Protein AF-A0AAN8GAN4-F1 (afdb_monomer)

Solvent-accessible surface area (backbone atoms only — not comparable to full-atom values): 26934 Å² total; per-residue (Å²): 141,80,86,83,81,83,80,83,78,82,79,80,76,78,76,77,66,85,73,39,29,47,30,38,28,30,38,52,67,73,37,46,84,76,73,46,52,48,91,71,59,67,53,73,51,36,44,27,40,31,41,37,53,31,38,73,54,73,45,38,78,38,75,71,53,98,54,38,74,60,51,50,47,43,52,48,51,38,30,80,80,27,76,80,41,39,37,26,42,25,36,42,44,87,86,45,69,45,59,38,55,51,62,24,49,74,32,72,70,41,40,47,50,22,40,58,40,43,53,52,58,32,59,78,68,61,43,45,25,44,28,41,25,60,77,46,42,26,32,61,96,55,67,28,42,81,63,33,15,60,27,51,45,52,41,42,47,51,39,43,53,49,30,52,50,49,18,68,73,69,74,45,83,57,53,44,40,31,32,48,41,70,32,48,44,81,61,30,63,61,28,41,52,53,47,61,43,50,78,43,42,63,36,37,34,32,43,34,38,72,78,34,61,75,88,62,43,55,86,64,25,38,62,56,19,54,29,41,39,67,59,32,49,51,14,54,54,38,42,38,75,52,52,25,57,44,64,28,32,16,52,26,40,47,30,31,27,44,30,32,34,33,78,54,84,60,64,92,89,34,68,53,32,51,47,75,43,71,50,73,41,38,31,46,56,52,42,48,42,41,76,72,68,26,43,80,41,80,36,73,86,24,49,32,37,33,38,41,40,71,57,95,87,36,33,33,43,29,22,35,57,48,47,68,29,48,45,50,52,41,50,49,29,62,77,64,48,33,28,25,35,23,33,51,33,57,79,24,36,29,71,79,32,82,70,73,64,46,57,26,32,55,50,46,37,44,36,72,66,43,46,61,54,77,81,76,76,83,70,77,88,72,90,72,84,88,82,90,83,90,88,89,78,75,64,68,58,53,56,51,49,52,53,49,52,52,54,49,48,52,51,47,49,51,51,47,50,50,49,46,55,52,51,45,49,49,51,47,50,50,51,49,49,50,52,49,48,50,50,48,50,52,52,48,50,52,52,48,51,52,50,47,51,54,50,48,51,52,52,48,52,50,49,47,57,57,47,46,54,53,51,47,52,53,50,48,53,52,50,49,53,51,50,50,54,50,51,53,55,49,57,68,59,66,76,73,82,84,87,82,89,84,90,131

Organism: Patella caerulea (NCBI:txid87958)

Mean predicted aligned error: 14.6 Å

Sequence (504 aa):
MTPYFLLLTYLALSVGGCYGYVRMCYYTNWAQYRGFKPNKIDPFVCTHIVYAFAKLQGTNILDIEWNDPTIQAGVIGLKSTNPSLKVILAIGGWNADNTQYVNLVANDTAMQAFADNAITYLRQRGFDGLDLDWEYPANLNRRGTAADRVQFTRWLQILQNNFIAESAATNQPRLLLTAAVAASMPTANNYYEVAKIGNYLDILNLMTYDFHGSWDGPSLGVQHHSALYPEGNSSVIGWIAAGFPANKIAMGMGAYGRSYTLNAQPTGNGIGASPSGYSQYNYKVICGKLNAGYQLIQLTNQGVVAALGQKFGQWEWIGFDNPSSFALKANYIRVNGLAGSMVWALDQDDENNTCGGGNYPLLSTLQQQLPAATVGNAGKNRRRKPKQIPGGNNVGNVAGNVAGNLVGNAAGNVVGNVVGNIVGNAAGNIAGNAAGNAAGIAVGNAAGNAAGNAVGNAAGNAAANAGGNAVGNAAGNAAGNAAGNAAGNAAGNAGKDGAAEIDD

Secondary structure (DSSP, 8-state):
-------------------PPEEEEEEEGGGGGGT--GGG--TTT-SEEEEEEEEEETTEEE-SSTTHHHHHHHHHHGGGT-TT-EEEEEEE-TTS-HHHHHHHHT-HHHHHHHHHHHHHHHHHHT--EEEEE-S-TT-GGGT--TTHHHHHHHHHHHHHHHHHHHHHHH-PPPPEEEEEEESSHHHHHHH--HHHHTTT-SEEEEE---SSSGGGHHHH----TT-IIIIIHHHHHHHHHTT--GGGEEEEEESEEEEEEESSPPPTT-TTPPEEEEEEEEHHHHHHHHHTTPEEEEEGGGTEEEEEEEETTEEEEEEE--HHHHHHHHHHHHHTT--EEEEE-GGGS-TT-TTSS-SSHHHHHHHHHSPPPP-------------------SSHHHHHHHHHHHHHHHHHHHHHHHHHHHHHHHHHHHHHHHHHHHHHHHHHHHHHHHHHHHHHHHHHHHHHHHHHHHHHHHHHHHHHHHHHHHHHHHHHHHTSS-------

Foldseek 3Di:
DDDDDDDDDPPPPPPPPLAFFFEEFEDEPCLVVVVDALVLDDLQLGQEYEYPAWEADQLATHRDDPCCLVRLLSNLCSCVVVVSHAYEHEYADPPYQLVSVQNQLVDPVSLLSSLVNVCVVCVVSVHQAYEYERPFAQPVVRVHNQVSQVSVLVSLVSNQVSQVVVCVVVVNPGRAYEYEAEQALVVRVSGYLLQRSLVRHQAYEHAQFQPDACVVPQQQFDDAGRFCPPRQVNRLVSSVVSNHDQLRYAREFEQKWKKFFAPDDAPDQRRSGGGPDIDMAQNLVVLVVVVVPWDWADPPNRLFIWTWDDDPNIIMIIRHHFLRSLLVVLVVSVVSNHSYHYYDHQSSAAQPCPNVCDGRNSSNSRCVSRPHRPPPPPPPPDDDDDDDDDDDPDPVVVVCCVVCCPVVCVCCVVCVCVCCVPVVVVVCVVVVCVVVVVCCCVCVCVVVVVCCVVCVVVVVVVCCVVVVVVCVVVVVVVVVVVVVVVVVVVVVVVVPPDDDDDDD

Radius of gyration: 35.23 Å; Cα contacts (8 Å, |Δi|>4): 805; chains: 1; bounding box: 155×79×63 Å

Structure (mmCIF, N/CA/C/O backbone):
data_AF-A0AAN8GAN4-F1
#
_entry.id   AF-A0AAN8GAN4-F1
#
loop_
_atom_site.group_PDB
_atom_site.id
_atom_site.type_symbol
_atom_site.label_atom_id
_atom_site.label_alt_id
_atom_site.label_comp_id
_atom_site.label_asym_id
_atom_site.label_entity_id
_atom_site.label_seq_id
_atom_site.pdbx_PDB_ins_code
_atom_site.Cartn_x
_atom_site.Cartn_y
_atom_site.Cartn_z
_atom_site.occupancy
_atom_site.B_iso_or_equiv
_atom_site.auth_seq_id
_atom_site.auth_comp_id
_atom_site.auth_asym_id
_atom_site.auth_atom_id
_atom_site.pdbx_PDB_model_num
ATOM 1 N N . MET A 1 1 ? 2.668 -61.821 34.295 1.00 37.56 1 MET A N 1
ATOM 2 C CA . MET A 1 1 ? 2.425 -60.380 34.512 1.00 37.56 1 MET A CA 1
ATOM 3 C C . MET A 1 1 ? 3.207 -59.640 33.446 1.00 37.56 1 MET A C 1
ATOM 5 O O . MET A 1 1 ? 4.426 -59.723 33.437 1.00 37.56 1 MET A O 1
ATOM 9 N N . THR A 1 2 ? 2.506 -59.043 32.492 1.00 32.12 2 THR A N 1
ATOM 10 C CA . THR A 1 2 ? 3.059 -58.414 31.282 1.00 32.12 2 THR A CA 1
ATOM 11 C C . THR A 1 2 ? 2.821 -56.909 31.402 1.00 32.12 2 THR A C 1
ATOM 13 O O . THR A 1 2 ? 1.688 -56.539 31.721 1.00 32.12 2 THR A O 1
ATOM 16 N N . PRO A 1 3 ? 3.812 -56.025 31.191 1.00 44.34 3 PRO A N 1
ATOM 17 C CA . PRO A 1 3 ? 3.562 -54.594 31.255 1.00 44.34 3 PRO A CA 1
ATOM 18 C C . PRO A 1 3 ? 3.028 -54.099 29.906 1.00 44.34 3 PRO A C 1
ATOM 20 O O . PRO A 1 3 ? 3.617 -54.336 28.852 1.00 44.34 3 PRO A O 1
ATOM 23 N N . TYR A 1 4 ? 1.882 -53.423 29.955 1.00 34.28 4 TYR A N 1
ATOM 24 C CA . TYR A 1 4 ? 1.274 -52.722 28.829 1.00 34.28 4 TYR A CA 1
ATOM 25 C C . TYR A 1 4 ? 2.089 -51.466 28.490 1.00 34.28 4 TYR A C 1
ATOM 27 O O . TYR A 1 4 ? 2.234 -50.571 29.320 1.00 34.28 4 TYR A O 1
ATOM 35 N N . PHE A 1 5 ? 2.578 -51.382 27.252 1.00 36.34 5 PHE A N 1
ATOM 36 C CA . PHE A 1 5 ? 3.041 -50.137 26.643 1.00 36.34 5 PHE A CA 1
ATOM 37 C C . PHE A 1 5 ? 1.817 -49.324 26.191 1.00 36.34 5 PHE A C 1
ATOM 39 O O . PHE A 1 5 ? 1.095 -49.726 25.280 1.00 36.34 5 PHE A O 1
ATOM 46 N N . LEU A 1 6 ? 1.579 -48.180 26.832 1.00 35.19 6 LEU A N 1
ATOM 47 C CA . LEU A 1 6 ? 0.621 -47.167 26.385 1.00 35.19 6 LEU A CA 1
ATOM 48 C C . LEU A 1 6 ? 1.260 -46.351 25.252 1.00 35.19 6 LEU A C 1
ATOM 50 O O . LEU A 1 6 ? 2.104 -45.491 25.494 1.00 35.19 6 LEU A O 1
ATOM 54 N N . LEU A 1 7 ? 0.862 -46.630 24.009 1.00 34.94 7 LEU A N 1
ATOM 55 C CA . LEU A 1 7 ? 1.144 -45.767 22.862 1.00 34.94 7 LEU A CA 1
ATOM 56 C C . LEU A 1 7 ? 0.187 -44.565 22.898 1.00 34.94 7 LEU A C 1
ATOM 58 O O . LEU A 1 7 ? -1.009 -44.699 22.645 1.00 34.94 7 LEU A O 1
ATOM 62 N N . LEU A 1 8 ? 0.721 -43.383 23.199 1.00 36.09 8 LEU A N 1
ATOM 63 C CA . LEU A 1 8 ? 0.052 -42.102 22.976 1.00 36.09 8 LEU A CA 1
ATOM 64 C C . LEU A 1 8 ? 0.093 -41.783 21.477 1.00 36.09 8 LEU A C 1
ATOM 66 O O . LEU A 1 8 ? 1.082 -41.267 20.960 1.00 36.09 8 LEU A O 1
ATOM 70 N N . THR A 1 9 ? -0.985 -42.094 20.761 1.00 36.66 9 THR A N 1
ATOM 71 C CA . THR A 1 9 ? -1.202 -41.579 19.407 1.00 36.66 9 THR A CA 1
ATOM 72 C C . THR A 1 9 ? -1.555 -40.095 19.487 1.00 36.66 9 THR A C 1
ATOM 74 O O . THR A 1 9 ? -2.675 -39.736 19.849 1.00 36.66 9 THR A O 1
ATOM 77 N N . TYR A 1 10 ? -0.604 -39.228 19.135 1.00 31.70 10 TYR A N 1
ATOM 78 C CA . TYR A 1 10 ? -0.884 -37.833 18.802 1.00 31.70 10 TYR A CA 1
ATOM 79 C C . TYR A 1 10 ? -1.701 -37.799 17.507 1.00 31.70 10 TYR A C 1
ATOM 81 O O . TYR A 1 10 ? -1.167 -37.938 16.408 1.00 31.70 10 TYR A O 1
ATOM 89 N N . LEU A 1 11 ? -3.015 -37.629 17.636 1.00 33.00 11 LEU A N 1
ATOM 90 C CA . LEU A 1 11 ? -3.868 -37.272 16.514 1.00 33.00 11 LEU A CA 1
ATOM 91 C C . LEU A 1 11 ? -3.646 -35.779 16.238 1.00 33.00 11 LEU A C 1
ATOM 93 O O . LEU A 1 11 ? -4.249 -34.920 16.879 1.00 33.00 11 LEU A O 1
ATOM 97 N N . ALA A 1 12 ? -2.746 -35.461 15.307 1.00 35.84 12 ALA A N 1
ATOM 98 C CA . ALA A 1 12 ? -2.672 -34.129 14.727 1.00 35.84 12 ALA A CA 1
ATOM 99 C C . ALA A 1 12 ? -3.946 -33.906 13.897 1.00 35.84 12 ALA A C 1
ATOM 101 O O . ALA A 1 12 ? -3.996 -34.202 12.705 1.00 35.84 12 ALA A O 1
ATOM 102 N N . LEU A 1 13 ? -5.006 -33.414 14.541 1.00 31.83 13 LEU A N 1
ATOM 103 C CA . LEU A 1 13 ? -6.108 -32.771 13.840 1.00 31.83 13 LEU A CA 1
ATOM 104 C C . LEU A 1 13 ? -5.545 -31.500 13.203 1.00 31.83 13 LEU A C 1
ATOM 106 O O . LEU A 1 13 ? -5.510 -30.437 13.821 1.00 31.83 13 LEU A O 1
ATOM 110 N N . SER A 1 14 ? -5.108 -31.603 11.949 1.00 33.72 14 SER A N 1
ATOM 111 C CA . SER A 1 14 ? -5.039 -30.447 11.068 1.00 33.72 14 SER A CA 1
ATOM 112 C C . SER A 1 14 ? -6.474 -29.974 10.856 1.00 33.72 14 SER A C 1
ATOM 114 O O . SER A 1 14 ? -7.154 -30.382 9.912 1.00 33.72 14 SER A O 1
ATOM 116 N N . VAL A 1 15 ? -6.966 -29.133 11.764 1.00 36.50 15 VAL A N 1
ATOM 117 C CA . VAL A 1 15 ? -8.126 -28.297 11.485 1.00 36.50 15 VAL A CA 1
ATOM 118 C C . VAL A 1 15 ? -7.637 -27.287 10.454 1.00 36.50 15 VAL A C 1
ATOM 120 O O . VAL A 1 15 ? -7.221 -26.180 10.783 1.00 36.50 15 VAL A O 1
ATOM 123 N N . GLY A 1 16 ? -7.612 -27.707 9.189 1.00 37.00 16 GLY A N 1
ATOM 124 C CA . GLY A 1 16 ? -7.558 -26.810 8.048 1.00 37.00 16 GLY A CA 1
ATOM 125 C C . GLY A 1 16 ? -8.857 -26.024 8.051 1.00 37.00 16 GLY A C 1
ATOM 126 O O . GLY A 1 16 ? -9.799 -26.363 7.339 1.00 37.00 16 GLY A O 1
ATOM 127 N N . GLY A 1 17 ? -8.945 -25.034 8.940 1.00 36.16 17 GLY A N 1
ATOM 128 C CA . GLY A 1 17 ? -10.012 -24.058 8.915 1.00 36.16 17 GLY A CA 1
ATOM 129 C C . GLY A 1 17 ? -10.018 -23.432 7.531 1.00 36.16 17 GLY A C 1
ATOM 130 O O . GLY A 1 17 ? -8.966 -23.080 6.997 1.00 36.16 17 GLY A O 1
ATOM 131 N N . CYS A 1 18 ? -11.202 -23.341 6.936 1.00 43.16 18 CYS A N 1
ATOM 132 C CA . CYS A 1 18 ? -11.436 -22.660 5.672 1.00 43.16 18 CYS A CA 1
ATOM 133 C C . CYS A 1 18 ? -11.268 -21.141 5.891 1.00 43.16 18 CYS A C 1
ATOM 135 O O . CYS A 1 18 ? -12.234 -20.383 5.878 1.00 43.16 18 CYS A O 1
ATOM 137 N N . TYR A 1 19 ? -10.050 -20.702 6.211 1.00 59.53 19 TYR A N 1
ATOM 138 C CA . TYR A 1 19 ? -9.694 -19.298 6.329 1.00 59.53 19 TYR A CA 1
ATOM 139 C C . TYR A 1 19 ? -9.358 -18.811 4.928 1.00 59.53 19 TYR A C 1
ATOM 141 O O . TYR A 1 19 ? -8.399 -19.266 4.309 1.00 59.53 19 TYR A O 1
ATOM 149 N N . GLY A 1 20 ? -10.199 -17.936 4.392 1.00 88.12 20 GLY A N 1
ATOM 150 C CA . GLY A 1 20 ? -9.888 -17.273 3.137 1.00 88.12 20 GLY A CA 1
ATOM 151 C C . GLY A 1 20 ? -8.805 -16.222 3.302 1.00 88.12 20 GLY A C 1
ATOM 152 O O . GLY A 1 20 ? -8.577 -15.715 4.398 1.00 88.12 20 GLY A O 1
ATOM 153 N N . TYR A 1 21 ? -8.183 -15.869 2.187 1.00 97.81 21 TYR A N 1
ATOM 154 C CA . TYR A 1 21 ? -7.113 -14.885 2.151 1.00 97.81 21 TYR A CA 1
ATOM 155 C C . TYR A 1 21 ? -7.662 -13.468 2.013 1.00 97.81 21 TYR A C 1
ATOM 157 O O . TYR A 1 21 ? -8.622 -13.228 1.269 1.00 97.81 21 TYR A O 1
ATOM 165 N N . VAL A 1 22 ? -7.012 -12.515 2.683 1.00 98.19 22 VAL A N 1
ATOM 166 C CA . VAL A 1 22 ? -7.262 -11.096 2.430 1.00 98.19 22 VAL A CA 1
ATOM 167 C C . VAL A 1 22 ? -6.579 -10.663 1.133 1.00 98.19 22 VAL A C 1
ATOM 169 O O . VAL A 1 22 ? -5.450 -11.035 0.826 1.00 98.19 22 VAL A O 1
ATOM 172 N N . ARG A 1 23 ? -7.281 -9.851 0.356 1.00 98.50 23 ARG A N 1
ATOM 173 C CA . ARG A 1 23 ? -6.768 -9.086 -0.780 1.00 98.50 23 ARG A CA 1
ATOM 174 C C . ARG A 1 23 ? -7.053 -7.617 -0.483 1.00 98.50 23 ARG A C 1
ATOM 176 O O . ARG A 1 23 ? -8.200 -7.185 -0.649 1.00 98.50 23 ARG A O 1
ATOM 183 N N . MET A 1 24 ? -6.046 -6.933 0.060 1.00 98.75 24 MET A N 1
ATOM 184 C CA . MET A 1 24 ? -6.055 -5.520 0.449 1.00 98.75 24 MET A CA 1
ATOM 185 C C . MET A 1 24 ? -5.636 -4.683 -0.760 1.00 98.75 24 MET A C 1
ATOM 187 O O . MET A 1 24 ? -4.489 -4.750 -1.188 1.00 98.75 24 MET A O 1
ATOM 191 N N . CYS A 1 25 ? -6.547 -3.915 -1.341 1.00 98.88 25 CYS A N 1
ATOM 192 C CA . CYS A 1 25 ? -6.262 -3.132 -2.540 1.00 98.88 25 CYS A CA 1
ATOM 193 C C . CYS A 1 25 ? -6.345 -1.643 -2.229 1.00 98.88 25 CYS A C 1
ATOM 195 O O . CYS A 1 25 ? -7.422 -1.150 -1.891 1.00 98.88 25 CYS A O 1
ATOM 197 N N . TYR A 1 26 ? -5.236 -0.920 -2.371 1.00 98.94 26 TYR A N 1
ATOM 198 C CA . TYR A 1 26 ? -5.230 0.524 -2.159 1.00 98.94 26 TYR A CA 1
ATOM 199 C C . TYR A 1 26 ? -5.850 1.232 -3.365 1.00 98.94 26 TYR A C 1
ATOM 201 O O . TYR A 1 26 ? -5.442 1.005 -4.501 1.00 98.94 26 TYR A O 1
ATOM 209 N N . TYR A 1 27 ? -6.850 2.074 -3.123 1.00 98.81 27 TYR A N 1
ATOM 210 C CA . TYR A 1 27 ? -7.460 2.973 -4.099 1.00 98.81 27 TYR A CA 1
ATOM 211 C C . TYR A 1 27 ? -6.980 4.392 -3.815 1.00 98.81 27 TYR A C 1
ATOM 213 O O . TYR A 1 27 ? -7.216 4.898 -2.719 1.00 98.81 27 TYR A O 1
ATOM 221 N N . THR A 1 28 ? -6.337 5.041 -4.786 1.00 98.62 28 THR A N 1
ATOM 222 C CA . THR A 1 28 ? -5.798 6.390 -4.586 1.00 98.62 28 THR A CA 1
ATOM 223 C C . THR A 1 28 ? -6.777 7.464 -5.060 1.00 98.62 28 THR A C 1
ATOM 225 O O . THR A 1 28 ? -7.246 7.447 -6.200 1.00 98.62 28 THR A O 1
ATOM 228 N N . ASN A 1 29 ? -7.102 8.434 -4.203 1.00 97.75 29 ASN A N 1
ATOM 229 C CA . ASN A 1 29 ? -8.080 9.478 -4.521 1.00 97.75 29 ASN A CA 1
ATOM 230 C C . ASN A 1 29 ? -7.608 10.418 -5.645 1.00 97.75 29 ASN A C 1
ATOM 232 O O . ASN A 1 29 ? -8.441 10.925 -6.395 1.00 97.75 29 ASN A O 1
ATOM 236 N N . TRP A 1 30 ? -6.298 10.568 -5.860 1.00 98.12 30 TRP A N 1
ATOM 237 C CA . TRP A 1 30 ? -5.733 11.313 -6.993 1.00 98.12 30 TRP A CA 1
ATOM 238 C C . TRP A 1 30 ? -5.798 10.554 -8.331 1.00 98.12 30 TRP A C 1
ATOM 240 O O . TRP A 1 30 ? -5.544 11.141 -9.387 1.00 98.12 30 TRP A O 1
ATOM 250 N N . ALA A 1 31 ? -6.173 9.268 -8.349 1.00 97.75 31 ALA A N 1
ATOM 251 C CA . ALA A 1 31 ? -6.383 8.525 -9.596 1.00 97.75 31 ALA A CA 1
ATOM 252 C C . ALA A 1 31 ? -7.522 9.102 -10.452 1.00 97.75 31 ALA A C 1
ATOM 254 O O . ALA A 1 31 ? -7.539 8.929 -11.676 1.00 97.75 31 ALA A O 1
ATOM 255 N N . GLN A 1 32 ? -8.422 9.870 -9.834 1.00 97.44 32 GLN A N 1
ATOM 256 C CA . GLN A 1 32 ? -9.495 10.582 -10.520 1.00 97.44 32 GLN A CA 1
ATOM 257 C C . GLN A 1 32 ? -8.986 11.530 -11.612 1.00 97.44 32 GLN A C 1
ATOM 259 O O . GLN A 1 32 ? -9.634 11.667 -12.651 1.00 97.44 32 GLN A O 1
ATOM 264 N N . TYR A 1 33 ? -7.800 12.118 -11.425 1.00 97.44 33 TYR A N 1
ATOM 265 C CA . TYR A 1 33 ? -7.172 13.018 -12.393 1.00 97.44 33 TYR A CA 1
ATOM 266 C C . TYR A 1 33 ? -6.627 12.272 -13.620 1.00 97.44 33 TYR A C 1
ATOM 268 O O . TYR A 1 33 ? -6.369 12.880 -14.654 1.00 97.44 33 TYR A O 1
ATOM 276 N N . ARG A 1 34 ? -6.516 10.939 -13.537 1.00 95.25 34 ARG A N 1
ATOM 277 C CA . ARG A 1 34 ? -6.244 10.025 -14.660 1.00 95.25 34 ARG A CA 1
ATOM 278 C C . ARG A 1 34 ? -7.515 9.334 -15.174 1.00 95.25 34 ARG A C 1
ATOM 280 O O . ARG A 1 34 ? -7.430 8.387 -15.951 1.00 95.25 34 ARG A O 1
ATOM 287 N N . GLY A 1 35 ? -8.696 9.763 -14.724 1.00 95.44 35 GLY A N 1
ATOM 288 C CA . GLY A 1 35 ? -9.978 9.181 -15.125 1.00 95.44 35 GLY A CA 1
ATOM 289 C C . GLY A 1 35 ? -10.296 7.830 -14.477 1.00 95.44 35 GLY A C 1
ATOM 290 O O . GLY A 1 35 ? -11.128 7.090 -15.007 1.00 95.44 35 GLY A O 1
ATOM 291 N N . PHE A 1 36 ? -9.651 7.482 -13.360 1.00 97.56 36 PHE A N 1
ATOM 292 C CA . PHE A 1 36 ? -9.997 6.304 -12.566 1.00 97.56 36 PHE A CA 1
ATOM 293 C C . PHE A 1 36 ? -10.841 6.724 -11.355 1.00 97.56 36 PHE A C 1
ATOM 295 O O . PHE A 1 36 ? -10.375 7.458 -10.490 1.00 97.56 36 PHE A O 1
ATOM 302 N N . LYS A 1 37 ? -12.106 6.300 -11.327 1.00 97.44 37 LYS A N 1
ATOM 303 C CA . LYS A 1 37 ? -13.115 6.663 -10.319 1.00 97.44 37 LYS A CA 1
ATOM 304 C C . LYS A 1 37 ? -13.785 5.393 -9.775 1.00 97.44 37 LYS A C 1
ATOM 306 O O . LYS A 1 37 ? -13.625 4.335 -10.384 1.00 97.44 37 LYS A O 1
ATOM 311 N N . PRO A 1 38 ? -14.570 5.469 -8.682 1.00 97.81 38 PRO A N 1
ATOM 312 C CA . PRO A 1 38 ? -15.120 4.276 -8.034 1.00 97.81 38 PRO A CA 1
ATOM 313 C C . PRO A 1 38 ? -15.968 3.384 -8.948 1.00 97.81 38 PRO A C 1
ATOM 315 O O . PRO A 1 38 ? -15.964 2.171 -8.795 1.00 97.81 38 PRO A O 1
ATOM 318 N N . ASN A 1 39 ? -16.635 3.960 -9.950 1.00 96.50 39 ASN A N 1
ATOM 319 C CA . ASN A 1 39 ? -17.437 3.221 -10.929 1.00 96.50 39 ASN A CA 1
ATOM 320 C C . ASN A 1 39 ? -16.631 2.296 -11.857 1.00 96.50 39 ASN A C 1
ATOM 322 O O . ASN A 1 39 ? -17.235 1.501 -12.569 1.00 96.50 39 ASN A O 1
ATOM 326 N N . LYS A 1 40 ? -15.299 2.413 -11.890 1.00 96.94 40 LYS A N 1
ATOM 327 C CA . LYS A 1 40 ? -14.442 1.472 -12.617 1.00 96.94 40 LYS A CA 1
ATOM 328 C C . LYS A 1 40 ? -14.099 0.231 -11.800 1.00 96.94 40 LYS A C 1
ATOM 330 O O . LYS A 1 40 ? -13.712 -0.766 -12.387 1.00 96.94 40 LYS A O 1
ATOM 335 N N . ILE A 1 41 ? -14.235 0.289 -10.476 1.00 98.25 41 ILE A N 1
ATOM 336 C CA . ILE A 1 41 ? -13.792 -0.774 -9.579 1.00 98.25 41 ILE A CA 1
ATOM 337 C C . ILE A 1 41 ? -14.734 -1.974 -9.684 1.00 98.25 41 ILE A C 1
ATOM 339 O O . ILE A 1 41 ? -15.927 -1.860 -9.403 1.00 98.25 41 ILE A O 1
ATOM 343 N N . ASP A 1 42 ? -14.179 -3.141 -10.011 1.00 97.19 42 ASP A N 1
ATOM 344 C CA . ASP A 1 42 ? -14.871 -4.413 -9.813 1.00 97.19 42 ASP A CA 1
ATOM 345 C C . ASP A 1 42 ? -14.961 -4.708 -8.297 1.00 97.19 42 ASP A C 1
ATOM 347 O O . ASP A 1 42 ? -13.932 -4.818 -7.623 1.00 97.19 42 ASP A O 1
ATOM 351 N N . PRO A 1 43 ? -16.166 -4.838 -7.713 1.00 96.88 43 PRO A N 1
ATOM 352 C CA . PRO A 1 43 ? -16.320 -5.036 -6.275 1.00 96.88 43 PRO A CA 1
ATOM 353 C C . PRO A 1 43 ? -15.889 -6.431 -5.784 1.00 96.88 43 PRO A C 1
ATOM 355 O O . PRO A 1 43 ? -15.904 -6.663 -4.574 1.00 96.88 43 PRO A O 1
ATOM 358 N N . PHE A 1 44 ? -15.522 -7.368 -6.668 1.00 96.19 44 PHE A N 1
ATOM 359 C CA . PHE A 1 44 ? -15.183 -8.754 -6.320 1.00 96.19 44 PHE A CA 1
ATOM 360 C C . PHE A 1 44 ? -13.688 -9.088 -6.402 1.00 96.19 44 PHE A C 1
ATOM 362 O O . PHE A 1 44 ? -13.263 -10.094 -5.814 1.00 96.19 44 PHE A O 1
ATOM 369 N N . VAL A 1 45 ? -12.873 -8.283 -7.096 1.00 96.06 45 VAL A N 1
ATOM 370 C CA . VAL A 1 45 ? -11.426 -8.560 -7.230 1.00 96.06 45 VAL A CA 1
ATOM 371 C C . VAL A 1 45 ? -10.707 -8.463 -5.879 1.00 96.06 45 VAL A C 1
ATOM 373 O O . VAL A 1 45 ? -9.841 -9.281 -5.559 1.00 96.06 45 VAL A O 1
ATOM 376 N N . CYS A 1 46 ? -11.155 -7.552 -5.013 1.00 98.00 46 CYS A N 1
ATOM 377 C CA . CYS A 1 46 ? -10.599 -7.315 -3.683 1.00 98.00 46 CYS A CA 1
ATOM 378 C C . CYS A 1 46 ? -11.549 -7.804 -2.581 1.00 98.00 46 CYS A C 1
ATOM 380 O O . CYS A 1 46 ? -12.766 -7.809 -2.743 1.00 98.00 46 CYS A O 1
ATOM 382 N N . THR A 1 47 ? -10.996 -8.201 -1.433 1.00 98.50 47 THR A N 1
ATOM 383 C CA . THR A 1 47 ? -11.803 -8.410 -0.209 1.00 98.50 47 THR A CA 1
ATOM 384 C C . THR A 1 47 ? -11.949 -7.122 0.592 1.00 98.50 47 THR A C 1
ATOM 386 O O . THR A 1 47 ? -12.966 -6.897 1.241 1.00 98.50 47 THR A O 1
ATOM 389 N N . HIS A 1 48 ? -10.905 -6.294 0.543 1.00 98.81 48 HIS A N 1
ATOM 390 C CA . HIS A 1 48 ? -10.786 -5.052 1.278 1.00 98.81 48 HIS A CA 1
ATOM 391 C C . HIS A 1 48 ? -10.271 -3.998 0.299 1.00 98.81 48 HIS A C 1
ATOM 393 O O . HIS A 1 48 ? -9.257 -4.220 -0.366 1.00 98.81 48 HIS A O 1
ATOM 399 N N . ILE A 1 49 ? -10.960 -2.867 0.204 1.00 98.94 49 ILE A N 1
ATOM 400 C CA . ILE A 1 49 ? -10.445 -1.675 -0.470 1.00 98.94 49 ILE A CA 1
ATOM 401 C C . ILE A 1 49 ? -9.957 -0.719 0.610 1.00 98.94 49 ILE A C 1
ATOM 403 O O . ILE A 1 49 ? -10.699 -0.409 1.539 1.00 98.94 49 ILE A O 1
ATOM 407 N N . VAL A 1 50 ? -8.720 -0.253 0.482 1.00 98.94 50 VAL A N 1
ATOM 408 C CA . VAL A 1 50 ? -8.140 0.759 1.364 1.00 98.94 50 VAL A CA 1
ATOM 409 C C . VAL A 1 50 ? -8.154 2.097 0.627 1.00 98.94 50 VAL A C 1
ATOM 411 O O . VAL A 1 50 ? -7.491 2.251 -0.394 1.00 98.94 50 VAL A O 1
ATOM 414 N N . TYR A 1 51 ? -8.953 3.053 1.091 1.00 98.88 51 TYR A N 1
ATOM 415 C CA . TYR A 1 51 ? -9.056 4.387 0.503 1.00 98.88 51 TYR A CA 1
ATOM 416 C C . TYR A 1 51 ? -7.871 5.248 0.949 1.00 98.88 51 TYR A C 1
ATOM 418 O O . TYR A 1 51 ? -7.794 5.635 2.114 1.00 98.88 51 TYR A O 1
ATOM 426 N N . ALA A 1 52 ? -6.974 5.564 0.021 1.00 98.69 52 ALA A N 1
ATOM 427 C CA . ALA A 1 52 ? -5.802 6.403 0.228 1.00 98.69 52 ALA A CA 1
ATOM 428 C C . ALA A 1 52 ? -6.044 7.810 -0.357 1.00 98.69 52 ALA A C 1
ATOM 430 O O . ALA A 1 52 ? -6.292 7.940 -1.553 1.00 98.69 52 ALA A O 1
ATOM 431 N N . PHE A 1 53 ? -5.999 8.898 0.409 1.00 98.62 53 PHE A N 1
ATOM 432 C CA . PHE A 1 53 ? -5.794 8.994 1.860 1.00 98.62 53 PHE A CA 1
ATOM 433 C C . PHE A 1 53 ? -6.700 10.070 2.465 1.00 98.62 53 PHE A C 1
ATOM 435 O O . PHE A 1 53 ? -7.136 10.988 1.772 1.00 98.62 53 PHE A O 1
ATOM 442 N N . ALA A 1 54 ? -6.922 9.986 3.775 1.00 98.44 54 ALA A N 1
ATOM 443 C CA . ALA A 1 54 ? -7.268 11.135 4.605 1.00 98.44 54 ALA A CA 1
ATOM 444 C C . ALA A 1 54 ? -6.007 11.748 5.241 1.00 98.44 54 ALA A C 1
ATOM 446 O O . ALA A 1 54 ? -4.952 11.112 5.316 1.00 98.44 54 ALA A O 1
ATOM 447 N N . LYS A 1 55 ? -6.119 12.985 5.737 1.00 97.06 55 LYS A N 1
ATOM 448 C CA . LYS A 1 55 ? -5.050 13.670 6.482 1.00 97.06 55 LYS A CA 1
ATOM 449 C C . LYS A 1 55 ? -5.375 13.792 7.966 1.00 97.06 55 LYS A C 1
ATOM 451 O O . LYS A 1 55 ? -6.534 13.931 8.357 1.00 97.06 55 LYS A O 1
ATOM 456 N N . LEU A 1 56 ? -4.322 13.814 8.775 1.00 98.25 56 LEU A N 1
ATOM 457 C CA . LEU A 1 56 ? -4.378 14.148 10.193 1.00 98.25 56 LEU A CA 1
ATOM 458 C C . LEU A 1 56 ? -4.224 15.662 10.382 1.00 98.25 56 LEU A C 1
ATOM 460 O O . LEU A 1 56 ? -3.310 16.262 9.817 1.00 98.25 56 LEU A O 1
ATOM 464 N N . GLN A 1 57 ? -5.083 16.277 11.195 1.00 97.25 57 GLN A N 1
ATOM 465 C CA . GLN A 1 57 ? -4.882 17.642 11.688 1.00 97.25 57 GLN A CA 1
ATOM 466 C C . GLN A 1 57 ? -5.237 17.720 13.175 1.00 97.25 57 GLN A C 1
ATOM 468 O O . GLN A 1 57 ? -6.406 17.610 13.556 1.00 97.25 57 GLN A O 1
ATOM 473 N N . GLY A 1 58 ? -4.222 17.911 14.022 1.00 97.00 58 GLY A N 1
ATOM 474 C CA . GLY A 1 58 ? -4.381 17.789 15.472 1.00 97.00 58 GLY A CA 1
ATOM 475 C C . GLY A 1 58 ? -4.855 16.383 15.847 1.00 97.00 58 GLY A C 1
ATOM 476 O O . GLY A 1 58 ? -4.121 15.418 15.671 1.00 97.00 58 GLY A O 1
ATOM 477 N N . THR A 1 59 ? -6.093 16.265 16.328 1.00 98.44 59 THR A N 1
ATOM 478 C CA . THR A 1 59 ? -6.741 14.986 16.671 1.00 98.44 59 THR A CA 1
ATOM 479 C C . THR A 1 59 ? -7.857 14.599 15.696 1.00 98.44 59 THR A C 1
ATOM 481 O O . THR A 1 59 ? -8.623 13.683 15.975 1.00 98.44 59 THR A O 1
ATOM 484 N N . ASN A 1 60 ? -8.003 15.295 14.565 1.00 98.50 60 ASN A N 1
ATOM 485 C CA . ASN A 1 60 ? -9.095 15.071 13.617 1.00 98.50 60 ASN A CA 1
ATOM 486 C C . ASN A 1 60 ? -8.614 14.406 12.326 1.00 98.50 60 ASN A C 1
ATOM 488 O O . ASN A 1 60 ? -7.520 14.692 11.833 1.00 98.50 60 ASN A O 1
ATOM 492 N N . ILE A 1 61 ? -9.490 13.581 11.751 1.00 98.62 61 ILE A N 1
ATOM 493 C CA . ILE A 1 61 ? -9.377 13.082 10.379 1.00 98.62 61 ILE A CA 1
ATOM 494 C C . ILE A 1 61 ? -10.059 14.084 9.452 1.00 98.62 61 ILE A C 1
ATOM 496 O O . ILE A 1 61 ? -11.214 14.451 9.677 1.00 98.62 61 ILE A O 1
ATOM 500 N N . LEU A 1 62 ? -9.357 14.505 8.403 1.00 98.06 62 LEU A N 1
ATOM 501 C CA . LEU A 1 62 ? -9.878 15.413 7.391 1.00 98.06 62 LEU A CA 1
ATOM 502 C C . LEU A 1 62 ? -9.699 14.850 5.985 1.00 98.06 62 LEU A C 1
ATOM 504 O O . LEU A 1 62 ? -8.760 14.108 5.697 1.00 98.06 62 LEU A O 1
ATOM 508 N N . ASP A 1 63 ? -10.578 15.298 5.101 1.00 98.00 63 ASP A N 1
ATOM 509 C CA . ASP A 1 63 ? -10.467 15.077 3.667 1.00 98.00 63 ASP A CA 1
ATOM 510 C C . ASP A 1 63 ? -9.243 15.823 3.092 1.00 98.00 63 ASP A C 1
ATOM 512 O O . ASP A 1 63 ? -8.833 16.887 3.587 1.00 98.00 63 ASP A O 1
ATOM 516 N N . ILE A 1 64 ? -8.635 15.248 2.054 1.00 96.75 64 ILE A N 1
ATOM 517 C CA . ILE A 1 64 ? -7.524 15.851 1.308 1.00 96.75 64 ILE A CA 1
ATOM 518 C C . ILE A 1 64 ? -8.072 16.561 0.075 1.00 96.75 64 ILE A C 1
ATOM 520 O O . ILE A 1 64 ? -7.812 17.748 -0.120 1.00 96.75 64 ILE A O 1
ATOM 524 N N . GLU A 1 65 ? -8.837 15.835 -0.735 1.00 97.69 65 GLU A N 1
ATOM 525 C CA . GLU A 1 65 ? -9.408 16.319 -1.983 1.00 97.69 65 GLU A CA 1
ATOM 526 C C . GLU A 1 65 ? -10.777 16.954 -1.732 1.00 97.69 65 GLU A C 1
ATOM 528 O O . GLU A 1 65 ? -11.582 16.482 -0.931 1.00 97.69 65 GLU A O 1
ATOM 533 N N . TRP A 1 66 ? -11.085 18.011 -2.481 1.00 97.56 66 TRP A N 1
ATOM 534 C CA . TRP A 1 66 ? -12.344 18.758 -2.367 1.00 97.56 66 TRP A CA 1
ATOM 535 C C . TRP A 1 66 ? -13.601 17.890 -2.560 1.00 97.56 66 TRP A C 1
ATOM 537 O O . TRP A 1 66 ? -14.678 18.241 -2.081 1.00 97.56 66 TRP A O 1
ATOM 547 N N . ASN A 1 67 ? -13.478 16.770 -3.274 1.00 98.19 67 ASN A N 1
ATOM 548 C CA . ASN A 1 67 ? -14.566 15.843 -3.569 1.00 98.19 67 ASN A CA 1
ATOM 549 C C . ASN A 1 67 ? -14.421 14.475 -2.899 1.00 98.19 67 ASN A C 1
ATOM 551 O O . ASN A 1 67 ? -15.180 13.564 -3.246 1.00 98.19 67 ASN A O 1
ATOM 555 N N . ASP A 1 68 ? -13.509 14.325 -1.936 1.00 98.56 68 ASP A N 1
ATOM 556 C CA . ASP A 1 68 ? -13.354 13.092 -1.163 1.00 98.56 68 ASP A CA 1
ATOM 557 C C . ASP A 1 68 ? -14.696 12.564 -0.626 1.00 98.56 68 ASP A C 1
ATOM 559 O O . ASP A 1 68 ? -14.965 11.389 -0.859 1.00 98.56 68 ASP A O 1
ATOM 563 N N . PRO A 1 69 ? -15.620 13.371 -0.055 1.00 98.31 69 PRO A N 1
ATOM 564 C CA . PRO A 1 69 ? -16.921 12.855 0.380 1.00 98.31 69 PRO A CA 1
ATOM 565 C C . PRO A 1 69 ? -17.696 12.105 -0.715 1.00 98.31 69 PRO A C 1
ATOM 567 O O . PRO A 1 69 ? -18.327 11.083 -0.449 1.00 98.31 69 PRO A O 1
ATOM 570 N N . THR A 1 70 ? -17.620 12.573 -1.965 1.00 98.38 70 THR A N 1
ATOM 571 C CA . THR A 1 70 ? -18.286 11.926 -3.107 1.00 98.38 70 THR A CA 1
ATOM 572 C C . THR A 1 70 ? -17.554 10.657 -3.537 1.00 98.38 70 THR A C 1
ATOM 574 O O . THR A 1 70 ? -18.185 9.633 -3.799 1.00 98.38 70 THR A O 1
ATOM 577 N N . ILE A 1 71 ? -16.223 10.704 -3.617 1.00 98.56 71 ILE A N 1
ATOM 578 C CA . ILE A 1 71 ? -15.420 9.560 -4.058 1.00 98.56 71 ILE A CA 1
ATOM 579 C C . ILE A 1 71 ? -15.447 8.447 -2.998 1.00 98.56 71 ILE A C 1
ATOM 581 O O . ILE A 1 71 ? -15.672 7.289 -3.350 1.00 98.56 71 ILE A O 1
ATOM 585 N N . GLN A 1 72 ? -15.322 8.787 -1.713 1.00 98.62 72 GLN A N 1
ATOM 586 C CA . GLN A 1 72 ? -15.478 7.867 -0.583 1.00 98.62 72 GLN A CA 1
ATOM 587 C C . GLN A 1 72 ? -16.852 7.193 -0.613 1.00 98.62 72 GLN A C 1
ATOM 589 O O . GLN A 1 72 ? -16.920 5.965 -0.587 1.00 98.62 72 GLN A O 1
ATOM 594 N N . ALA A 1 73 ? -17.941 7.960 -0.759 1.00 98.69 73 ALA A N 1
ATOM 595 C CA . ALA A 1 73 ? -19.288 7.398 -0.875 1.00 98.69 73 ALA A CA 1
ATOM 596 C C . ALA A 1 73 ? -19.417 6.430 -2.065 1.00 98.69 73 ALA A C 1
ATOM 598 O O . ALA A 1 73 ? -20.051 5.384 -1.940 1.00 98.69 73 ALA A O 1
ATOM 599 N N . GLY A 1 74 ? -18.771 6.733 -3.196 1.00 98.62 74 GLY A N 1
ATOM 600 C CA . GLY A 1 74 ? -18.718 5.841 -4.355 1.00 98.62 74 GLY A CA 1
ATOM 601 C C . GLY A 1 74 ? -18.022 4.507 -4.064 1.00 98.62 74 GLY A C 1
ATOM 602 O O . GLY A 1 74 ? -18.552 3.459 -4.425 1.00 98.62 74 GLY A O 1
ATOM 603 N N . VAL A 1 75 ? -16.867 4.525 -3.386 1.00 98.75 75 VAL A N 1
ATOM 604 C CA . VAL A 1 75 ? -16.141 3.294 -3.013 1.00 98.75 75 VAL A CA 1
ATOM 605 C C . VAL A 1 75 ? -16.916 2.499 -1.961 1.00 98.75 75 VAL A C 1
ATOM 607 O O . VAL A 1 75 ? -17.080 1.290 -2.096 1.00 98.75 75 VAL A O 1
ATOM 610 N N . ILE A 1 76 ? -17.452 3.165 -0.937 1.00 98.81 76 ILE A N 1
ATOM 611 C CA . ILE A 1 76 ? -18.268 2.540 0.116 1.00 98.81 76 ILE A CA 1
ATOM 612 C C . ILE A 1 76 ? -19.541 1.924 -0.481 1.00 98.81 76 ILE A C 1
ATOM 614 O O . ILE A 1 76 ? -19.945 0.827 -0.087 1.00 98.81 76 ILE A O 1
ATOM 618 N N . GLY A 1 77 ? -20.130 2.580 -1.484 1.00 98.62 77 GLY A N 1
ATOM 619 C CA . GLY A 1 77 ? -21.307 2.116 -2.214 1.00 98.62 77 GLY A CA 1
ATOM 620 C C . GLY A 1 77 ? -21.119 0.776 -2.931 1.00 98.62 77 GLY A C 1
ATOM 621 O O . GLY A 1 77 ? -22.103 0.058 -3.119 1.00 98.62 77 GLY A O 1
ATOM 622 N N . LEU A 1 78 ? -19.882 0.369 -3.246 1.00 98.62 78 LEU A N 1
ATOM 623 C CA . LEU A 1 78 ? -19.577 -0.944 -3.838 1.00 98.62 78 LEU A CA 1
ATOM 624 C C . LEU A 1 78 ? -20.038 -2.113 -2.953 1.00 98.62 78 LEU A C 1
ATOM 626 O O . LEU A 1 78 ? -20.372 -3.186 -3.464 1.00 98.62 78 LEU A O 1
ATOM 630 N N . LYS A 1 79 ? -20.159 -1.895 -1.635 1.00 98.44 79 LYS A N 1
ATOM 631 C CA . LYS A 1 79 ? -20.698 -2.884 -0.689 1.00 98.44 79 LYS A CA 1
ATOM 632 C C . LYS A 1 79 ? -22.156 -3.265 -0.963 1.00 98.44 79 LYS A C 1
ATOM 634 O O . LYS A 1 79 ? -22.589 -4.337 -0.558 1.00 98.44 79 LYS A O 1
ATOM 639 N N . SER A 1 80 ? -22.915 -2.432 -1.679 1.00 97.94 80 SER A N 1
ATOM 640 C CA . SER A 1 80 ? -24.271 -2.789 -2.125 1.00 97.94 80 SER A CA 1
ATOM 641 C C . SER A 1 80 ? -24.276 -3.930 -3.151 1.00 97.94 80 SER A C 1
ATOM 643 O O . SER A 1 80 ? -25.224 -4.708 -3.197 1.00 97.94 80 SER A O 1
ATOM 645 N N . THR A 1 81 ? -23.204 -4.052 -3.942 1.00 97.94 81 THR A N 1
ATOM 646 C CA . THR A 1 81 ? -23.020 -5.122 -4.934 1.00 97.94 81 THR A CA 1
ATOM 647 C C . THR A 1 81 ? -22.290 -6.323 -4.332 1.00 97.94 81 THR A C 1
ATOM 649 O O . THR A 1 81 ? -22.653 -7.464 -4.604 1.00 97.94 81 THR A O 1
ATOM 652 N N . ASN A 1 82 ? -21.301 -6.081 -3.466 1.00 97.62 82 ASN A N 1
ATOM 653 C CA . ASN A 1 82 ? -20.613 -7.121 -2.704 1.00 97.62 82 ASN A CA 1
ATOM 654 C C . ASN A 1 82 ? -20.692 -6.833 -1.190 1.00 97.62 82 ASN A C 1
ATOM 656 O O . ASN A 1 82 ? -19.802 -6.175 -0.652 1.00 97.62 82 ASN A O 1
ATOM 660 N N . PRO A 1 83 ? -21.702 -7.357 -0.469 1.00 96.75 83 PRO A N 1
ATOM 661 C CA . PRO A 1 83 ? -21.858 -7.117 0.972 1.00 96.75 83 PRO A CA 1
ATOM 662 C C . PRO A 1 83 ? -20.721 -7.657 1.851 1.00 96.75 83 PRO A C 1
ATOM 664 O O . PRO A 1 83 ? -20.618 -7.293 3.023 1.00 96.75 83 PRO A O 1
ATOM 667 N N . SER A 1 84 ? -19.876 -8.544 1.316 1.00 96.25 84 SER A N 1
ATOM 668 C CA . SER A 1 84 ? -18.695 -9.059 2.016 1.00 96.25 84 SER A CA 1
ATOM 669 C C . SER A 1 84 ? -17.474 -8.145 1.884 1.00 96.25 84 SER A C 1
ATOM 671 O O . SER A 1 84 ? -16.533 -8.303 2.661 1.00 96.25 84 SER A O 1
ATOM 673 N N . LEU A 1 85 ? -17.485 -7.198 0.938 1.00 98.50 85 LEU A N 1
ATOM 674 C CA . LEU A 1 85 ? -16.422 -6.212 0.767 1.00 98.50 85 LEU A CA 1
ATOM 675 C C . LEU A 1 85 ? -16.313 -5.324 2.007 1.00 98.50 85 LEU A C 1
ATOM 677 O O . LEU A 1 85 ? -17.317 -4.880 2.570 1.00 98.50 85 LEU A O 1
ATOM 681 N N . LYS A 1 86 ? -15.076 -5.030 2.400 1.00 98.75 86 LYS A N 1
ATOM 682 C CA . LYS A 1 86 ? -14.755 -4.045 3.434 1.00 98.75 86 LYS A CA 1
ATOM 683 C C . LYS A 1 86 ? -14.064 -2.843 2.817 1.00 98.75 86 LYS A C 1
ATOM 685 O O . LYS A 1 86 ? -13.240 -2.998 1.919 1.00 98.75 86 LYS A O 1
ATOM 690 N N . VAL A 1 87 ? -14.386 -1.653 3.304 1.00 98.88 87 VAL A N 1
ATOM 691 C CA . VAL A 1 87 ? -13.743 -0.408 2.878 1.00 98.88 87 VAL A CA 1
ATOM 692 C C . VAL A 1 87 ? -13.100 0.248 4.090 1.00 98.88 87 VAL A C 1
ATOM 694 O O . VAL A 1 87 ? -13.789 0.620 5.034 1.00 98.88 87 VAL A O 1
ATOM 697 N N . ILE A 1 88 ? -11.777 0.362 4.073 1.00 98.94 88 ILE A N 1
ATOM 698 C CA . ILE A 1 88 ? -10.948 0.886 5.164 1.00 98.94 88 ILE A CA 1
ATOM 699 C C . ILE A 1 88 ? -10.405 2.247 4.730 1.00 98.94 88 ILE A C 1
ATOM 701 O O . ILE A 1 88 ? -10.029 2.411 3.572 1.00 98.94 88 ILE A O 1
ATOM 705 N N . LEU A 1 89 ? -10.370 3.229 5.626 1.00 98.94 89 LEU A N 1
ATOM 706 C CA . LEU A 1 89 ? -9.756 4.526 5.343 1.00 98.94 89 LEU A CA 1
ATOM 707 C C . LEU A 1 89 ? -8.281 4.500 5.746 1.00 98.94 89 LEU A C 1
ATOM 709 O O . LEU A 1 89 ? -7.997 4.234 6.909 1.00 98.94 89 LEU A O 1
ATOM 713 N N . ALA A 1 90 ? -7.364 4.825 4.836 1.00 98.94 90 ALA A N 1
ATOM 714 C CA . ALA A 1 90 ? -5.969 5.058 5.194 1.00 98.94 90 ALA A CA 1
ATOM 715 C C . ALA A 1 90 ? -5.715 6.526 5.548 1.00 98.94 90 ALA A C 1
ATOM 717 O O . ALA A 1 90 ? -6.185 7.436 4.859 1.00 98.94 90 ALA A O 1
ATOM 718 N N . ILE A 1 91 ? -4.933 6.753 6.602 1.00 98.69 91 ILE A N 1
ATOM 719 C CA . ILE A 1 91 ? -4.447 8.072 7.016 1.00 98.69 91 ILE A CA 1
ATOM 720 C C . ILE A 1 91 ? -2.915 8.083 6.978 1.00 98.69 91 ILE A C 1
ATOM 722 O O . ILE A 1 91 ? -2.276 7.235 7.601 1.00 98.69 91 ILE A O 1
ATOM 726 N N . GLY A 1 92 ? -2.333 9.031 6.236 1.00 97.56 92 GLY A N 1
ATOM 727 C CA . GLY A 1 92 ? -0.879 9.140 6.082 1.00 97.56 92 GLY A CA 1
ATOM 728 C C . GLY A 1 92 ? -0.397 9.098 4.640 1.00 97.56 92 GLY A C 1
ATOM 729 O O . GLY A 1 92 ? -0.807 9.932 3.829 1.00 97.56 92 GLY A O 1
ATOM 730 N N . GLY A 1 93 ? 0.532 8.186 4.377 1.00 97.12 93 GLY A N 1
ATOM 731 C CA . GLY A 1 93 ? 1.295 8.053 3.147 1.00 97.12 93 GLY A CA 1
ATOM 732 C C . GLY A 1 93 ? 2.541 8.938 3.105 1.00 97.12 93 GLY A C 1
ATOM 733 O O . GLY A 1 93 ? 2.694 9.909 3.853 1.00 97.12 93 GLY A O 1
ATOM 734 N N . TRP A 1 94 ? 3.425 8.637 2.154 1.00 95.00 94 TRP A N 1
ATOM 735 C CA . TRP A 1 94 ? 4.715 9.304 1.955 1.00 95.00 94 TRP A CA 1
ATOM 736 C C . TRP A 1 94 ? 4.690 10.844 1.957 1.00 95.00 94 TRP A C 1
ATOM 738 O O . TRP A 1 94 ? 5.676 11.457 2.364 1.00 95.00 94 TRP A O 1
ATOM 748 N N . ASN A 1 95 ? 3.606 11.492 1.519 1.00 94.38 95 ASN A N 1
ATOM 749 C CA . ASN A 1 95 ? 3.510 12.960 1.442 1.00 94.38 95 ASN A CA 1
ATOM 750 C C . ASN A 1 95 ? 2.857 13.616 2.674 1.00 94.38 95 ASN A C 1
ATOM 752 O O . ASN A 1 95 ? 2.677 14.834 2.686 1.00 94.38 95 ASN A O 1
ATOM 756 N N . ALA A 1 96 ? 2.479 12.843 3.694 1.00 94.75 96 ALA A N 1
ATOM 757 C CA . ALA A 1 96 ? 1.847 13.386 4.889 1.00 94.75 96 ALA A CA 1
ATOM 758 C C . ALA A 1 96 ? 2.815 14.217 5.750 1.00 94.75 96 ALA A C 1
ATOM 760 O O . ALA A 1 96 ? 4.021 13.960 5.810 1.00 94.75 96 ALA A O 1
ATOM 761 N N . ASP A 1 97 ? 2.265 15.202 6.466 1.00 94.62 97 ASP A N 1
ATOM 762 C CA . ASP A 1 97 ? 3.011 15.980 7.456 1.00 94.62 97 ASP A CA 1
ATOM 763 C C . ASP A 1 97 ? 3.274 15.140 8.714 1.00 94.62 97 ASP A C 1
ATOM 765 O O . ASP A 1 97 ? 2.429 15.033 9.606 1.00 94.62 97 ASP A O 1
ATOM 769 N N . ASN A 1 98 ? 4.477 14.567 8.795 1.00 94.44 98 ASN A N 1
ATOM 770 C CA . ASN A 1 98 ? 4.909 13.759 9.935 1.00 94.44 98 ASN A CA 1
ATOM 771 C C . ASN A 1 98 ? 4.854 14.502 11.277 1.00 94.44 98 ASN A C 1
ATOM 773 O O . ASN A 1 98 ? 4.693 13.851 12.308 1.00 94.44 98 ASN A O 1
ATOM 777 N N . THR A 1 99 ? 4.927 15.839 11.301 1.00 95.50 99 THR A N 1
ATOM 778 C CA . THR A 1 99 ? 4.813 16.593 12.557 1.00 95.50 99 THR A CA 1
ATOM 779 C C . THR A 1 99 ? 3.440 16.421 13.207 1.00 95.50 99 THR A C 1
ATOM 781 O O . THR A 1 99 ? 3.362 16.391 14.433 1.00 95.50 99 THR A O 1
ATOM 784 N N . GLN A 1 100 ? 2.367 16.229 12.431 1.00 97.12 100 GLN A N 1
ATOM 785 C CA . GLN A 1 100 ? 1.037 15.954 12.993 1.00 97.12 100 GLN A CA 1
ATOM 786 C C . GLN A 1 100 ? 1.019 14.640 13.781 1.00 97.12 100 GLN A C 1
ATOM 788 O O . GLN A 1 100 ? 0.474 14.594 14.881 1.00 97.12 100 GLN A O 1
ATOM 793 N N . TYR A 1 101 ? 1.656 13.594 13.248 1.00 98.00 101 TYR A N 1
ATOM 794 C CA . TYR A 1 101 ? 1.713 12.275 13.883 1.00 98.00 101 TYR A CA 1
ATOM 795 C C . TYR A 1 101 ? 2.557 12.310 15.150 1.00 98.00 101 TYR A C 1
ATOM 797 O O . TYR A 1 101 ? 2.092 11.861 16.190 1.00 98.00 101 TYR A O 1
ATOM 805 N N . VAL A 1 102 ? 3.743 12.925 15.088 1.00 97.50 102 VAL A N 1
ATOM 806 C CA . VAL A 1 102 ? 4.623 13.109 16.255 1.00 97.50 102 VAL A CA 1
ATOM 807 C C . VAL A 1 102 ? 3.895 13.855 17.375 1.00 97.50 102 VAL A C 1
ATOM 809 O O . VAL A 1 102 ? 3.888 13.407 18.519 1.00 97.50 102 VAL A O 1
ATOM 812 N N . ASN A 1 103 ? 3.217 14.961 17.050 1.00 97.56 103 ASN A N 1
ATOM 813 C CA . ASN A 1 103 ? 2.468 15.741 18.036 1.00 97.56 103 ASN A CA 1
ATOM 814 C C . ASN A 1 103 ? 1.292 14.959 18.634 1.00 97.56 103 ASN A C 1
ATOM 816 O O . ASN A 1 103 ? 1.010 15.098 19.824 1.00 97.56 103 ASN A O 1
ATOM 820 N N . LEU A 1 104 ? 0.608 14.147 17.822 1.00 98.38 104 LEU A N 1
ATOM 821 C CA . LEU A 1 104 ? -0.499 13.314 18.276 1.00 98.38 104 LEU A CA 1
ATOM 822 C C . LEU A 1 104 ? -0.023 12.250 19.270 1.00 98.38 104 LEU A C 1
ATOM 824 O O . LEU A 1 104 ? -0.588 12.125 20.355 1.00 98.38 104 LEU A O 1
ATOM 828 N N . VAL A 1 105 ? 1.011 11.486 18.908 1.00 98.06 105 VAL A N 1
ATOM 829 C CA . VAL A 1 105 ? 1.444 10.316 19.689 1.00 98.06 105 VAL A CA 1
ATOM 830 C C . VAL A 1 105 ? 2.252 10.695 20.934 1.00 98.06 105 VAL A C 1
ATOM 832 O O . VAL A 1 105 ? 2.396 9.887 21.851 1.00 98.06 105 VAL A O 1
ATOM 835 N N . ALA A 1 106 ? 2.715 11.945 21.021 1.00 97.25 106 ALA A N 1
ATOM 836 C CA . ALA A 1 106 ? 3.368 12.489 22.207 1.00 97.25 106 ALA A CA 1
ATOM 837 C C . ALA A 1 106 ? 2.431 12.648 23.424 1.00 97.25 106 ALA A C 1
ATOM 839 O O . ALA A 1 106 ? 2.910 12.931 24.523 1.00 97.25 106 ALA A O 1
ATOM 840 N N . ASN A 1 107 ? 1.111 12.492 23.257 1.00 95.50 107 ASN A N 1
ATOM 841 C CA . ASN A 1 107 ? 0.125 12.740 24.308 1.00 95.50 107 ASN A CA 1
ATOM 842 C C . ASN A 1 107 ? -1.024 11.712 24.280 1.00 95.50 107 ASN A C 1
ATOM 844 O O . ASN A 1 107 ? -1.842 11.709 23.363 1.00 95.50 107 ASN A O 1
ATOM 848 N N . ASP A 1 108 ? -1.145 10.896 25.333 1.00 97.75 108 ASP A N 1
ATOM 849 C CA . ASP A 1 108 ? -2.224 9.905 25.498 1.00 97.75 108 ASP A CA 1
ATOM 850 C C . ASP A 1 108 ? -3.632 10.511 25.380 1.00 97.75 108 ASP A C 1
ATOM 852 O O . ASP A 1 108 ? -4.509 9.909 24.762 1.00 97.75 108 ASP A O 1
ATOM 856 N N . THR A 1 109 ? -3.851 11.722 25.901 1.00 98.44 109 THR A N 1
ATOM 857 C CA . THR A 1 109 ? -5.136 12.429 25.777 1.00 98.44 109 THR A CA 1
ATOM 858 C C . THR A 1 109 ? -5.431 12.796 24.324 1.00 98.44 109 THR A C 1
ATOM 860 O O . THR A 1 109 ? -6.576 12.701 23.884 1.00 98.44 109 THR A O 1
ATOM 863 N N . ALA A 1 110 ? -4.411 13.188 23.556 1.00 98.62 110 ALA A N 1
ATOM 864 C CA . ALA A 1 110 ? -4.571 13.486 22.135 1.00 98.62 110 ALA A CA 1
ATOM 865 C C . ALA A 1 110 ? -4.839 12.206 21.329 1.00 98.62 110 ALA A C 1
ATOM 867 O O . ALA A 1 110 ? -5.733 12.200 20.485 1.00 98.62 110 ALA A O 1
ATOM 868 N N . MET A 1 111 ? -4.134 11.111 21.634 1.00 98.75 111 MET A N 1
ATOM 869 C CA . MET A 1 111 ? -4.388 9.794 21.038 1.00 98.75 111 MET A CA 1
ATOM 870 C C . MET A 1 111 ? -5.812 9.299 21.316 1.00 98.75 111 MET A C 1
ATOM 872 O O . MET A 1 111 ? -6.464 8.789 20.405 1.00 98.75 111 MET A O 1
ATOM 876 N N . GLN A 1 112 ? -6.312 9.483 22.541 1.00 98.75 112 GLN A N 1
ATOM 877 C CA . GLN A 1 112 ? -7.685 9.142 22.914 1.00 98.75 112 GLN A CA 1
ATOM 878 C C . GLN A 1 112 ? -8.701 10.001 22.151 1.00 98.75 112 GLN A C 1
ATOM 880 O O . GLN A 1 112 ? -9.590 9.459 21.502 1.00 98.75 112 GLN A O 1
ATOM 885 N N . ALA A 1 113 ? -8.518 11.325 22.138 1.00 98.81 113 ALA A N 1
ATOM 886 C CA . ALA A 1 113 ? -9.385 12.224 21.380 1.00 98.81 113 ALA A CA 1
ATOM 887 C C . ALA A 1 113 ? -9.385 11.895 19.878 1.00 98.81 113 ALA A C 1
ATOM 889 O O . ALA A 1 113 ? -10.429 11.944 19.231 1.00 98.81 113 ALA A O 1
ATOM 890 N N . PHE A 1 114 ? -8.233 11.512 19.318 1.00 98.88 114 PHE A N 1
ATOM 891 C CA . PHE A 1 114 ? -8.168 11.025 17.945 1.00 98.88 114 PHE A CA 1
ATOM 892 C C . PHE A 1 114 ? -8.969 9.741 17.748 1.00 98.88 114 PHE A C 1
ATOM 894 O O . PHE A 1 114 ? -9.690 9.645 16.761 1.00 98.88 114 PHE A O 1
ATOM 901 N N . ALA A 1 115 ? -8.873 8.767 18.656 1.00 98.94 115 ALA A N 1
ATOM 902 C CA . ALA A 1 115 ? -9.634 7.526 18.546 1.00 98.94 115 ALA A CA 1
ATOM 903 C C . ALA A 1 115 ? -11.152 7.787 18.520 1.00 98.94 115 ALA A C 1
ATOM 905 O O . ALA A 1 115 ? -11.852 7.239 17.665 1.00 98.94 115 ALA A O 1
ATOM 906 N N . ASP A 1 116 ? -11.641 8.686 19.376 1.00 98.81 116 ASP A N 1
ATOM 907 C CA . ASP A 1 116 ? -13.055 9.081 19.432 1.00 98.81 116 ASP A CA 1
ATOM 908 C C . ASP A 1 116 ? -13.504 9.800 18.141 1.00 98.81 116 ASP A C 1
ATOM 910 O O . ASP A 1 116 ? -14.554 9.495 17.554 1.00 98.81 116 ASP A O 1
ATOM 914 N N . ASN A 1 117 ? -12.672 10.717 17.638 1.00 98.88 117 ASN A N 1
ATOM 915 C CA . ASN A 1 117 ? -12.916 11.424 16.380 1.00 98.88 117 ASN A CA 1
ATOM 916 C C . ASN A 1 117 ? -12.872 10.481 15.168 1.00 98.88 117 ASN A C 1
ATOM 918 O O . ASN A 1 117 ? -13.690 10.608 14.254 1.00 98.88 117 ASN A O 1
ATOM 922 N N . ALA A 1 118 ? -11.953 9.513 15.164 1.00 98.88 118 ALA A N 1
ATOM 923 C CA . ALA A 1 118 ? -11.830 8.507 14.119 1.00 98.88 118 ALA A CA 1
ATOM 924 C C . ALA A 1 118 ? -13.077 7.621 14.064 1.00 98.88 118 ALA A C 1
ATOM 926 O O . ALA A 1 118 ? -13.662 7.470 12.994 1.00 98.88 118 ALA A O 1
ATOM 927 N N . ILE A 1 119 ? -13.543 7.103 15.206 1.00 98.94 119 ILE A N 1
ATOM 928 C CA . ILE A 1 119 ? -14.800 6.343 15.298 1.00 98.94 119 ILE A CA 1
ATOM 929 C C . ILE A 1 119 ? -15.950 7.138 14.678 1.00 98.94 119 ILE A C 1
ATOM 931 O O . ILE A 1 119 ? -16.665 6.627 13.814 1.00 98.94 119 ILE A O 1
ATOM 935 N N . THR A 1 120 ? -16.094 8.403 15.080 1.00 98.75 120 THR A N 1
ATOM 936 C CA . THR A 1 120 ? -17.152 9.286 14.580 1.00 98.75 120 THR A CA 1
ATOM 937 C C . THR A 1 120 ? -17.067 9.443 13.062 1.00 98.75 120 THR A C 1
ATOM 939 O O . THR A 1 120 ? -18.048 9.196 12.359 1.00 98.75 120 THR A O 1
ATOM 942 N N . TYR A 1 121 ? -15.887 9.788 12.541 1.00 98.81 121 TYR A N 1
ATOM 943 C CA . TYR A 1 121 ? -15.659 9.987 11.111 1.00 98.81 121 TYR A CA 1
ATOM 944 C C . TYR A 1 121 ? -15.975 8.721 10.298 1.00 98.81 121 TYR A C 1
ATOM 946 O O . TYR A 1 121 ? -16.678 8.791 9.284 1.00 98.81 121 TYR A O 1
ATOM 954 N N . LEU A 1 122 ? -15.476 7.565 10.750 1.00 98.94 122 LEU A N 1
ATOM 955 C CA . LEU A 1 122 ? -15.600 6.282 10.058 1.00 98.94 122 LEU A CA 1
ATOM 956 C C . LEU A 1 122 ? -17.050 5.794 10.039 1.00 98.94 122 LEU A C 1
ATOM 958 O O . LEU A 1 122 ? -17.565 5.437 8.976 1.00 98.94 122 LEU A O 1
ATOM 962 N N . ARG A 1 123 ? -17.736 5.831 11.189 1.00 98.62 123 ARG A N 1
ATOM 963 C CA . ARG A 1 123 ? -19.134 5.391 11.309 1.00 98.62 123 ARG A CA 1
ATOM 964 C C . ARG A 1 123 ? -20.085 6.275 10.510 1.00 98.62 123 ARG A C 1
ATOM 966 O O . ARG A 1 123 ? -20.932 5.738 9.804 1.00 98.62 123 ARG A O 1
ATOM 973 N N . GLN A 1 124 ? -19.916 7.600 10.553 1.00 98.31 124 GLN A N 1
ATOM 974 C CA . GLN A 1 124 ? -20.765 8.537 9.802 1.00 98.31 124 GLN A CA 1
ATOM 975 C C . GLN A 1 124 ? -20.722 8.309 8.288 1.00 98.31 124 GLN A C 1
ATOM 977 O O . GLN A 1 124 ? -21.712 8.551 7.602 1.00 98.31 124 GLN A O 1
ATOM 982 N N . ARG A 1 125 ? -19.583 7.848 7.763 1.00 98.31 125 ARG A N 1
ATOM 983 C CA . ARG A 1 125 ? -19.381 7.630 6.324 1.00 98.31 125 ARG A CA 1
ATOM 984 C C . ARG A 1 125 ? -19.575 6.176 5.899 1.00 98.31 125 ARG A C 1
ATOM 986 O O . ARG A 1 125 ? -19.723 5.914 4.712 1.00 98.31 125 ARG A O 1
ATOM 993 N N . GLY A 1 126 ? -19.617 5.239 6.845 1.00 98.44 126 GLY A N 1
ATOM 994 C CA . GLY A 1 126 ? -19.803 3.814 6.572 1.00 98.44 126 GLY A CA 1
ATOM 995 C C . GLY A 1 126 ? -18.513 3.061 6.240 1.00 98.44 126 GLY A C 1
ATOM 996 O O . GLY A 1 126 ? -18.578 2.033 5.561 1.00 98.44 126 GLY A O 1
ATOM 997 N N . PHE A 1 127 ? -17.356 3.541 6.703 1.00 98.88 127 PHE A N 1
ATOM 998 C CA . PHE A 1 127 ? -16.103 2.784 6.651 1.00 98.88 127 PHE A CA 1
ATOM 999 C C . PHE A 1 127 ? -16.123 1.604 7.635 1.00 98.88 127 PHE A C 1
ATOM 1001 O O . PHE A 1 127 ? -16.768 1.647 8.683 1.00 98.88 127 PHE A O 1
ATOM 1008 N N . ASP A 1 128 ? -15.392 0.547 7.292 1.00 98.94 128 ASP A N 1
ATOM 1009 C CA . ASP A 1 128 ? -15.247 -0.675 8.085 1.00 98.94 128 ASP A CA 1
ATOM 1010 C C . ASP A 1 128 ? -13.972 -0.684 8.945 1.00 98.94 128 ASP A C 1
ATOM 1012 O O . ASP A 1 128 ? -13.781 -1.611 9.729 1.00 98.94 128 ASP A O 1
ATOM 1016 N N . GLY A 1 129 ? -13.095 0.316 8.821 1.00 98.88 129 GLY A N 1
ATOM 1017 C CA . GLY A 1 129 ? -11.864 0.386 9.606 1.00 98.88 129 GLY A CA 1
ATOM 1018 C C . GLY A 1 129 ? -10.946 1.552 9.260 1.00 98.88 129 GLY A C 1
ATOM 1019 O O . GLY A 1 129 ? -11.242 2.347 8.364 1.00 98.88 129 GLY A O 1
ATOM 1020 N N . LEU A 1 130 ? -9.816 1.597 9.963 1.00 98.94 130 LEU A N 1
ATOM 1021 C CA . LEU A 1 130 ? -8.729 2.557 9.806 1.00 98.94 130 LEU A CA 1
ATOM 1022 C C . LEU A 1 130 ? -7.419 1.828 9.474 1.00 98.94 130 LEU A C 1
ATOM 1024 O O . LEU A 1 130 ? -7.065 0.860 10.147 1.00 98.94 130 LEU A O 1
ATOM 1028 N N . ASP A 1 131 ? -6.695 2.326 8.478 1.00 98.94 131 ASP A N 1
ATOM 1029 C CA . ASP A 1 131 ? -5.335 1.918 8.136 1.00 98.94 131 ASP A CA 1
ATOM 1030 C C . ASP A 1 131 ? -4.362 3.053 8.482 1.00 98.94 131 ASP A C 1
ATOM 1032 O O . ASP A 1 131 ? -4.545 4.194 8.051 1.00 98.94 131 ASP A O 1
ATOM 1036 N N . LEU A 1 132 ? -3.352 2.762 9.299 1.00 98.88 132 LEU A N 1
ATOM 1037 C CA . LEU A 1 132 ? -2.312 3.728 9.646 1.00 98.88 132 LEU A CA 1
ATOM 1038 C C . LEU A 1 132 ? -1.132 3.591 8.686 1.00 98.88 132 LEU A C 1
ATOM 1040 O O . LEU A 1 132 ? -0.430 2.582 8.715 1.00 98.88 132 LEU A O 1
ATOM 1044 N N . ASP A 1 133 ? -0.880 4.629 7.896 1.00 98.62 133 ASP A N 1
ATOM 1045 C CA . ASP A 1 133 ? 0.244 4.694 6.960 1.00 98.62 133 ASP A CA 1
ATOM 1046 C C . ASP A 1 133 ? 1.202 5.830 7.350 1.00 98.62 133 ASP A C 1
ATOM 1048 O O . ASP A 1 133 ? 1.442 6.788 6.615 1.00 98.62 133 ASP A O 1
ATOM 1052 N N . TRP A 1 134 ? 1.695 5.792 8.591 1.00 98.12 134 TRP A N 1
ATOM 1053 C CA . TRP A 1 134 ? 2.705 6.745 9.046 1.00 98.12 134 TRP A CA 1
ATOM 1054 C C . TRP A 1 134 ? 4.080 6.307 8.538 1.00 98.12 134 TRP A C 1
ATOM 1056 O O . TRP A 1 134 ? 4.610 5.287 8.982 1.00 98.12 134 TRP A O 1
ATOM 1066 N N . GLU A 1 135 ? 4.674 7.110 7.648 1.00 95.75 135 GLU A N 1
ATOM 1067 C CA . GLU A 1 135 ? 5.978 6.844 7.030 1.00 95.75 135 GLU A CA 1
ATOM 1068 C C . GLU A 1 135 ? 7.082 7.810 7.518 1.00 95.75 135 GLU A C 1
ATOM 1070 O O . GLU A 1 135 ? 7.254 8.926 7.022 1.00 95.75 135 GLU A O 1
ATOM 1075 N N . TYR A 1 136 ? 7.891 7.471 8.519 1.00 95.06 136 TYR A N 1
ATOM 1076 C CA . TYR A 1 136 ? 7.737 6.363 9.465 1.00 95.06 136 TYR A CA 1
ATOM 1077 C C . TYR A 1 136 ? 7.897 6.904 10.893 1.00 95.06 136 TYR A C 1
ATOM 1079 O O . TYR A 1 136 ? 8.612 7.906 11.060 1.00 95.06 136 TYR A O 1
ATOM 1087 N N . PRO A 1 137 ? 7.297 6.261 11.919 1.00 95.00 137 PRO A N 1
ATOM 1088 C CA . PRO A 1 137 ? 7.613 6.569 13.310 1.00 95.00 137 PRO A CA 1
ATOM 1089 C C . PRO A 1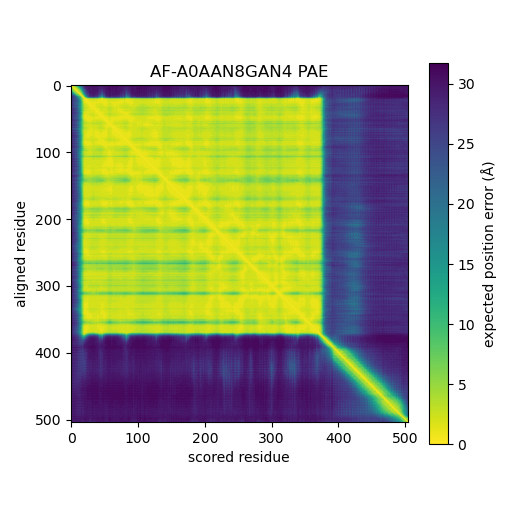 137 ? 9.124 6.536 13.521 1.00 95.00 137 PRO A C 1
ATOM 1091 O O . PRO A 1 137 ? 9.793 5.667 12.975 1.00 95.00 137 PRO A O 1
ATOM 1094 N N . ALA A 1 138 ? 9.678 7.466 14.295 1.00 95.56 138 ALA A N 1
ATOM 1095 C CA . ALA A 1 138 ? 11.105 7.517 14.626 1.00 95.56 138 ALA A CA 1
ATOM 1096 C C . ALA A 1 138 ? 12.063 7.749 13.445 1.00 95.56 138 ALA A C 1
ATOM 1098 O O . ALA A 1 138 ? 13.286 7.693 13.607 1.00 95.56 138 ALA A O 1
ATOM 1099 N N . ASN A 1 139 ? 11.552 8.092 12.259 1.00 93.50 139 ASN A N 1
ATOM 1100 C CA . ASN A 1 139 ? 12.400 8.529 11.159 1.00 93.50 139 ASN A CA 1
ATOM 1101 C C . ASN A 1 139 ? 12.870 9.979 11.372 1.00 93.50 139 ASN A C 1
ATOM 1103 O O . ASN A 1 139 ? 12.169 10.935 11.031 1.00 93.50 139 ASN A O 1
ATOM 1107 N N . LEU A 1 140 ? 14.092 10.135 11.891 1.00 91.81 140 LEU A N 1
ATOM 1108 C CA . LEU A 1 140 ? 14.702 11.437 12.196 1.00 91.81 140 LEU A CA 1
ATOM 1109 C C . LEU A 1 140 ? 14.824 12.353 10.964 1.00 91.81 140 LEU A C 1
ATOM 1111 O O . LEU A 1 140 ? 14.654 13.565 11.075 1.00 91.81 140 LEU A O 1
ATOM 1115 N N . ASN A 1 141 ? 15.031 11.784 9.771 1.00 92.25 141 ASN A N 1
ATOM 1116 C CA . ASN A 1 141 ? 15.104 12.549 8.518 1.00 92.25 141 ASN A CA 1
ATOM 1117 C C . ASN A 1 141 ? 13.740 13.098 8.081 1.00 92.25 141 ASN A C 1
ATOM 1119 O O . ASN A 1 141 ? 13.654 13.927 7.178 1.00 92.25 141 ASN A O 1
ATOM 1123 N N . ARG A 1 142 ? 12.664 12.635 8.720 1.00 92.25 142 ARG A N 1
ATOM 1124 C CA . ARG A 1 142 ? 11.293 13.060 8.465 1.00 92.25 142 ARG A CA 1
ATOM 1125 C C . ARG A 1 142 ? 10.592 13.502 9.747 1.00 92.25 142 ARG A C 1
ATOM 1127 O O . ARG A 1 142 ? 9.410 13.216 9.926 1.00 92.25 142 ARG A O 1
ATOM 1134 N N . ARG A 1 143 ? 11.323 14.228 10.604 1.00 93.94 143 ARG A N 1
ATOM 1135 C CA . ARG A 1 143 ? 10.829 14.892 11.829 1.00 93.94 143 ARG A CA 1
ATOM 1136 C C . ARG A 1 143 ? 10.387 13.956 12.960 1.00 93.94 143 ARG A C 1
ATOM 1138 O O . ARG A 1 143 ? 9.864 14.453 13.951 1.00 93.94 143 ARG A O 1
ATOM 1145 N N . GLY A 1 144 ? 10.588 12.646 12.824 1.00 92.88 144 GLY A N 1
ATOM 1146 C CA . GLY A 1 144 ? 10.290 11.683 13.879 1.00 92.88 144 GLY A CA 1
ATOM 1147 C C . GLY A 1 144 ? 11.256 11.784 15.060 1.00 92.88 144 GLY A C 1
ATOM 1148 O O . GLY A 1 144 ? 12.333 12.374 14.957 1.00 92.88 144 GLY A O 1
ATOM 1149 N N . THR A 1 145 ? 10.885 11.163 16.175 1.00 94.81 145 THR A N 1
ATOM 1150 C CA . THR A 1 145 ? 11.690 11.049 17.397 1.00 94.81 145 THR A CA 1
ATOM 1151 C C . THR A 1 145 ? 11.838 9.589 17.818 1.00 94.81 145 THR A C 1
ATOM 1153 O O . THR A 1 145 ? 10.985 8.760 17.524 1.00 94.81 145 THR A O 1
ATOM 1156 N N . ALA A 1 146 ? 12.890 9.239 18.562 1.00 94.31 146 ALA A N 1
ATOM 1157 C CA . ALA A 1 146 ? 13.064 7.860 19.037 1.00 94.31 146 ALA A CA 1
ATOM 1158 C C . ALA A 1 146 ? 11.889 7.360 19.911 1.00 94.31 146 ALA A C 1
ATOM 1160 O O . ALA A 1 146 ? 11.629 6.156 19.958 1.00 94.31 146 ALA A O 1
ATOM 1161 N N . ALA A 1 147 ? 11.171 8.271 20.583 1.00 96.19 147 ALA A N 1
ATOM 1162 C CA . ALA A 1 147 ? 10.007 7.942 21.405 1.00 96.19 147 ALA A CA 1
ATOM 1163 C C . ALA A 1 147 ? 8.819 7.442 20.567 1.00 96.19 147 ALA A C 1
ATOM 1165 O O . ALA A 1 147 ? 8.068 6.578 21.033 1.00 96.19 147 ALA A O 1
ATOM 1166 N N . ASP A 1 148 ? 8.703 7.909 19.320 1.00 97.75 148 ASP A N 1
ATOM 1167 C CA . ASP A 1 148 ? 7.639 7.549 18.382 1.00 97.75 148 ASP A CA 1
ATOM 1168 C C . ASP A 1 148 ? 7.488 6.032 18.235 1.00 97.75 148 ASP A C 1
ATOM 1170 O O . ASP A 1 148 ? 6.378 5.537 18.084 1.00 97.75 148 ASP A O 1
ATOM 1174 N N . ARG A 1 149 ? 8.591 5.274 18.310 1.00 97.31 149 ARG A N 1
ATOM 1175 C CA . ARG A 1 149 ? 8.579 3.810 18.184 1.00 97.31 149 ARG A CA 1
ATOM 1176 C C . ARG A 1 149 ? 7.672 3.146 19.221 1.00 97.31 149 ARG A C 1
ATOM 1178 O O . ARG A 1 149 ? 6.917 2.235 18.892 1.00 97.31 149 ARG A O 1
ATOM 1185 N N . VAL A 1 150 ? 7.762 3.586 20.475 1.00 98.19 150 VAL A N 1
ATOM 1186 C CA . VAL A 1 150 ? 6.942 3.063 21.581 1.00 98.19 150 VAL A CA 1
ATOM 1187 C C . VAL A 1 150 ? 5.568 3.732 21.584 1.00 98.19 150 VAL A C 1
ATOM 1189 O O . VAL A 1 150 ? 4.552 3.089 21.846 1.00 98.19 150 VAL A O 1
ATOM 1192 N N . GLN A 1 151 ? 5.515 5.020 21.247 1.00 98.56 151 GLN A N 1
ATOM 1193 C CA . GLN A 1 151 ? 4.267 5.778 21.195 1.00 98.56 151 GLN A CA 1
ATOM 1194 C C . GLN A 1 151 ? 3.336 5.295 20.075 1.00 98.56 151 GLN A C 1
ATOM 1196 O O . GLN A 1 151 ? 2.126 5.263 20.266 1.00 98.56 151 GLN A O 1
ATOM 1201 N N . PHE A 1 152 ? 3.870 4.811 18.953 1.00 98.62 152 PHE A N 1
ATOM 1202 C CA . PHE A 1 152 ? 3.086 4.162 17.906 1.00 98.62 152 PHE A CA 1
ATOM 1203 C C . PHE A 1 152 ? 2.395 2.895 18.429 1.00 98.62 152 PHE A C 1
ATOM 1205 O O . PHE A 1 152 ? 1.194 2.718 18.231 1.00 98.62 152 PHE A O 1
ATOM 1212 N N . THR A 1 153 ? 3.105 2.052 19.188 1.00 98.75 153 THR A N 1
ATOM 1213 C CA . THR A 1 153 ? 2.501 0.896 19.873 1.00 98.75 153 THR A CA 1
ATOM 1214 C C . THR A 1 153 ? 1.397 1.327 20.838 1.00 98.75 153 THR A C 1
ATOM 1216 O O . THR A 1 153 ? 0.336 0.701 20.886 1.00 98.75 153 THR A O 1
ATOM 1219 N N . ARG A 1 154 ? 1.627 2.402 21.606 1.00 98.75 154 ARG A N 1
ATOM 1220 C CA . ARG A 1 154 ? 0.633 2.957 22.535 1.00 98.75 154 ARG A CA 1
ATOM 1221 C C . ARG A 1 154 ? -0.605 3.468 21.799 1.00 98.75 154 ARG A C 1
ATOM 1223 O O . ARG A 1 154 ? -1.722 3.203 22.236 1.00 98.75 154 ARG A O 1
ATOM 1230 N N . TRP A 1 155 ? -0.419 4.130 20.664 1.00 98.81 155 TRP A N 1
ATOM 1231 C CA . TRP A 1 155 ? -1.513 4.624 19.838 1.00 98.81 155 TRP A CA 1
ATOM 1232 C C . TRP A 1 155 ? -2.370 3.484 19.286 1.00 98.81 155 TRP A C 1
ATOM 1234 O O . TRP A 1 155 ? -3.594 3.522 19.417 1.00 98.81 155 TRP A O 1
ATOM 1244 N N . LEU A 1 156 ? -1.736 2.426 18.766 1.00 98.88 156 LEU A N 1
ATOM 1245 C CA . LEU A 1 156 ? -2.424 1.211 18.320 1.00 98.88 156 LEU A CA 1
ATOM 1246 C C . LEU A 1 156 ? -3.237 0.564 19.446 1.00 98.88 156 LEU A C 1
ATOM 1248 O O . LEU A 1 156 ? -4.381 0.166 19.231 1.00 98.88 156 LEU A O 1
ATOM 1252 N N . GLN A 1 157 ? -2.676 0.495 20.655 1.00 98.88 157 GLN A N 1
ATOM 1253 C CA . GLN A 1 157 ? -3.385 -0.016 21.827 1.00 98.88 157 GLN A CA 1
ATOM 1254 C C . GLN A 1 157 ? -4.639 0.811 22.143 1.00 98.88 157 GLN A C 1
ATOM 1256 O O . GLN A 1 157 ? -5.706 0.244 22.380 1.00 98.88 157 GLN A O 1
ATOM 1261 N N . ILE A 1 158 ? -4.519 2.143 22.152 1.00 98.88 158 ILE A N 1
ATOM 1262 C CA . ILE A 1 158 ? -5.638 3.054 22.424 1.00 98.88 158 ILE A CA 1
ATOM 1263 C C . ILE A 1 158 ? -6.719 2.897 21.349 1.00 98.88 158 ILE A C 1
ATOM 1265 O O . ILE A 1 158 ? -7.887 2.715 21.689 1.00 98.88 158 ILE A O 1
ATOM 1269 N N . LEU A 1 159 ? -6.353 2.903 20.066 1.00 98.94 159 LEU A N 1
ATOM 1270 C CA . LEU A 1 159 ? -7.301 2.712 18.965 1.00 98.94 159 LEU A CA 1
ATOM 1271 C C . LEU A 1 159 ? -8.050 1.383 19.081 1.00 98.94 159 LEU A C 1
ATOM 1273 O O . LEU A 1 159 ? -9.280 1.364 19.035 1.00 98.94 159 LEU A O 1
ATOM 1277 N N . GLN A 1 160 ? -7.327 0.285 19.307 1.00 98.75 160 GLN A N 1
ATOM 1278 C CA . GLN A 1 160 ? -7.928 -1.041 19.405 1.00 98.75 160 GLN A CA 1
ATOM 1279 C C . GLN A 1 160 ? -8.904 -1.147 20.583 1.00 98.75 160 GLN A C 1
ATOM 1281 O O . GLN A 1 160 ? -10.011 -1.665 20.424 1.00 98.75 160 GLN A O 1
ATOM 1286 N N . ASN A 1 161 ? -8.531 -0.620 21.752 1.00 98.81 161 ASN A N 1
ATOM 1287 C CA . ASN A 1 161 ? -9.406 -0.604 22.924 1.00 98.81 161 ASN A CA 1
ATOM 1288 C C . ASN A 1 161 ? -10.688 0.196 22.663 1.00 98.81 161 ASN A C 1
ATOM 1290 O O . ASN A 1 161 ? -11.775 -0.267 23.005 1.00 98.81 161 ASN A O 1
ATOM 1294 N N . ASN A 1 162 ? -10.573 1.360 22.019 1.00 98.81 162 ASN A N 1
ATOM 1295 C CA . ASN A 1 162 ? -11.725 2.195 21.682 1.00 98.81 162 ASN A CA 1
ATOM 1296 C C . ASN A 1 162 ? -12.639 1.532 20.645 1.00 98.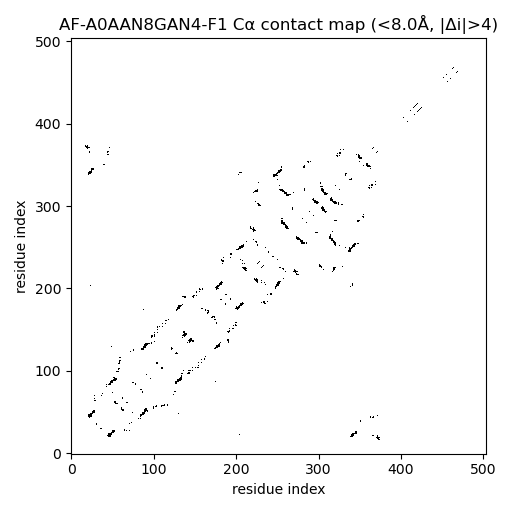81 162 ASN A C 1
ATOM 1298 O O . ASN A 1 162 ? -13.856 1.546 20.809 1.00 98.81 162 ASN A O 1
ATOM 1302 N N . PHE A 1 163 ? -12.081 0.876 19.624 1.00 98.88 163 PHE A N 1
ATOM 1303 C CA . PHE A 1 163 ? -12.878 0.137 18.640 1.00 98.88 163 PHE A CA 1
ATOM 1304 C C . PHE A 1 163 ? -13.613 -1.054 19.276 1.00 98.88 163 PHE A C 1
ATOM 1306 O O . PHE A 1 163 ? -14.771 -1.309 18.941 1.00 98.88 163 PHE A O 1
ATOM 1313 N N . ILE A 1 164 ? -12.979 -1.776 20.209 1.00 98.81 164 ILE A N 1
ATOM 1314 C CA . ILE A 1 164 ? -13.630 -2.849 20.983 1.00 98.81 164 ILE A CA 1
ATOM 1315 C C . ILE A 1 164 ? -14.765 -2.283 21.845 1.00 98.81 164 ILE A C 1
ATOM 1317 O O . ILE A 1 164 ? -15.870 -2.829 21.833 1.00 98.81 164 ILE A O 1
ATOM 1321 N N . ALA A 1 165 ? -14.505 -1.198 22.579 1.00 98.81 165 ALA A N 1
ATOM 1322 C CA . ALA A 1 165 ? -15.487 -0.577 23.460 1.00 98.81 165 ALA A CA 1
ATOM 1323 C C . ALA A 1 165 ? -16.701 -0.045 22.684 1.00 98.81 165 ALA A C 1
ATOM 1325 O O . ALA A 1 165 ? -17.838 -0.309 23.073 1.00 98.81 165 ALA A O 1
ATOM 1326 N N . GLU A 1 166 ? -16.477 0.638 21.558 1.00 98.81 166 GLU A N 1
ATOM 1327 C CA . GLU A 1 166 ? -17.560 1.132 20.706 1.00 98.81 166 GLU A CA 1
ATOM 1328 C C . GLU A 1 166 ? -18.389 -0.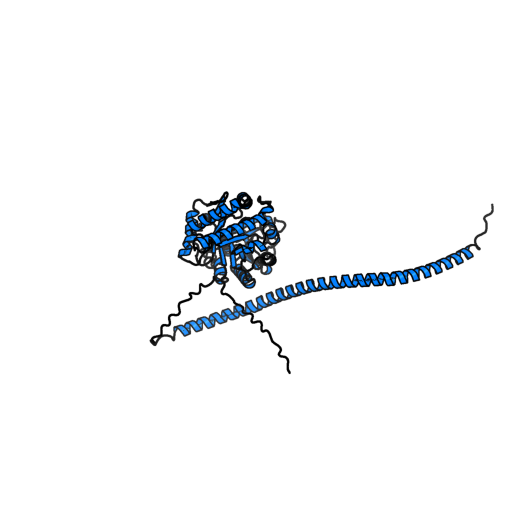013 20.128 1.00 98.81 166 GLU A C 1
ATOM 1330 O O . GLU A 1 166 ? -19.612 0.032 20.218 1.00 98.81 166 GLU A O 1
ATOM 1335 N N . SER A 1 167 ? -17.748 -1.069 19.619 1.00 98.75 167 SER A N 1
ATOM 1336 C CA . SER A 1 167 ? -18.448 -2.244 19.090 1.00 98.75 167 SER A CA 1
ATOM 1337 C C . SER A 1 167 ? -19.374 -2.877 20.129 1.00 98.75 167 SER A C 1
ATOM 1339 O O . SER A 1 167 ? -20.522 -3.202 19.822 1.00 98.75 167 SER A O 1
ATOM 1341 N N . ALA A 1 168 ? -18.900 -3.009 21.371 1.00 98.62 168 ALA A N 1
ATOM 1342 C CA . ALA A 1 168 ? -19.696 -3.537 22.473 1.00 98.62 168 ALA A CA 1
ATOM 1343 C C . ALA A 1 168 ? -20.859 -2.604 22.854 1.00 98.62 168 ALA A C 1
ATOM 1345 O O . ALA A 1 168 ? -21.955 -3.081 23.142 1.00 98.62 168 ALA A O 1
ATOM 1346 N N . ALA A 1 169 ? -20.640 -1.286 22.835 1.00 98.56 169 ALA A N 1
ATOM 1347 C CA . ALA A 1 169 ? -21.646 -0.293 23.209 1.00 98.56 169 ALA A CA 1
ATOM 1348 C C . ALA A 1 169 ? -22.743 -0.103 22.147 1.00 98.56 169 ALA A C 1
ATOM 1350 O O . ALA A 1 169 ? -23.899 0.136 22.493 1.00 98.56 169 ALA A O 1
ATOM 1351 N N . THR A 1 170 ? -22.401 -0.201 20.859 1.00 98.19 170 THR A N 1
ATOM 1352 C CA . THR A 1 170 ? -23.327 0.059 19.741 1.00 98.19 170 THR A CA 1
ATOM 1353 C C . THR A 1 170 ? -23.897 -1.212 19.114 1.00 98.19 170 THR A C 1
ATOM 1355 O O . THR A 1 170 ? -24.803 -1.132 18.282 1.00 98.19 170 THR A O 1
ATOM 1358 N N . ASN A 1 171 ? -23.375 -2.385 19.496 1.00 97.44 171 ASN A N 1
ATOM 1359 C CA . ASN A 1 171 ? -23.666 -3.682 18.880 1.00 97.44 171 ASN A CA 1
ATOM 1360 C C . ASN A 1 171 ? -23.380 -3.708 17.361 1.00 97.44 171 ASN A C 1
ATOM 1362 O O . ASN A 1 171 ? -23.980 -4.480 16.609 1.00 97.44 171 ASN A O 1
ATOM 1366 N N . GLN A 1 172 ? -22.471 -2.844 16.898 1.00 97.62 172 GLN A N 1
ATOM 1367 C CA . GLN A 1 172 ? -21.964 -2.833 15.527 1.00 97.62 172 GLN A CA 1
ATOM 1368 C C . GLN A 1 172 ? -20.718 -3.719 15.416 1.00 97.62 172 GLN A C 1
ATOM 1370 O O . GLN A 1 172 ? -19.958 -3.829 16.382 1.00 97.62 172 GLN A O 1
ATOM 1375 N N . PRO A 1 173 ? -20.430 -4.313 14.241 1.00 98.12 173 PRO A N 1
ATOM 1376 C CA . PRO A 1 173 ? -19.155 -4.986 14.010 1.00 98.12 173 PRO A CA 1
ATOM 1377 C C . PRO A 1 173 ? -17.982 -4.044 14.298 1.00 98.12 173 PRO A C 1
ATOM 1379 O O . PRO A 1 173 ? -17.984 -2.901 13.829 1.00 98.12 173 PRO A O 1
ATOM 1382 N N . ARG A 1 174 ? -16.989 -4.521 15.055 1.00 98.62 174 ARG A N 1
ATOM 1383 C CA . ARG A 1 174 ? -15.785 -3.755 15.397 1.00 98.62 174 ARG A CA 1
ATOM 1384 C C . ARG A 1 174 ? -15.095 -3.223 14.141 1.00 98.62 174 ARG A C 1
ATOM 1386 O O . ARG A 1 174 ? -14.921 -3.965 13.175 1.00 98.62 174 ARG A O 1
ATOM 1393 N N . LEU A 1 175 ? -14.692 -1.954 14.184 1.00 98.94 175 LEU A N 1
ATOM 1394 C CA . LEU A 1 175 ? -13.843 -1.350 13.159 1.00 98.94 175 LEU A CA 1
ATOM 1395 C C . LEU A 1 175 ? -12.497 -2.086 13.080 1.00 98.94 175 LEU A C 1
ATOM 1397 O O . LEU A 1 175 ? -11.883 -2.388 14.107 1.00 98.94 175 LEU A O 1
ATOM 1401 N N . LEU A 1 176 ? -12.047 -2.374 11.862 1.00 98.94 176 LEU A N 1
ATOM 1402 C CA . LEU A 1 176 ? -10.739 -2.970 11.612 1.00 98.94 176 LEU A CA 1
ATOM 1403 C C . LEU A 1 176 ? -9.632 -1.946 11.879 1.00 98.94 176 LEU A C 1
ATOM 1405 O O . LEU A 1 176 ? -9.787 -0.768 11.553 1.00 98.94 176 LEU A O 1
ATOM 1409 N N . LEU A 1 177 ? -8.514 -2.406 12.432 1.00 98.94 177 LEU A N 1
ATOM 1410 C CA . LEU A 1 177 ? -7.301 -1.613 12.598 1.00 98.94 177 LEU A CA 1
ATOM 1411 C C . LEU A 1 177 ? -6.151 -2.278 11.844 1.00 98.94 177 LEU A C 1
ATOM 1413 O O . LEU A 1 177 ? -5.700 -3.367 12.207 1.00 98.94 177 LEU A O 1
ATOM 1417 N N . THR A 1 178 ? -5.675 -1.623 10.792 1.00 98.94 178 THR A N 1
ATOM 1418 C CA . THR A 1 178 ? -4.549 -2.091 9.978 1.00 98.94 178 THR A CA 1
ATOM 1419 C C . THR A 1 178 ? -3.442 -1.044 9.936 1.00 98.94 178 THR A C 1
ATOM 1421 O O . THR A 1 178 ? -3.629 0.093 10.374 1.00 98.94 178 THR A O 1
ATOM 1424 N N . ALA A 1 179 ? -2.258 -1.433 9.475 1.00 98.88 179 ALA A N 1
ATOM 1425 C CA . ALA A 1 179 ? -1.174 -0.486 9.245 1.00 98.88 179 ALA A CA 1
ATOM 1426 C C . ALA A 1 179 ? -0.311 -0.914 8.061 1.00 98.88 179 ALA A C 1
ATOM 1428 O O . ALA A 1 179 ? 0.030 -2.098 7.945 1.00 98.88 179 ALA A O 1
ATOM 1429 N N . ALA A 1 180 ? 0.077 0.053 7.233 1.00 98.88 180 ALA A N 1
ATOM 1430 C CA . ALA A 1 180 ? 1.142 -0.093 6.253 1.00 98.88 180 ALA A CA 1
ATOM 1431 C C . ALA A 1 180 ? 2.496 0.158 6.927 1.00 98.88 180 ALA A C 1
ATOM 1433 O O . ALA A 1 180 ? 2.669 1.113 7.685 1.00 98.88 180 ALA A O 1
ATOM 1434 N N . VAL A 1 181 ? 3.455 -0.747 6.717 1.00 98.62 181 VAL A N 1
ATOM 1435 C CA . VAL A 1 181 ? 4.739 -0.718 7.435 1.00 98.62 181 VAL A CA 1
ATOM 1436 C C . VAL A 1 181 ? 5.930 -0.971 6.520 1.00 98.62 181 VAL A C 1
ATOM 1438 O O . VAL A 1 181 ? 5.822 -1.653 5.496 1.00 98.62 181 VAL A O 1
ATOM 1441 N N . ALA A 1 182 ? 7.093 -0.465 6.937 1.00 97.69 182 ALA A N 1
ATOM 1442 C CA . ALA A 1 182 ? 8.360 -0.719 6.262 1.00 97.69 182 ALA A CA 1
ATOM 1443 C C . ALA A 1 182 ? 8.659 -2.227 6.152 1.00 97.69 182 ALA A C 1
ATOM 1445 O O . ALA A 1 182 ? 8.526 -2.975 7.123 1.00 97.69 182 ALA A O 1
ATOM 1446 N N . ALA A 1 183 ? 9.110 -2.671 4.975 1.00 97.19 183 ALA A N 1
ATOM 1447 C CA . ALA A 1 183 ? 9.338 -4.089 4.715 1.00 97.19 183 ALA A CA 1
ATOM 1448 C C . ALA A 1 183 ? 10.580 -4.660 5.406 1.00 97.19 183 ALA A C 1
ATOM 1450 O O . ALA A 1 183 ? 10.487 -5.660 6.119 1.00 97.19 183 ALA A O 1
ATOM 1451 N N . SER A 1 184 ? 11.748 -4.051 5.188 1.00 94.88 184 SER A N 1
ATOM 1452 C CA . SER A 1 184 ? 13.006 -4.644 5.637 1.00 94.88 184 SER A CA 1
ATOM 1453 C C . SER A 1 184 ? 13.127 -4.602 7.160 1.00 94.88 184 SER A C 1
ATOM 1455 O O . SER A 1 184 ? 12.916 -3.570 7.799 1.00 94.88 184 SER A O 1
ATOM 1457 N N . MET A 1 185 ? 13.509 -5.728 7.763 1.00 93.88 185 MET A N 1
ATOM 1458 C CA . MET A 1 185 ? 13.615 -5.814 9.221 1.00 93.88 185 MET A CA 1
ATOM 1459 C C . MET A 1 185 ? 14.609 -4.854 9.875 1.00 93.88 185 MET A C 1
ATOM 1461 O O . MET A 1 185 ? 14.280 -4.324 10.938 1.00 93.88 185 MET A O 1
ATOM 1465 N N . PRO A 1 186 ? 15.795 -4.585 9.295 1.00 91.56 186 PRO A N 1
ATOM 1466 C CA . PRO A 1 186 ? 16.689 -3.570 9.843 1.00 91.56 186 PRO A CA 1
ATOM 1467 C C . PRO A 1 186 ? 16.009 -2.202 9.966 1.00 91.56 186 PRO A C 1
ATOM 1469 O O . PRO A 1 186 ? 16.164 -1.529 10.981 1.00 91.56 186 PRO A O 1
ATOM 1472 N N . THR A 1 187 ? 15.196 -1.826 8.976 1.00 91.06 187 THR A N 1
ATOM 1473 C CA . THR A 1 187 ? 14.418 -0.584 8.994 1.00 91.06 187 THR A CA 1
ATOM 1474 C C . THR A 1 187 ? 13.253 -0.671 9.980 1.00 91.06 187 THR A C 1
ATOM 1476 O O . THR A 1 187 ? 13.092 0.214 10.816 1.00 91.06 187 THR A O 1
ATOM 1479 N N . ALA A 1 188 ? 12.480 -1.760 9.954 1.00 94.62 188 ALA A N 1
ATOM 1480 C CA . ALA A 1 188 ? 11.335 -1.964 10.842 1.00 94.62 188 ALA A CA 1
ATOM 1481 C C . ALA A 1 188 ? 11.716 -1.913 12.333 1.00 94.62 188 ALA A C 1
ATOM 1483 O O . ALA A 1 188 ? 10.983 -1.340 13.139 1.00 94.62 188 ALA A O 1
ATOM 1484 N N . ASN A 1 189 ? 12.885 -2.442 12.709 1.00 93.44 189 ASN A N 1
ATOM 1485 C CA . ASN A 1 189 ? 13.376 -2.410 14.090 1.00 93.44 189 ASN A CA 1
ATOM 1486 C C . ASN A 1 189 ? 13.643 -0.993 14.616 1.00 93.44 189 ASN A C 1
ATOM 1488 O O . ASN A 1 189 ? 13.585 -0.783 15.830 1.00 93.44 189 ASN A O 1
ATOM 1492 N N . ASN A 1 190 ? 13.897 -0.028 13.729 1.00 93.12 190 ASN A N 1
ATOM 1493 C CA . ASN A 1 190 ? 14.046 1.373 14.117 1.00 93.12 190 ASN A CA 1
ATOM 1494 C C . ASN A 1 190 ? 12.695 2.024 14.433 1.00 93.12 190 ASN A C 1
ATOM 1496 O O . ASN A 1 190 ? 12.642 2.952 15.234 1.00 93.12 190 ASN A O 1
ATOM 1500 N N . TYR A 1 191 ? 11.612 1.540 13.822 1.00 95.75 191 TYR A N 1
ATOM 1501 C CA . TYR A 1 191 ? 10.325 2.239 13.794 1.00 95.75 191 TYR A CA 1
ATOM 1502 C C . TYR A 1 191 ? 9.247 1.576 14.651 1.00 95.75 191 TYR A C 1
ATOM 1504 O O . TYR A 1 191 ? 8.342 2.259 15.121 1.00 95.75 191 TYR A O 1
ATOM 1512 N N . TYR A 1 192 ? 9.343 0.268 14.909 1.00 98.19 192 TYR A N 1
ATOM 1513 C CA . TYR A 1 192 ? 8.254 -0.487 15.530 1.00 98.19 192 TYR A CA 1
ATOM 1514 C C . TYR A 1 192 ? 8.719 -1.387 16.680 1.00 98.19 192 TYR A C 1
ATOM 1516 O O . TYR A 1 192 ? 9.822 -1.946 16.685 1.00 98.19 192 TYR A O 1
ATOM 1524 N N . GLU A 1 193 ? 7.846 -1.590 17.665 1.00 98.12 193 GLU A N 1
ATOM 1525 C CA . GLU A 1 193 ? 7.946 -2.715 18.598 1.00 98.12 193 GLU A CA 1
ATOM 1526 C C . GLU A 1 193 ? 7.238 -3.934 17.987 1.00 98.12 193 GLU A C 1
ATOM 1528 O O . GLU A 1 193 ? 6.125 -4.281 18.378 1.00 98.12 193 GLU A O 1
ATOM 1533 N N . VAL A 1 194 ? 7.878 -4.558 16.991 1.00 97.19 194 VAL A N 1
ATOM 1534 C CA . VAL A 1 194 ? 7.288 -5.572 16.091 1.00 97.19 194 VAL A CA 1
ATOM 1535 C C . VAL A 1 194 ? 6.460 -6.641 16.822 1.00 97.19 194 VAL A C 1
ATOM 1537 O O . VAL A 1 194 ? 5.283 -6.821 16.510 1.00 97.19 194 VAL A O 1
ATOM 1540 N N . ALA A 1 195 ? 7.017 -7.282 17.854 1.00 94.38 195 ALA A N 1
ATOM 1541 C CA . ALA A 1 195 ? 6.306 -8.300 18.636 1.00 94.38 195 ALA A CA 1
ATOM 1542 C C . ALA A 1 195 ? 5.058 -7.769 19.373 1.00 94.38 195 ALA A C 1
ATOM 1544 O O . ALA A 1 195 ? 4.122 -8.521 19.635 1.00 94.38 195 ALA A O 1
ATOM 1545 N N . LYS A 1 196 ? 5.028 -6.480 19.738 1.00 98.31 196 LYS A N 1
ATOM 1546 C CA . LYS A 1 196 ? 3.918 -5.878 20.492 1.00 98.31 196 LYS A CA 1
ATOM 1547 C C . LYS A 1 196 ? 2.788 -5.422 19.581 1.00 98.31 196 LYS A C 1
ATOM 1549 O O . LYS A 1 196 ? 1.627 -5.633 19.923 1.00 98.31 196 LYS A O 1
ATOM 1554 N N . ILE A 1 197 ? 3.107 -4.818 18.435 1.00 98.31 197 ILE A N 1
ATOM 1555 C CA . ILE A 1 197 ? 2.087 -4.249 17.541 1.00 98.31 197 ILE A CA 1
ATOM 1556 C C . ILE A 1 197 ? 1.163 -5.322 16.939 1.00 98.31 197 ILE A C 1
ATOM 1558 O O . ILE A 1 197 ? -0.010 -5.048 16.685 1.00 98.31 197 ILE A O 1
ATOM 1562 N N . GLY A 1 198 ? 1.633 -6.571 16.819 1.00 95.94 198 GLY A N 1
ATOM 1563 C CA . GLY A 1 198 ? 0.817 -7.714 16.383 1.00 95.94 198 GLY A CA 1
ATOM 1564 C C . GLY A 1 198 ? -0.355 -8.067 17.310 1.00 95.94 198 GLY A C 1
ATOM 1565 O O . GLY A 1 198 ? -1.303 -8.728 16.873 1.00 95.94 198 GLY A O 1
ATOM 1566 N N . ASN A 1 199 ? -0.340 -7.592 18.561 1.00 97.50 199 ASN A N 1
ATOM 1567 C CA . ASN A 1 199 ? -1.458 -7.758 19.496 1.00 97.50 199 ASN A CA 1
ATOM 1568 C C . ASN A 1 199 ? -2.643 -6.839 19.174 1.00 97.50 199 ASN A C 1
ATOM 1570 O O . ASN A 1 199 ? -3.767 -7.148 19.563 1.00 97.50 199 ASN A O 1
ATOM 1574 N N . TYR A 1 200 ? -2.401 -5.731 18.471 1.00 98.62 200 TYR A N 1
ATOM 1575 C CA . TYR A 1 200 ? -3.407 -4.693 18.238 1.00 98.62 200 TYR A CA 1
ATOM 1576 C C . TYR A 1 200 ? -3.907 -4.672 16.798 1.00 98.62 200 TYR A C 1
ATOM 1578 O O . TYR A 1 200 ? -5.093 -4.465 16.578 1.00 98.62 200 TYR A O 1
ATOM 1586 N N . LEU A 1 201 ? -3.027 -4.928 15.829 1.00 98.69 201 LEU A N 1
ATOM 1587 C CA . LEU A 1 201 ? -3.396 -4.924 14.416 1.00 98.69 201 LEU A CA 1
ATOM 1588 C C . LEU A 1 201 ? -4.212 -6.161 14.035 1.00 98.69 201 LEU A C 1
ATOM 1590 O O . LEU A 1 201 ? -3.891 -7.284 14.436 1.00 98.69 201 LEU A O 1
ATOM 1594 N N . ASP A 1 202 ? -5.233 -5.959 13.207 1.00 98.69 202 ASP A N 1
ATOM 1595 C CA . ASP A 1 202 ? -5.973 -7.027 12.536 1.00 98.69 202 ASP A CA 1
ATOM 1596 C C . ASP A 1 202 ? -5.155 -7.610 11.382 1.00 98.69 202 ASP A C 1
ATOM 1598 O O . ASP A 1 202 ? -4.967 -8.824 11.306 1.00 98.69 202 ASP A O 1
ATOM 1602 N N . ILE A 1 203 ? -4.632 -6.731 10.524 1.00 98.56 203 ILE A N 1
ATOM 1603 C CA . ILE A 1 203 ? -3.764 -7.047 9.387 1.00 98.56 203 ILE A CA 1
ATOM 1604 C C . ILE A 1 203 ? -2.625 -6.027 9.340 1.00 98.56 203 ILE A C 1
ATOM 1606 O O . ILE A 1 203 ? -2.826 -4.835 9.569 1.00 98.56 203 ILE A O 1
ATOM 1610 N N . LEU A 1 204 ? -1.431 -6.506 9.014 1.00 98.62 204 LEU A N 1
ATOM 1611 C CA . LEU A 1 204 ? -0.258 -5.700 8.717 1.00 98.62 204 LEU A CA 1
ATOM 1612 C C . LEU A 1 204 ? 0.012 -5.741 7.215 1.00 98.62 204 LEU A C 1
ATOM 1614 O O . LEU A 1 204 ? 0.260 -6.804 6.649 1.00 98.62 204 LEU A O 1
ATOM 1618 N N . ASN A 1 205 ? -0.041 -4.575 6.583 1.00 98.88 205 ASN A N 1
ATOM 1619 C CA . ASN A 1 205 ? 0.218 -4.372 5.166 1.00 98.88 205 ASN A CA 1
ATOM 1620 C C . ASN A 1 205 ? 1.728 -4.154 4.973 1.00 98.88 205 ASN A C 1
ATOM 1622 O O . ASN A 1 205 ? 2.241 -3.045 5.114 1.00 98.88 205 ASN A O 1
ATOM 1626 N N . LEU A 1 206 ? 2.470 -5.232 4.709 1.00 98.81 206 LEU A N 1
ATOM 1627 C CA . LEU A 1 206 ? 3.928 -5.181 4.598 1.00 98.81 206 LEU A CA 1
ATOM 1628 C C . LEU A 1 206 ? 4.328 -4.646 3.220 1.00 98.81 206 LEU A C 1
ATOM 1630 O O . LEU A 1 206 ? 4.122 -5.337 2.224 1.00 98.81 206 LEU A O 1
ATOM 1634 N N . MET A 1 207 ? 4.926 -3.456 3.143 1.00 98.75 207 MET A N 1
ATOM 1635 C CA . MET A 1 207 ? 5.247 -2.787 1.873 1.00 98.75 207 MET A CA 1
ATOM 1636 C C . MET A 1 207 ? 6.472 -3.398 1.169 1.00 98.75 207 MET A C 1
ATOM 1638 O O . MET A 1 207 ? 7.512 -2.761 1.048 1.00 98.75 207 MET A O 1
ATOM 1642 N N . THR A 1 208 ? 6.386 -4.666 0.740 1.00 98.69 208 THR A N 1
ATOM 1643 C CA . THR A 1 208 ? 7.460 -5.432 0.065 1.00 98.69 208 THR A CA 1
ATOM 1644 C C . THR A 1 208 ? 7.673 -5.019 -1.396 1.00 98.69 208 THR A C 1
ATOM 1646 O O . THR A 1 208 ? 7.682 -5.838 -2.317 1.00 98.69 208 THR A O 1
ATOM 1649 N N . TYR A 1 209 ? 7.833 -3.721 -1.601 1.00 98.69 209 TYR A N 1
ATOM 1650 C CA . TYR A 1 209 ? 8.152 -3.048 -2.850 1.00 98.69 209 TYR A CA 1
ATOM 1651 C C . TYR A 1 209 ? 8.953 -1.783 -2.521 1.00 98.69 209 TYR A C 1
ATOM 1653 O O . TYR A 1 209 ? 9.108 -1.426 -1.358 1.00 98.69 209 TYR A O 1
ATOM 1661 N N . ASP A 1 210 ? 9.490 -1.119 -3.544 1.00 98.12 210 ASP A N 1
ATOM 1662 C CA . ASP A 1 210 ? 10.409 0.013 -3.368 1.00 98.12 210 ASP A CA 1
ATOM 1663 C C . ASP A 1 210 ? 11.635 -0.326 -2.505 1.00 98.12 210 ASP A C 1
ATOM 1665 O O . ASP A 1 210 ? 12.169 0.512 -1.787 1.00 98.12 210 ASP A O 1
ATOM 1669 N N . PHE A 1 211 ? 12.144 -1.554 -2.632 1.00 98.12 211 PHE A N 1
ATOM 1670 C CA . PHE A 1 211 ? 13.468 -1.905 -2.115 1.00 98.12 211 PHE A CA 1
ATOM 1671 C C . PHE A 1 211 ? 14.575 -1.116 -2.817 1.00 98.12 211 PHE A C 1
ATOM 1673 O O . PHE A 1 211 ? 15.569 -0.750 -2.196 1.00 98.12 211 PHE A O 1
ATOM 1680 N N . HIS A 1 212 ? 14.366 -0.830 -4.103 1.00 97.75 212 HIS A N 1
ATOM 1681 C CA . HIS A 1 212 ? 15.335 -0.185 -4.974 1.00 97.75 212 HIS A CA 1
ATOM 1682 C C . HIS A 1 212 ? 14.701 0.902 -5.837 1.00 97.75 212 HIS A C 1
ATOM 1684 O O . HIS A 1 212 ? 13.533 0.807 -6.233 1.00 97.75 212 HIS A O 1
ATOM 1690 N N . GLY A 1 213 ? 15.482 1.939 -6.134 1.00 96.50 213 GLY A N 1
ATOM 1691 C CA . GLY A 1 213 ? 15.005 3.118 -6.847 1.00 96.50 213 GLY A CA 1
ATOM 1692 C C . GLY A 1 213 ? 16.069 4.198 -6.998 1.00 96.50 213 GLY A C 1
ATOM 1693 O O . GLY A 1 213 ? 17.265 3.935 -6.947 1.00 96.50 213 GLY A O 1
ATOM 1694 N N . SER A 1 214 ? 15.638 5.445 -7.189 1.00 95.50 214 SER A N 1
ATOM 1695 C CA . SER A 1 214 ? 16.553 6.570 -7.434 1.00 95.50 214 SER A CA 1
ATOM 1696 C C . SER A 1 214 ? 17.479 6.889 -6.257 1.00 95.50 214 SER A C 1
ATOM 1698 O O . SER A 1 214 ? 18.528 7.495 -6.451 1.00 95.50 214 SER A O 1
ATOM 1700 N N . TRP A 1 215 ? 17.087 6.508 -5.040 1.00 94.69 215 TRP A N 1
ATOM 1701 C CA . TRP A 1 215 ? 17.849 6.738 -3.810 1.00 94.69 215 TRP A CA 1
ATOM 1702 C C . TRP A 1 215 ? 19.097 5.857 -3.686 1.00 94.69 215 TRP A C 1
ATOM 1704 O O . TRP A 1 215 ? 19.990 6.208 -2.923 1.00 94.69 215 TRP A O 1
ATOM 1714 N N . ASP A 1 216 ? 19.191 4.765 -4.450 1.00 95.12 216 ASP A N 1
ATOM 1715 C CA . ASP A 1 216 ? 20.385 3.911 -4.478 1.00 95.12 216 ASP A CA 1
ATOM 1716 C C . ASP A 1 216 ? 21.585 4.609 -5.141 1.00 95.12 216 ASP A C 1
ATOM 1718 O O . ASP A 1 216 ? 22.743 4.250 -4.919 1.00 95.12 216 ASP A O 1
ATOM 1722 N N . GLY A 1 217 ? 21.307 5.631 -5.957 1.00 91.12 217 GLY A N 1
ATOM 1723 C CA . GLY A 1 217 ? 22.306 6.323 -6.755 1.00 91.12 217 GLY A CA 1
ATOM 1724 C C . GLY A 1 217 ? 22.863 5.468 -7.903 1.00 91.12 217 GLY A C 1
ATOM 1725 O O . GLY A 1 217 ? 22.602 4.269 -8.016 1.00 91.12 217 GLY A O 1
ATOM 1726 N N . PRO A 1 218 ? 23.658 6.077 -8.797 1.00 92.75 218 PRO A N 1
ATOM 1727 C CA . PRO A 1 218 ? 24.159 5.390 -9.985 1.00 92.75 218 PRO A CA 1
ATOM 1728 C C . PRO A 1 218 ? 25.228 4.328 -9.688 1.00 92.75 218 PRO A C 1
ATOM 1730 O O . PRO A 1 218 ? 25.511 3.511 -10.561 1.00 92.75 218 PRO A O 1
ATOM 1733 N N . SER A 1 219 ? 25.830 4.332 -8.493 1.00 93.38 219 SER A N 1
ATOM 1734 C CA . SER A 1 219 ? 26.907 3.407 -8.116 1.00 93.38 219 SER A CA 1
ATOM 1735 C C . SER A 1 219 ? 26.422 1.994 -7.813 1.00 93.38 219 SER A C 1
ATOM 1737 O O . SER A 1 219 ? 27.161 1.050 -8.077 1.00 93.38 219 SER A O 1
ATOM 1739 N N . LEU A 1 220 ? 25.208 1.833 -7.272 1.00 95.56 220 LEU A N 1
ATOM 1740 C CA . LEU A 1 220 ? 24.614 0.505 -7.083 1.00 95.56 220 LEU A CA 1
ATOM 1741 C C . LEU A 1 220 ? 24.162 -0.100 -8.421 1.00 95.56 220 LEU A C 1
ATOM 1743 O O . LEU A 1 220 ? 24.190 -1.314 -8.601 1.00 95.56 220 LEU A O 1
ATOM 1747 N N . GLY A 1 221 ? 23.782 0.761 -9.365 1.00 95.75 221 GLY A N 1
ATOM 1748 C CA . GLY A 1 221 ? 23.245 0.362 -10.657 1.00 95.75 221 GLY A CA 1
ATOM 1749 C C . GLY A 1 221 ? 21.764 -0.014 -10.597 1.00 95.75 221 GLY A C 1
ATOM 1750 O O . GLY A 1 221 ? 21.077 0.165 -9.593 1.00 95.75 221 GLY A O 1
ATOM 1751 N N . VAL A 1 222 ? 21.255 -0.507 -11.723 1.00 97.69 222 VAL A N 1
ATOM 1752 C CA . VAL A 1 222 ? 19.873 -0.979 -11.864 1.00 97.69 222 VAL A CA 1
ATOM 1753 C C . VAL A 1 222 ? 19.596 -2.151 -10.927 1.00 97.69 222 VAL A C 1
ATOM 1755 O O . VAL A 1 222 ? 20.276 -3.171 -10.986 1.00 97.69 222 VAL A O 1
ATOM 1758 N N . GLN A 1 223 ? 18.528 -2.043 -10.144 1.00 98.12 223 GLN A N 1
ATOM 1759 C CA . GLN A 1 223 ? 18.041 -3.095 -9.259 1.00 98.12 223 GLN A CA 1
ATOM 1760 C C . GLN A 1 223 ? 16.514 -3.217 -9.374 1.00 98.12 223 GLN A C 1
ATOM 1762 O O . GLN A 1 223 ? 15.827 -2.291 -9.812 1.00 98.12 223 GLN A O 1
ATOM 1767 N N . HIS A 1 224 ? 15.961 -4.371 -8.998 1.00 98.50 224 HIS A N 1
ATOM 1768 C CA . HIS A 1 224 ? 14.518 -4.595 -9.050 1.00 98.50 224 HIS A CA 1
ATOM 1769 C C . HIS A 1 224 ? 13.830 -4.124 -7.763 1.00 98.50 224 HIS A C 1
ATOM 1771 O O . HIS A 1 224 ? 14.224 -4.509 -6.669 1.00 98.50 224 HIS A O 1
ATOM 1777 N N . HIS A 1 225 ? 12.754 -3.343 -7.867 1.00 98.50 225 HIS A N 1
ATOM 1778 C CA . HIS A 1 225 ? 12.153 -2.702 -6.690 1.00 98.50 225 HIS A CA 1
ATOM 1779 C C . HIS A 1 225 ? 11.293 -3.620 -5.806 1.00 98.50 225 HIS A C 1
ATOM 1781 O O . HIS A 1 225 ? 11.028 -3.277 -4.660 1.00 98.50 225 HIS A O 1
ATOM 1787 N N . SER A 1 226 ? 10.828 -4.762 -6.313 1.00 98.31 226 SER A N 1
ATOM 1788 C CA . SER A 1 226 ? 9.884 -5.652 -5.615 1.00 98.31 226 SER A CA 1
ATOM 1789 C C . SER A 1 226 ? 10.262 -7.135 -5.722 1.00 98.31 226 SER A C 1
ATOM 1791 O O . SER A 1 226 ? 9.390 -8.004 -5.789 1.00 98.31 226 SER A O 1
ATOM 1793 N N . ALA A 1 227 ? 11.558 -7.448 -5.804 1.00 98.50 227 ALA A N 1
ATOM 1794 C CA . ALA A 1 227 ? 12.025 -8.830 -5.907 1.00 98.50 227 ALA A CA 1
ATOM 1795 C C . ALA A 1 227 ? 11.482 -9.702 -4.752 1.00 98.50 227 ALA A C 1
ATOM 1797 O O . ALA A 1 227 ? 11.495 -9.306 -3.583 1.00 98.50 227 ALA A O 1
ATOM 1798 N N . LEU A 1 228 ? 10.967 -10.897 -5.082 1.00 98.75 228 LEU A N 1
ATOM 1799 C CA . LEU A 1 228 ? 10.538 -11.869 -4.070 1.00 98.75 228 LEU A CA 1
ATOM 1800 C C . LEU A 1 228 ? 11.760 -12.397 -3.314 1.00 98.75 228 LEU A C 1
ATOM 1802 O O . LEU A 1 228 ? 11.719 -12.514 -2.092 1.00 98.75 228 LEU A O 1
ATOM 1806 N N . TYR A 1 229 ? 12.848 -12.671 -4.034 1.00 98.31 229 TYR A N 1
ATOM 1807 C CA . TYR A 1 229 ? 14.117 -13.088 -3.453 1.00 98.31 229 TYR A CA 1
ATOM 1808 C C . TYR A 1 229 ? 15.260 -12.144 -3.863 1.00 98.31 229 TYR A C 1
ATOM 1810 O O . TYR A 1 229 ? 15.370 -11.836 -5.049 1.00 98.31 229 TYR A O 1
ATOM 1818 N N . PRO A 1 230 ? 16.159 -11.785 -2.927 1.00 97.31 230 PRO A N 1
ATOM 1819 C CA . PRO A 1 230 ? 16.101 -12.107 -1.497 1.00 97.31 230 PRO A CA 1
ATOM 1820 C C . PRO A 1 230 ? 15.155 -11.211 -0.669 1.00 97.31 230 PRO A C 1
ATOM 1822 O O . PRO A 1 230 ? 14.779 -11.614 0.432 1.00 97.31 230 PRO A O 1
ATOM 1825 N N . GLU A 1 231 ? 14.777 -10.024 -1.143 1.00 98.00 231 GLU A N 1
ATOM 1826 C CA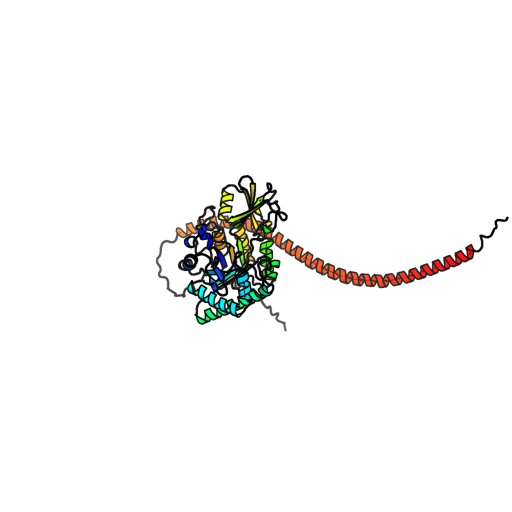 . GLU A 1 231 ? 14.260 -8.920 -0.320 1.00 98.00 231 GLU A CA 1
ATOM 1827 C C . GLU A 1 231 ? 12.872 -9.199 0.264 1.00 98.00 231 GLU A C 1
ATOM 1829 O O . GLU A 1 231 ? 12.681 -9.085 1.480 1.00 98.00 231 GLU A O 1
ATOM 1834 N N . GLY A 1 232 ? 11.910 -9.608 -0.571 1.00 98.44 232 GLY A N 1
ATOM 1835 C CA . GLY A 1 232 ? 10.554 -9.939 -0.128 1.00 98.44 232 GLY A CA 1
ATOM 1836 C C . GLY A 1 232 ? 10.540 -11.064 0.911 1.00 98.44 232 GLY A C 1
ATOM 1837 O O . GLY A 1 232 ? 9.947 -10.922 1.982 1.00 98.44 232 GLY A O 1
ATOM 1838 N N . ASN A 1 233 ? 11.263 -12.151 0.637 1.00 98.56 233 ASN A N 1
ATOM 1839 C CA . ASN A 1 233 ? 11.407 -13.290 1.538 1.00 98.56 233 ASN A CA 1
ATOM 1840 C C . ASN A 1 233 ? 12.076 -12.894 2.859 1.00 98.56 233 ASN A C 1
ATOM 1842 O O . ASN A 1 233 ? 11.550 -13.182 3.930 1.00 98.56 233 ASN A O 1
ATOM 1846 N N . SER A 1 234 ? 13.212 -12.196 2.792 1.00 98.44 234 SER A N 1
ATOM 1847 C CA . SER A 1 234 ? 13.953 -11.763 3.985 1.00 98.44 234 SER A CA 1
ATOM 1848 C C . SER A 1 234 ? 13.127 -10.822 4.861 1.00 98.44 234 SER A C 1
ATOM 1850 O O . SER A 1 234 ? 13.198 -10.901 6.085 1.00 98.44 234 SER A O 1
ATOM 1852 N N . SER A 1 235 ? 12.302 -9.973 4.242 1.00 98.56 235 SER A N 1
ATOM 1853 C CA . SER A 1 235 ? 11.367 -9.094 4.946 1.00 98.56 235 SER A CA 1
ATOM 1854 C C . SER A 1 235 ? 10.315 -9.907 5.701 1.00 98.56 235 SER A C 1
ATOM 1856 O O . SER A 1 235 ? 10.217 -9.796 6.920 1.00 98.56 235 SER A O 1
ATOM 1858 N N . VAL A 1 236 ? 9.584 -10.792 5.013 1.00 98.69 236 VAL A N 1
ATOM 1859 C CA . VAL A 1 236 ? 8.531 -11.614 5.636 1.00 98.69 236 VAL A CA 1
ATOM 1860 C C . VAL A 1 236 ? 9.088 -12.493 6.757 1.00 98.69 236 VAL A C 1
ATOM 1862 O O . VAL A 1 236 ? 8.569 -12.471 7.872 1.00 98.69 236 VAL A O 1
ATOM 1865 N N . ILE A 1 237 ? 10.158 -13.244 6.483 1.00 98.38 237 ILE A N 1
ATOM 1866 C CA . ILE A 1 237 ? 10.768 -14.140 7.473 1.00 98.38 237 ILE A CA 1
ATOM 1867 C C . ILE A 1 237 ? 11.301 -13.350 8.662 1.00 98.38 237 ILE A C 1
ATOM 1869 O O . ILE A 1 237 ? 11.134 -13.773 9.803 1.00 98.38 237 ILE A O 1
ATOM 1873 N N . GLY A 1 238 ? 11.896 -12.186 8.418 1.00 98.38 238 GLY A N 1
ATOM 1874 C CA . GLY A 1 238 ? 12.388 -11.334 9.482 1.00 98.38 238 GLY A CA 1
ATOM 1875 C C . GLY A 1 238 ? 11.273 -10.813 10.401 1.00 98.38 238 GLY A C 1
ATOM 1876 O O . GLY A 1 238 ? 11.441 -10.846 11.618 1.00 98.38 238 GLY A O 1
ATOM 1877 N N . TRP A 1 239 ? 10.132 -10.382 9.850 1.00 98.62 239 TRP A N 1
ATOM 1878 C CA . TRP A 1 239 ? 8.980 -9.925 10.644 1.00 98.62 239 TRP A CA 1
ATOM 1879 C C . TRP A 1 239 ? 8.405 -11.048 11.513 1.00 98.62 239 TRP A C 1
ATOM 1881 O O . TRP A 1 239 ? 8.114 -10.838 12.693 1.00 98.62 239 TRP A O 1
ATOM 1891 N N . ILE A 1 240 ? 8.311 -12.257 10.954 1.00 98.44 240 ILE A N 1
ATOM 1892 C CA . ILE A 1 240 ? 7.871 -13.452 11.684 1.00 98.44 240 ILE A CA 1
ATOM 1893 C C . ILE A 1 240 ? 8.872 -13.807 12.790 1.00 98.44 240 ILE A C 1
ATOM 1895 O O . ILE A 1 240 ? 8.478 -14.017 13.936 1.00 98.44 240 ILE A O 1
ATOM 1899 N N . ALA A 1 241 ? 10.171 -13.825 12.481 1.00 97.94 241 ALA A N 1
ATOM 1900 C CA . ALA A 1 241 ? 11.228 -14.120 13.448 1.00 97.94 241 ALA A CA 1
ATOM 1901 C C . ALA A 1 241 ? 11.293 -13.086 14.586 1.00 97.94 241 ALA A C 1
ATOM 1903 O O . ALA A 1 241 ? 11.632 -13.430 15.715 1.00 97.94 241 ALA A O 1
ATOM 1904 N N . ALA A 1 242 ? 10.919 -11.833 14.311 1.00 97.12 242 ALA A N 1
ATOM 1905 C CA . ALA A 1 242 ? 10.785 -10.773 15.308 1.00 97.12 242 ALA A CA 1
ATOM 1906 C C . ALA A 1 242 ? 9.490 -10.859 16.143 1.00 97.12 242 ALA A C 1
ATOM 1908 O O . ALA A 1 242 ? 9.253 -9.997 16.990 1.00 97.12 242 ALA A O 1
ATOM 1909 N N . GLY A 1 243 ? 8.663 -11.889 15.935 1.00 96.94 243 GLY A N 1
ATOM 1910 C CA . GLY A 1 243 ? 7.489 -12.199 16.749 1.00 96.94 243 GLY A CA 1
ATOM 1911 C C . GLY A 1 243 ? 6.157 -11.701 16.190 1.00 96.94 243 GLY A C 1
ATOM 1912 O O . GLY A 1 243 ? 5.151 -11.793 16.892 1.00 96.94 243 GLY A O 1
ATOM 1913 N N . PHE A 1 244 ? 6.106 -11.180 14.957 1.00 98.31 244 PHE A N 1
ATOM 1914 C CA . PHE A 1 244 ? 4.830 -10.806 14.346 1.00 98.31 244 PHE A CA 1
ATOM 1915 C C . PHE A 1 244 ? 4.080 -12.049 13.817 1.00 98.31 244 PHE A C 1
ATOM 1917 O O . PHE A 1 244 ? 4.689 -12.882 13.143 1.00 98.31 244 PHE A O 1
ATOM 1924 N N . PRO A 1 245 ? 2.763 -12.201 14.062 1.00 98.00 245 PRO A N 1
ATOM 1925 C CA . PRO A 1 245 ? 2.017 -13.370 13.596 1.00 98.00 245 PRO A CA 1
ATOM 1926 C C . PRO A 1 245 ? 1.933 -13.449 12.064 1.00 98.00 245 PRO A C 1
ATOM 1928 O O . PRO A 1 245 ? 1.371 -12.560 11.424 1.00 98.00 245 PRO A O 1
ATOM 1931 N N . ALA A 1 246 ? 2.426 -14.544 11.473 1.00 98.31 246 ALA A N 1
ATOM 1932 C CA . ALA A 1 246 ? 2.415 -14.761 10.021 1.00 98.31 246 ALA A CA 1
ATOM 1933 C C . ALA A 1 246 ? 1.006 -14.616 9.414 1.00 98.31 246 ALA A C 1
ATOM 1935 O O . ALA A 1 246 ? 0.811 -13.902 8.432 1.00 98.31 246 ALA A O 1
ATOM 1936 N N . ASN A 1 247 ? -0.001 -15.192 10.075 1.00 97.88 247 ASN A N 1
ATOM 1937 C CA . ASN A 1 247 ? -1.409 -15.154 9.670 1.00 97.88 247 ASN A CA 1
ATOM 1938 C C . ASN A 1 247 ? -2.080 -13.770 9.790 1.00 97.88 247 ASN A C 1
ATOM 1940 O O . ASN A 1 247 ? -3.282 -13.665 9.552 1.00 97.88 247 ASN A O 1
ATOM 1944 N N . LYS A 1 248 ? -1.330 -12.722 10.154 1.00 98.62 248 LYS A N 1
ATOM 1945 C CA . LYS A 1 248 ? -1.754 -11.316 10.102 1.00 98.62 248 LYS A CA 1
ATOM 1946 C C . LYS A 1 248 ? -0.973 -10.484 9.078 1.00 98.62 248 LYS A C 1
ATOM 1948 O O . LYS A 1 248 ? -1.270 -9.307 8.914 1.00 98.62 248 LYS A O 1
ATOM 1953 N N . ILE A 1 249 ? 0.013 -11.054 8.385 1.00 98.88 249 ILE A N 1
ATOM 1954 C CA . ILE A 1 249 ? 0.809 -10.340 7.377 1.00 98.88 249 ILE A CA 1
ATOM 1955 C C . ILE A 1 249 ? 0.115 -10.431 6.016 1.00 98.88 249 ILE A C 1
ATOM 1957 O O . ILE A 1 249 ? -0.090 -11.525 5.490 1.00 98.88 249 ILE A O 1
ATOM 1961 N N . ALA A 1 250 ? -0.199 -9.284 5.420 1.00 98.88 250 ALA A N 1
ATOM 1962 C CA . ALA A 1 250 ? -0.530 -9.158 4.008 1.00 98.88 250 ALA A CA 1
ATOM 1963 C C . ALA A 1 250 ? 0.721 -8.700 3.242 1.00 98.88 250 ALA A C 1
ATOM 1965 O O . ALA A 1 250 ? 1.238 -7.608 3.481 1.00 98.88 250 ALA A O 1
ATOM 1966 N N . MET A 1 251 ? 1.230 -9.540 2.337 1.00 98.81 251 MET A N 1
ATOM 1967 C CA . MET A 1 251 ? 2.444 -9.232 1.572 1.00 98.81 251 MET A CA 1
ATOM 1968 C C . MET A 1 251 ? 2.140 -8.223 0.456 1.00 98.81 251 MET A C 1
ATOM 1970 O O . MET A 1 251 ? 1.269 -8.473 -0.380 1.00 98.81 251 MET A O 1
ATOM 1974 N N . GLY A 1 252 ? 2.865 -7.107 0.439 1.00 98.75 252 GLY A N 1
ATOM 1975 C CA . GLY A 1 252 ? 2.707 -6.014 -0.515 1.00 98.75 252 GLY A CA 1
ATOM 1976 C C . GLY A 1 252 ? 3.264 -6.315 -1.905 1.00 98.75 252 GLY A C 1
ATOM 1977 O O . GLY A 1 252 ? 4.368 -6.834 -2.069 1.00 98.75 252 GLY A O 1
ATOM 1978 N N . MET A 1 253 ? 2.516 -5.935 -2.932 1.00 98.12 253 MET A N 1
ATOM 1979 C CA . MET A 1 253 ? 2.898 -6.042 -4.337 1.00 98.12 253 MET A CA 1
ATOM 1980 C C . MET A 1 253 ? 2.589 -4.734 -5.063 1.00 98.12 253 MET A C 1
ATOM 1982 O O . MET A 1 253 ? 1.512 -4.162 -4.900 1.00 98.12 253 MET A O 1
ATOM 1986 N N . GLY A 1 254 ? 3.536 -4.264 -5.874 1.00 97.38 254 GLY A N 1
ATOM 1987 C CA . GLY A 1 254 ? 3.361 -3.062 -6.680 1.00 97.38 254 GLY A CA 1
ATOM 1988 C C . GLY A 1 254 ? 2.659 -3.372 -8.001 1.00 97.38 254 GLY A C 1
ATOM 1989 O O . GLY A 1 254 ? 3.164 -4.164 -8.789 1.00 97.38 254 GLY A O 1
ATOM 1990 N N . ALA A 1 255 ? 1.541 -2.710 -8.298 1.00 98.56 255 ALA A N 1
ATOM 1991 C CA . ALA A 1 255 ? 0.934 -2.661 -9.635 1.00 98.56 255 ALA A CA 1
ATOM 1992 C C . ALA A 1 255 ? 1.597 -1.575 -10.513 1.00 98.56 255 ALA A C 1
ATOM 1994 O O . ALA A 1 255 ? 0.961 -0.885 -11.312 1.00 98.56 255 ALA A O 1
ATOM 1995 N N . TYR A 1 256 ? 2.904 -1.399 -10.344 1.00 98.88 256 TYR A N 1
ATOM 1996 C CA . TYR A 1 256 ? 3.746 -0.427 -11.026 1.00 98.88 256 TYR A CA 1
ATOM 1997 C C . TYR A 1 256 ? 5.161 -0.996 -11.163 1.00 98.88 256 TYR A C 1
ATOM 1999 O O . TYR A 1 256 ? 5.465 -2.061 -10.634 1.00 98.88 256 TYR A O 1
ATOM 2007 N N . GLY A 1 257 ? 6.028 -0.275 -11.865 1.00 98.75 257 GLY A N 1
ATOM 2008 C CA . GLY A 1 257 ? 7.450 -0.583 -11.954 1.00 98.75 257 GLY A CA 1
ATOM 2009 C C . GLY A 1 257 ? 8.326 0.646 -11.765 1.00 98.75 257 GLY A C 1
ATOM 2010 O O . GLY A 1 257 ? 7.898 1.780 -12.018 1.00 98.75 257 GLY A O 1
ATOM 2011 N N . ARG A 1 258 ? 9.570 0.413 -11.342 1.00 98.69 258 ARG A N 1
ATOM 2012 C CA . ARG A 1 258 ? 10.638 1.422 -11.280 1.00 98.69 258 ARG A CA 1
ATOM 2013 C C . ARG A 1 258 ? 11.486 1.324 -12.547 1.00 98.69 258 ARG A C 1
ATOM 2015 O O . ARG A 1 258 ? 11.926 0.245 -12.935 1.00 98.69 258 ARG A O 1
ATOM 2022 N N . SER A 1 259 ? 11.666 2.460 -13.210 1.00 98.31 259 SER A N 1
ATOM 2023 C CA . SER A 1 259 ? 12.318 2.582 -14.512 1.00 98.31 259 SER A CA 1
ATOM 2024 C C . SER A 1 259 ? 13.637 3.327 -14.399 1.00 98.31 259 SER A C 1
ATOM 2026 O O . SER A 1 259 ? 13.728 4.321 -13.681 1.00 98.31 259 SER A O 1
ATOM 2028 N N . TYR A 1 260 ? 14.606 2.898 -15.197 1.00 98.44 260 TYR A N 1
ATOM 2029 C CA . TYR A 1 260 ? 15.948 3.444 -15.287 1.00 98.44 260 TYR A CA 1
ATOM 2030 C C . TYR A 1 260 ? 16.253 3.754 -16.754 1.00 98.44 260 TYR A C 1
ATOM 2032 O O . TYR A 1 260 ? 16.223 2.859 -17.599 1.00 98.44 260 TYR A O 1
ATOM 2040 N N . THR A 1 261 ? 16.545 5.015 -17.063 1.00 98.00 261 THR A N 1
ATOM 2041 C CA . THR A 1 261 ? 17.225 5.365 -18.318 1.00 98.00 261 THR A CA 1
ATOM 2042 C C . THR A 1 261 ? 18.683 4.954 -18.171 1.00 98.00 261 THR A C 1
ATOM 2044 O O . THR A 1 261 ? 19.262 5.180 -17.110 1.00 98.00 261 THR A O 1
ATOM 2047 N N . LEU A 1 262 ? 19.277 4.338 -19.190 1.00 97.56 262 LEU A N 1
ATOM 2048 C CA . LEU A 1 262 ? 20.619 3.763 -19.118 1.00 97.56 262 LEU A CA 1
ATOM 2049 C C . LEU A 1 262 ? 21.615 4.547 -19.969 1.00 97.56 262 LEU A C 1
ATOM 2051 O O . LEU A 1 262 ? 21.275 5.037 -21.043 1.00 97.56 262 LEU A O 1
ATOM 2055 N N . ASN A 1 263 ? 22.866 4.613 -19.508 1.00 94.69 263 ASN A N 1
ATOM 2056 C CA . ASN A 1 263 ? 23.961 5.258 -20.244 1.00 94.69 263 ASN A CA 1
ATOM 2057 C C . ASN A 1 263 ? 24.340 4.521 -21.542 1.00 94.69 263 ASN A C 1
ATOM 2059 O O . ASN A 1 263 ? 24.885 5.121 -22.465 1.00 94.69 263 ASN A O 1
ATOM 2063 N N . ALA A 1 264 ? 24.079 3.216 -21.609 1.00 95.50 264 ALA A N 1
ATOM 2064 C CA . ALA A 1 264 ? 24.378 2.363 -22.752 1.00 95.50 264 ALA A CA 1
ATOM 2065 C C . ALA A 1 264 ? 23.421 1.164 -22.780 1.00 95.50 264 ALA A C 1
ATOM 2067 O O . ALA A 1 264 ? 22.665 0.936 -21.833 1.00 95.50 264 ALA A O 1
ATOM 2068 N N . GLN A 1 265 ? 23.477 0.379 -23.858 1.00 96.19 265 GLN A N 1
ATOM 2069 C CA . GLN A 1 265 ? 22.775 -0.899 -23.908 1.00 96.19 265 GLN A CA 1
ATOM 2070 C C . GLN A 1 265 ? 23.273 -1.797 -22.765 1.00 96.19 265 GLN A C 1
ATOM 2072 O O . GLN A 1 265 ? 24.483 -2.014 -22.659 1.00 96.19 265 GLN A O 1
ATOM 2077 N N . PRO A 1 266 ? 22.381 -2.326 -21.913 1.00 95.75 266 PRO A N 1
ATOM 2078 C CA . PRO A 1 266 ? 22.799 -3.223 -20.851 1.00 95.75 266 PRO A CA 1
ATOM 2079 C C . PRO A 1 266 ? 23.221 -4.579 -21.423 1.00 95.75 266 PRO A C 1
ATOM 2081 O O . PRO A 1 266 ? 22.684 -5.046 -22.429 1.00 95.75 266 PRO A O 1
ATOM 2084 N N . THR A 1 267 ? 24.151 -5.244 -20.742 1.00 92.44 267 THR A N 1
ATOM 2085 C CA . THR A 1 267 ? 24.466 -6.654 -20.986 1.00 92.44 267 THR A CA 1
ATOM 2086 C C . THR A 1 267 ? 23.567 -7.556 -20.134 1.00 92.44 267 THR A C 1
ATOM 2088 O O . THR A 1 267 ? 23.043 -7.150 -19.092 1.00 92.44 267 THR A O 1
ATOM 2091 N N . GLY A 1 268 ? 23.373 -8.803 -20.574 1.00 93.75 268 GLY A N 1
ATOM 2092 C CA . GLY A 1 268 ? 22.611 -9.802 -19.822 1.00 93.75 268 GLY A CA 1
ATOM 2093 C C . GLY A 1 268 ? 21.176 -9.361 -19.514 1.00 93.75 268 GLY A C 1
ATOM 2094 O O . GLY A 1 268 ? 20.427 -8.979 -20.408 1.00 93.75 268 GLY A O 1
ATOM 2095 N N . ASN A 1 269 ? 20.787 -9.443 -18.240 1.00 95.69 269 ASN A N 1
ATOM 2096 C CA . ASN A 1 269 ? 19.441 -9.098 -17.769 1.00 95.69 269 ASN A CA 1
ATOM 2097 C C . ASN A 1 269 ? 19.289 -7.625 -17.331 1.00 95.69 269 ASN A C 1
ATOM 2099 O O . ASN A 1 269 ? 18.205 -7.233 -16.902 1.00 95.69 269 ASN A O 1
ATOM 2103 N N . GLY A 1 270 ? 20.353 -6.821 -17.427 1.00 96.62 270 GLY A N 1
ATOM 2104 C CA . GLY A 1 270 ? 20.369 -5.396 -17.093 1.00 96.62 270 GLY A CA 1
ATOM 2105 C C . GLY A 1 270 ? 20.507 -5.029 -15.617 1.00 96.62 270 GLY A C 1
ATOM 2106 O O . GLY A 1 270 ? 20.670 -3.847 -15.332 1.00 96.62 270 GLY A O 1
ATOM 2107 N N . ILE A 1 271 ? 20.517 -5.993 -14.692 1.00 97.25 271 ILE A N 1
ATOM 2108 C CA . ILE A 1 271 ? 20.843 -5.725 -13.283 1.00 97.25 271 ILE A CA 1
ATOM 2109 C C . ILE A 1 271 ? 22.290 -5.218 -13.176 1.00 97.25 271 ILE A C 1
ATOM 2111 O O . ILE A 1 271 ? 23.185 -5.729 -13.849 1.00 97.25 271 ILE A O 1
ATOM 2115 N N . GLY A 1 272 ? 22.516 -4.190 -12.356 1.00 96.44 272 GLY A N 1
ATOM 2116 C CA . GLY A 1 272 ? 23.809 -3.522 -12.193 1.00 96.44 272 GLY A CA 1
ATOM 2117 C C . GLY A 1 272 ? 24.199 -2.579 -13.339 1.00 96.44 272 GLY A C 1
ATOM 2118 O O . GLY A 1 272 ? 25.252 -1.948 -13.272 1.00 96.44 272 GLY A O 1
ATOM 2119 N N . ALA A 1 273 ? 23.375 -2.437 -14.387 1.00 97.19 273 ALA A N 1
ATOM 2120 C CA . ALA A 1 273 ? 23.639 -1.468 -15.450 1.00 97.19 273 ALA A CA 1
ATOM 2121 C C . ALA A 1 273 ? 23.647 -0.033 -14.900 1.00 97.19 273 ALA A C 1
ATOM 2123 O O . ALA A 1 273 ? 22.931 0.277 -13.950 1.00 97.19 273 ALA A O 1
ATOM 2124 N N . SER A 1 274 ? 24.445 0.852 -15.503 1.00 96.50 274 SER A N 1
ATOM 2125 C CA . SER A 1 274 ? 24.603 2.231 -15.029 1.00 96.50 274 SER A CA 1
ATOM 2126 C C . SER A 1 274 ? 23.420 3.116 -15.456 1.00 96.50 274 SER A C 1
ATOM 2128 O O . SER A 1 274 ? 23.235 3.333 -16.664 1.00 96.50 274 SER A O 1
ATOM 2130 N N . PRO A 1 275 ? 22.630 3.646 -14.502 1.00 97.06 275 PRO A N 1
ATOM 2131 C CA . PRO A 1 275 ? 21.507 4.511 -14.816 1.00 97.06 275 PRO A CA 1
ATOM 2132 C C . PRO A 1 275 ? 21.940 5.972 -15.004 1.00 97.06 275 PRO A C 1
ATOM 2134 O O . PRO A 1 275 ? 22.870 6.462 -14.363 1.00 97.06 275 PRO A O 1
ATOM 2137 N N . SER A 1 276 ? 21.210 6.684 -15.857 1.00 96.00 276 SER A N 1
ATOM 2138 C CA . SER A 1 276 ? 21.316 8.125 -16.117 1.00 96.00 276 SER A CA 1
ATOM 2139 C C . SER A 1 276 ? 20.047 8.897 -15.751 1.00 96.00 276 SER A C 1
ATOM 2141 O O . SER A 1 276 ? 20.060 10.123 -15.675 1.00 96.00 276 SER A O 1
ATOM 2143 N N . GLY A 1 277 ? 18.943 8.194 -15.500 1.00 96.69 277 GLY A N 1
ATOM 2144 C CA . GLY A 1 277 ? 17.671 8.790 -15.114 1.00 96.69 277 GLY A CA 1
ATOM 2145 C C . GLY A 1 277 ? 16.736 7.763 -14.497 1.00 96.69 277 GLY A C 1
ATOM 2146 O O . GLY A 1 277 ? 16.922 6.561 -14.670 1.00 96.69 277 GLY A O 1
ATOM 2147 N N . TYR A 1 278 ? 15.721 8.248 -13.786 1.00 97.50 278 TYR A N 1
ATOM 2148 C CA . TYR A 1 278 ? 14.773 7.412 -13.055 1.00 97.50 278 TYR A CA 1
ATOM 2149 C C . TYR A 1 278 ? 13.337 7.827 -13.373 1.00 97.50 278 TYR A C 1
ATOM 2151 O O . TYR A 1 278 ? 13.045 8.998 -13.619 1.00 97.50 278 TYR A O 1
ATOM 2159 N N . SER A 1 279 ? 12.421 6.867 -13.390 1.00 97.31 279 SER A N 1
ATOM 2160 C CA . SER A 1 279 ? 10.988 7.091 -13.595 1.00 97.31 279 SER A CA 1
ATOM 2161 C C . SER A 1 279 ? 10.175 5.982 -12.924 1.00 97.31 279 SER A C 1
ATOM 2163 O O . SER A 1 279 ? 10.721 5.004 -12.415 1.00 97.31 279 SER A O 1
ATOM 2165 N N . GLN A 1 280 ? 8.854 6.126 -12.922 1.00 97.62 280 GLN A N 1
ATOM 2166 C CA . GLN A 1 280 ? 7.917 5.112 -12.450 1.00 97.62 280 GLN A CA 1
ATOM 2167 C C . GLN A 1 280 ? 6.771 5.011 -13.451 1.00 97.62 280 GLN A C 1
ATOM 2169 O O . GLN A 1 280 ? 6.326 6.026 -13.990 1.00 97.62 280 GLN A O 1
ATOM 2174 N N . TYR A 1 281 ? 6.286 3.798 -13.690 1.00 98.25 281 TYR A N 1
ATOM 2175 C CA . TYR A 1 281 ? 5.158 3.564 -14.584 1.00 98.25 281 TYR A CA 1
ATOM 2176 C C . TYR A 1 281 ? 4.143 2.634 -13.930 1.00 98.25 281 TYR A C 1
ATOM 2178 O O . TYR A 1 281 ? 4.520 1.628 -13.337 1.00 98.25 281 TYR A O 1
ATOM 2186 N N . ASN A 1 282 ? 2.856 2.942 -14.081 1.00 98.25 282 ASN A N 1
ATOM 2187 C CA . ASN A 1 282 ? 1.774 2.017 -13.745 1.00 98.25 282 ASN A CA 1
ATOM 2188 C C . ASN A 1 282 ? 1.868 0.762 -14.628 1.00 98.25 282 ASN A C 1
ATOM 2190 O O . ASN A 1 282 ? 2.299 0.863 -15.781 1.00 98.25 282 ASN A O 1
ATOM 2194 N N . TYR A 1 283 ? 1.404 -0.390 -14.141 1.00 98.56 283 TYR A N 1
ATOM 2195 C CA . TYR A 1 283 ? 1.443 -1.647 -14.893 1.00 98.56 283 TYR A CA 1
ATOM 2196 C C . TYR A 1 283 ? 0.826 -1.521 -16.295 1.00 98.56 283 TYR A C 1
ATOM 2198 O O . TYR A 1 283 ? 1.457 -1.919 -17.275 1.00 98.56 283 TYR A O 1
ATOM 2206 N N . LYS A 1 284 ? -0.331 -0.856 -16.427 1.00 96.62 284 LYS A N 1
ATOM 2207 C CA . LYS A 1 284 ? -0.973 -0.612 -17.736 1.00 96.62 284 LYS A CA 1
ATOM 2208 C C . LYS A 1 284 ? -0.111 0.165 -18.740 1.00 96.62 284 LYS A C 1
ATOM 2210 O O . LYS A 1 284 ? -0.238 -0.009 -19.945 1.00 96.62 284 LYS A O 1
ATOM 2215 N N . VAL A 1 285 ? 0.807 1.010 -18.266 1.00 97.69 285 VAL A N 1
ATOM 2216 C CA . VAL A 1 285 ? 1.764 1.708 -19.142 1.00 97.69 285 VAL A CA 1
ATOM 2217 C C . VAL A 1 285 ? 2.906 0.773 -19.538 1.00 97.69 285 VAL A C 1
ATOM 2219 O O . VAL A 1 285 ? 3.338 0.777 -20.690 1.00 97.69 285 VAL A O 1
ATOM 2222 N N . ILE A 1 286 ? 3.386 -0.047 -18.602 1.00 98.50 286 ILE A N 1
ATOM 2223 C CA . ILE A 1 286 ? 4.467 -1.009 -18.847 1.00 98.50 286 ILE A CA 1
ATOM 2224 C C . ILE A 1 286 ? 4.018 -2.075 -19.846 1.00 98.50 286 ILE A C 1
ATOM 2226 O O . ILE A 1 286 ? 4.751 -2.375 -20.786 1.00 98.50 286 ILE A O 1
ATOM 2230 N N . CYS A 1 287 ? 2.797 -2.594 -19.716 1.00 96.38 287 CYS A N 1
ATOM 2231 C CA . CYS A 1 287 ? 2.267 -3.551 -20.683 1.00 96.38 287 CYS A CA 1
ATOM 2232 C C . CYS A 1 287 ? 2.134 -2.930 -22.086 1.00 96.38 287 CYS A C 1
ATOM 2234 O O . CYS A 1 287 ? 2.472 -3.573 -23.075 1.00 96.38 287 CYS A O 1
ATOM 2236 N N . GLY A 1 288 ? 1.739 -1.653 -22.182 1.00 96.88 288 GLY A N 1
ATOM 2237 C CA . GLY A 1 288 ? 1.697 -0.930 -23.451 1.00 96.88 288 GLY A CA 1
ATOM 2238 C C . GLY A 1 288 ? 3.079 -0.824 -24.098 1.00 96.88 288 GLY A C 1
ATOM 2239 O O . GLY A 1 288 ? 3.204 -0.974 -25.310 1.00 96.88 288 GLY A O 1
ATOM 2240 N N . LYS A 1 289 ? 4.136 -0.648 -23.295 1.00 97.69 289 LYS A N 1
ATOM 2241 C CA . LYS A 1 289 ? 5.528 -0.676 -23.775 1.00 97.69 289 LYS A CA 1
ATOM 2242 C C . LYS A 1 289 ? 5.939 -2.058 -24.286 1.00 97.69 289 LYS A C 1
ATOM 2244 O O . LYS A 1 289 ? 6.593 -2.133 -25.322 1.00 97.69 289 LYS A O 1
ATOM 2249 N N . LEU A 1 290 ? 5.534 -3.137 -23.612 1.00 97.81 290 LEU A N 1
ATOM 2250 C CA . LEU A 1 290 ? 5.756 -4.508 -24.095 1.00 97.81 290 LEU A CA 1
ATOM 2251 C C . LEU A 1 290 ? 5.051 -4.739 -25.438 1.00 97.81 290 LEU A C 1
ATOM 2253 O O . LEU A 1 290 ? 5.675 -5.215 -26.382 1.00 97.81 290 LEU A O 1
ATOM 2257 N N . ASN A 1 291 ? 3.795 -4.304 -25.564 1.00 95.50 291 ASN A N 1
ATOM 2258 C CA . ASN A 1 291 ? 3.046 -4.365 -26.824 1.00 95.50 291 ASN A CA 1
ATOM 2259 C C . ASN A 1 291 ? 3.691 -3.513 -27.932 1.00 95.50 291 ASN A C 1
ATOM 2261 O O . ASN A 1 291 ? 3.586 -3.848 -29.109 1.00 95.50 291 ASN A O 1
ATOM 2265 N N . ALA A 1 292 ? 4.390 -2.438 -27.562 1.00 95.81 292 ALA A N 1
ATOM 2266 C CA . ALA A 1 292 ? 5.160 -1.588 -28.467 1.00 95.81 292 ALA A CA 1
ATOM 2267 C C . ALA A 1 292 ? 6.585 -2.110 -28.760 1.00 95.81 292 ALA A C 1
ATOM 2269 O O . ALA A 1 292 ? 7.383 -1.392 -29.361 1.00 95.81 292 ALA A O 1
ATOM 2270 N N . GLY A 1 293 ? 6.917 -3.340 -28.353 1.00 96.44 293 GLY A N 1
ATOM 2271 C CA . GLY A 1 293 ? 8.168 -4.011 -28.717 1.00 96.44 293 GLY A CA 1
ATOM 2272 C C . GLY A 1 293 ? 9.267 -3.991 -27.654 1.00 96.44 293 GLY A C 1
ATOM 2273 O O . GLY A 1 293 ? 10.390 -4.395 -27.955 1.00 96.44 293 GLY A O 1
ATOM 2274 N N . TYR A 1 294 ? 8.988 -3.560 -26.417 1.00 98.25 294 TYR A N 1
ATOM 2275 C CA . TYR A 1 294 ? 9.930 -3.794 -25.316 1.00 98.25 294 TYR A CA 1
ATOM 2276 C C . TYR A 1 294 ? 10.068 -5.299 -25.069 1.00 98.25 294 TYR A C 1
ATOM 2278 O O . TYR A 1 294 ? 9.084 -6.039 -25.032 1.00 98.25 294 TYR A O 1
ATOM 2286 N N . GLN A 1 295 ? 11.297 -5.750 -24.844 1.00 98.00 295 GLN A N 1
ATOM 2287 C CA . GLN A 1 295 ? 11.597 -7.133 -24.518 1.00 98.00 295 GLN A CA 1
ATOM 2288 C C . GLN A 1 295 ? 11.258 -7.421 -23.055 1.00 98.00 295 GLN A C 1
ATOM 2290 O O . GLN A 1 295 ? 11.735 -6.736 -22.150 1.00 98.00 295 GLN A O 1
ATOM 2295 N N . LEU A 1 296 ? 10.494 -8.488 -22.817 1.00 98.44 296 LEU A N 1
ATOM 2296 C CA . LEU A 1 296 ? 10.302 -9.041 -21.480 1.00 98.44 296 LEU A CA 1
ATOM 2297 C C . LEU A 1 296 ? 11.544 -9.841 -21.057 1.00 98.44 296 LEU A C 1
ATOM 2299 O O . LEU A 1 296 ? 11.968 -10.767 -21.749 1.00 98.44 296 LEU A O 1
ATOM 2303 N N . ILE A 1 297 ? 12.090 -9.514 -19.893 1.00 98.44 297 ILE A N 1
ATOM 2304 C CA . ILE A 1 297 ? 13.219 -10.189 -19.256 1.00 98.44 297 ILE A CA 1
ATOM 2305 C C . ILE A 1 297 ? 12.704 -10.936 -18.027 1.00 98.44 297 ILE A C 1
ATOM 2307 O O . ILE A 1 297 ? 12.044 -10.360 -17.164 1.00 98.44 297 ILE A O 1
ATOM 2311 N N . GLN A 1 298 ? 13.031 -12.223 -17.932 1.00 98.19 298 GLN A N 1
ATOM 2312 C CA . GLN A 1 298 ? 12.730 -13.039 -16.758 1.00 98.19 298 GLN A CA 1
ATOM 2313 C C . GLN A 1 298 ? 13.877 -12.937 -15.752 1.00 98.19 298 GLN A C 1
ATOM 2315 O O . GLN A 1 298 ? 15.023 -13.249 -16.077 1.00 98.19 298 GLN A O 1
ATOM 2320 N N . LEU A 1 299 ? 13.572 -12.544 -14.517 1.00 98.38 299 LEU A N 1
ATOM 2321 C CA . LEU A 1 299 ? 14.520 -12.552 -13.404 1.00 98.38 299 LEU A CA 1
ATOM 2322 C C . LEU A 1 299 ? 14.178 -13.730 -12.488 1.00 98.38 299 LEU A C 1
ATOM 2324 O O . LEU A 1 299 ? 13.751 -13.553 -11.349 1.00 98.38 299 LEU A O 1
ATOM 2328 N N . THR A 1 300 ? 14.341 -14.954 -13.003 1.00 96.88 300 THR A N 1
ATOM 2329 C CA . THR A 1 300 ? 13.874 -16.192 -12.352 1.00 96.88 300 THR A CA 1
ATOM 2330 C C . THR A 1 300 ? 14.375 -16.336 -10.915 1.00 96.88 300 THR A C 1
ATOM 2332 O O . THR A 1 300 ? 13.587 -16.655 -10.030 1.00 96.88 300 THR A O 1
ATOM 2335 N N . ASN A 1 301 ? 15.647 -16.015 -10.657 1.00 96.75 301 ASN A N 1
ATOM 2336 C CA . ASN A 1 301 ? 16.238 -16.094 -9.315 1.00 96.75 301 ASN A CA 1
ATOM 2337 C C . ASN A 1 301 ? 15.648 -15.075 -8.327 1.00 96.75 301 ASN A C 1
ATOM 2339 O O . ASN A 1 301 ? 15.738 -15.286 -7.123 1.00 96.75 301 ASN A O 1
ATOM 2343 N N . GLN A 1 302 ? 15.054 -13.987 -8.825 1.00 98.44 302 GLN A N 1
ATOM 2344 C CA . GLN A 1 302 ? 14.402 -12.961 -8.010 1.00 98.44 302 GLN A CA 1
ATOM 2345 C C . GLN A 1 302 ? 12.875 -13.142 -7.936 1.00 98.44 302 GLN A C 1
ATOM 2347 O O . GLN A 1 302 ? 12.213 -12.472 -7.143 1.00 98.44 302 GLN A O 1
ATOM 2352 N N . GLY A 1 303 ? 12.296 -14.041 -8.743 1.00 98.38 303 GLY A N 1
ATOM 2353 C CA . GLY A 1 303 ? 10.851 -14.293 -8.795 1.00 98.38 303 GLY A CA 1
ATOM 2354 C C . GLY A 1 303 ? 10.029 -13.147 -9.398 1.00 98.38 303 GLY A C 1
ATOM 2355 O O . GLY A 1 303 ? 8.872 -12.967 -9.024 1.00 98.38 303 GLY A O 1
ATOM 2356 N N . VAL A 1 304 ? 10.627 -12.355 -10.291 1.00 98.69 304 VAL A N 1
ATOM 2357 C CA . VAL A 1 304 ? 10.049 -11.131 -10.881 1.00 98.69 304 VAL A CA 1
ATOM 2358 C C . VAL A 1 304 ? 10.479 -10.960 -12.344 1.00 98.69 304 VAL A C 1
ATOM 2360 O O . VAL A 1 304 ? 11.182 -11.812 -12.897 1.00 98.69 304 VAL A O 1
ATOM 2363 N N . VAL A 1 305 ? 10.037 -9.880 -12.993 1.00 98.75 305 VAL A N 1
ATOM 2364 C CA . VAL A 1 305 ? 10.309 -9.602 -14.408 1.00 98.75 305 VAL A CA 1
ATOM 2365 C C . VAL A 1 305 ? 10.814 -8.180 -14.626 1.00 98.75 305 VAL A C 1
ATOM 2367 O O . VAL A 1 305 ? 10.675 -7.302 -13.784 1.00 98.75 305 VAL A O 1
ATOM 2370 N N . ALA A 1 306 ? 11.401 -7.940 -15.791 1.00 98.75 306 ALA A N 1
ATOM 2371 C CA . ALA A 1 306 ? 11.751 -6.604 -16.238 1.00 98.75 306 ALA A CA 1
ATOM 2372 C C . ALA A 1 306 ? 11.387 -6.395 -17.708 1.00 98.75 306 ALA A C 1
ATOM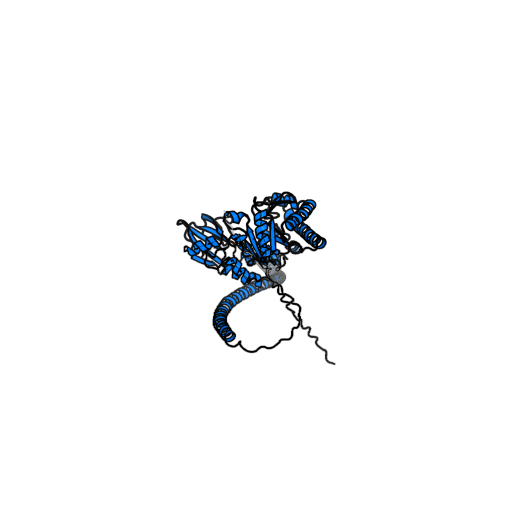 2374 O O . ALA A 1 306 ? 11.164 -7.352 -18.447 1.00 98.75 306 ALA A O 1
ATOM 2375 N N . ALA A 1 307 ? 11.289 -5.140 -18.133 1.00 98.62 307 ALA A N 1
ATOM 2376 C CA . ALA A 1 307 ? 11.111 -4.758 -19.526 1.00 98.62 307 ALA A CA 1
ATOM 2377 C C . ALA A 1 307 ? 12.329 -3.953 -19.983 1.00 98.62 307 ALA A C 1
ATOM 2379 O O . ALA A 1 307 ? 12.732 -3.015 -19.298 1.00 98.62 307 ALA A O 1
ATOM 2380 N N . LEU A 1 308 ? 12.892 -4.300 -21.138 1.00 98.56 308 LEU A N 1
ATOM 2381 C CA . LEU A 1 308 ? 14.014 -3.594 -21.752 1.00 98.56 308 LEU A CA 1
ATOM 2382 C C . LEU A 1 308 ? 13.617 -3.107 -23.142 1.00 98.56 308 LEU A C 1
ATOM 2384 O O . LEU A 1 308 ? 13.170 -3.885 -23.980 1.00 98.56 308 LEU A O 1
ATOM 2388 N N . GLY A 1 309 ? 13.813 -1.824 -23.404 1.00 97.81 309 GLY A N 1
ATOM 2389 C CA . GLY A 1 309 ? 13.537 -1.244 -24.711 1.00 97.81 309 GLY A CA 1
ATOM 2390 C C . GLY A 1 309 ? 14.187 0.118 -24.866 1.00 97.81 309 GLY A C 1
ATOM 2391 O O . GLY A 1 309 ? 15.088 0.480 -24.108 1.00 97.81 309 GLY A O 1
ATOM 2392 N N . GLN A 1 310 ? 13.729 0.874 -25.860 1.00 96.50 310 GLN A N 1
ATOM 2393 C CA . GLN A 1 310 ? 14.217 2.222 -26.116 1.00 96.50 310 GLN A CA 1
ATOM 2394 C C . GLN A 1 310 ? 13.092 3.251 -26.025 1.00 96.50 310 GLN A C 1
ATOM 2396 O O . GLN A 1 310 ? 12.021 3.087 -26.608 1.00 96.50 310 GLN A O 1
ATOM 2401 N N . LYS A 1 311 ? 13.380 4.358 -25.341 1.00 92.56 311 LYS A N 1
ATOM 2402 C CA . LYS A 1 311 ? 12.535 5.549 -25.251 1.00 92.56 311 LYS A CA 1
ATOM 2403 C C . LYS A 1 311 ? 13.299 6.721 -25.855 1.00 92.56 311 LYS A C 1
ATOM 2405 O O . LYS A 1 311 ? 14.321 7.133 -25.318 1.00 92.56 311 LYS A O 1
ATOM 2410 N N . PHE A 1 312 ? 12.814 7.251 -26.979 1.00 91.62 312 PHE A N 1
ATOM 2411 C CA . PHE A 1 312 ? 13.461 8.359 -27.705 1.00 91.62 312 PHE A CA 1
ATOM 2412 C C . PHE A 1 312 ? 14.952 8.101 -28.015 1.00 91.62 312 PHE A C 1
ATOM 2414 O O . PHE A 1 312 ? 15.795 8.976 -27.846 1.00 91.62 312 PHE A O 1
ATOM 2421 N N . GLY A 1 313 ? 15.285 6.872 -28.428 1.00 92.81 313 GLY A N 1
ATOM 2422 C CA . GLY A 1 313 ? 16.658 6.462 -28.751 1.00 92.81 313 GLY A CA 1
ATOM 2423 C C . GLY A 1 313 ? 17.563 6.181 -27.544 1.00 92.81 313 GLY A C 1
ATOM 2424 O O . GLY A 1 313 ? 18.709 5.793 -27.739 1.00 92.81 313 GLY A O 1
ATOM 2425 N N . GLN A 1 314 ? 17.070 6.340 -26.311 1.00 96.00 314 GLN A N 1
ATOM 2426 C CA . GLN A 1 314 ? 17.788 5.983 -25.083 1.00 96.00 314 GLN A CA 1
ATOM 2427 C C . GLN A 1 314 ? 17.310 4.634 -24.551 1.00 96.00 314 GLN A C 1
ATOM 2429 O O . GLN A 1 314 ? 16.113 4.345 -24.583 1.00 96.00 314 GLN A O 1
ATOM 2434 N N . TRP A 1 315 ? 18.232 3.818 -24.041 1.00 98.00 315 TRP A N 1
ATOM 2435 C CA . TRP A 1 315 ? 17.888 2.541 -23.419 1.00 98.00 315 TRP A CA 1
ATOM 2436 C C . TRP A 1 315 ? 17.140 2.762 -22.105 1.00 98.00 315 TRP A C 1
ATOM 2438 O O . TRP A 1 315 ? 17.524 3.597 -21.289 1.00 98.00 315 TRP A O 1
ATOM 2448 N N . GLU A 1 316 ? 16.067 2.003 -21.904 1.00 98.44 316 GLU A N 1
ATOM 2449 C CA . GLU A 1 316 ? 15.222 2.051 -20.715 1.00 98.44 316 GLU A CA 1
ATOM 2450 C C . GLU A 1 316 ? 15.023 0.629 -20.185 1.00 98.44 316 GLU A C 1
ATOM 2452 O O . GLU A 1 316 ? 14.618 -0.267 -20.930 1.00 98.44 316 GLU A O 1
ATOM 2457 N N . TRP A 1 317 ? 15.295 0.436 -18.897 1.00 98.62 317 TRP A N 1
ATOM 2458 C CA . TRP A 1 317 ? 15.042 -0.807 -18.174 1.00 98.62 317 TRP A CA 1
ATOM 2459 C C . TRP A 1 317 ? 14.013 -0.559 -17.077 1.00 98.62 317 TRP A C 1
ATOM 2461 O O . TRP A 1 317 ? 14.130 0.405 -16.323 1.00 98.62 317 TRP A O 1
ATOM 2471 N N . ILE A 1 318 ? 12.999 -1.413 -16.980 1.00 98.81 318 ILE A N 1
ATOM 2472 C CA . ILE A 1 318 ? 11.883 -1.255 -16.045 1.00 98.81 318 ILE A CA 1
ATOM 2473 C C . ILE A 1 318 ? 11.735 -2.540 -15.242 1.00 98.81 318 ILE A C 1
ATOM 2475 O O . ILE A 1 318 ? 11.364 -3.559 -15.812 1.00 98.81 318 ILE A O 1
ATOM 2479 N N . GLY A 1 319 ? 11.985 -2.492 -13.936 1.00 98.75 319 GLY A N 1
ATOM 2480 C CA . GLY A 1 319 ? 11.703 -3.598 -13.020 1.00 98.75 319 GLY A CA 1
ATOM 2481 C C . GLY A 1 319 ? 10.263 -3.499 -12.546 1.00 98.75 319 GLY A C 1
ATOM 2482 O O . GLY A 1 319 ? 9.864 -2.438 -12.058 1.00 98.75 319 GLY A O 1
ATOM 2483 N N . PHE A 1 320 ? 9.478 -4.556 -12.738 1.00 98.88 320 PHE A N 1
ATOM 2484 C CA . PHE A 1 320 ? 8.046 -4.554 -12.459 1.00 98.88 320 PHE A CA 1
ATOM 2485 C C . PHE A 1 320 ? 7.512 -5.960 -12.170 1.00 98.88 320 PHE A C 1
ATOM 2487 O O . PHE A 1 320 ? 8.182 -6.975 -12.353 1.00 98.88 320 PHE A O 1
ATOM 2494 N N . ASP A 1 321 ? 6.254 -6.025 -11.758 1.00 98.75 321 ASP A N 1
ATOM 2495 C CA . ASP A 1 321 ? 5.536 -7.279 -11.584 1.00 98.75 321 ASP A CA 1
ATOM 2496 C C . ASP A 1 321 ? 4.499 -7.522 -12.695 1.00 98.75 321 ASP A C 1
ATOM 2498 O O . ASP A 1 321 ? 3.869 -6.598 -13.206 1.00 98.75 321 ASP A O 1
ATOM 2502 N N . ASN A 1 322 ? 4.283 -8.790 -13.048 1.00 98.25 322 ASN A N 1
ATOM 2503 C CA . ASN A 1 322 ? 3.272 -9.227 -14.011 1.00 98.25 322 ASN A CA 1
ATOM 2504 C C . ASN A 1 322 ? 2.391 -10.348 -13.408 1.00 98.25 322 ASN A C 1
ATOM 2506 O O . ASN A 1 322 ? 2.653 -10.790 -12.287 1.00 98.25 322 ASN A O 1
ATOM 2510 N N . PRO A 1 323 ? 1.375 -10.867 -14.127 1.00 98.31 323 PRO A N 1
ATOM 2511 C CA . PRO A 1 323 ? 0.545 -11.965 -13.623 1.00 98.31 323 PRO A CA 1
ATOM 2512 C C . PRO A 1 323 ? 1.347 -13.193 -13.164 1.00 98.31 323 PRO A C 1
ATOM 2514 O O . PRO A 1 323 ? 1.012 -13.818 -12.163 1.00 98.31 323 PRO A O 1
ATOM 2517 N N . SER A 1 324 ? 2.455 -13.523 -13.835 1.00 98.25 324 SER A N 1
ATOM 2518 C CA . SER A 1 324 ? 3.299 -14.652 -13.431 1.00 98.25 324 SER A CA 1
ATOM 2519 C C . SER A 1 324 ? 4.009 -14.396 -12.099 1.00 98.25 324 SER A C 1
ATOM 2521 O O . SER A 1 324 ? 4.022 -15.284 -11.247 1.00 98.25 324 SER A O 1
ATOM 2523 N N . SER A 1 325 ? 4.594 -13.213 -11.885 1.00 98.75 325 SER A N 1
ATOM 2524 C CA . SER A 1 325 ? 5.252 -12.896 -10.610 1.00 98.75 325 SER A CA 1
ATOM 2525 C C . SER A 1 325 ? 4.240 -12.713 -9.473 1.00 98.75 325 SER A C 1
ATOM 2527 O O . SER A 1 325 ? 4.486 -13.180 -8.361 1.00 98.75 325 SER A O 1
ATOM 2529 N N . PHE A 1 326 ? 3.053 -12.163 -9.754 1.00 98.81 326 PHE A N 1
ATOM 2530 C CA . PHE A 1 326 ? 1.931 -12.128 -8.807 1.00 98.81 326 PHE A CA 1
ATOM 2531 C C . PHE A 1 326 ? 1.481 -13.539 -8.405 1.00 98.81 326 PHE A C 1
ATOM 2533 O O . PHE A 1 326 ? 1.275 -13.798 -7.221 1.00 98.81 326 PHE A O 1
ATOM 2540 N N . ALA A 1 327 ? 1.389 -14.484 -9.347 1.00 98.75 327 ALA A N 1
ATOM 2541 C CA . ALA A 1 327 ? 1.059 -15.877 -9.042 1.00 98.75 327 ALA A CA 1
ATOM 2542 C C . ALA A 1 327 ? 2.144 -16.569 -8.194 1.00 98.75 327 ALA A C 1
ATOM 2544 O O . ALA A 1 327 ? 1.820 -17.303 -7.257 1.00 98.75 327 ALA A O 1
ATOM 2545 N N . LEU A 1 328 ? 3.428 -16.307 -8.470 1.00 98.81 328 LEU A N 1
ATOM 2546 C CA . LEU A 1 328 ? 4.542 -16.813 -7.658 1.00 98.81 328 LEU A CA 1
ATOM 2547 C C . LEU A 1 328 ? 4.486 -16.276 -6.223 1.00 98.81 328 LEU A C 1
ATOM 2549 O O . LEU A 1 328 ? 4.592 -17.050 -5.269 1.00 98.81 328 LEU A O 1
ATOM 2553 N N . LYS A 1 329 ? 4.255 -14.971 -6.056 1.00 98.88 329 LYS A N 1
ATOM 2554 C CA . LYS A 1 329 ? 4.101 -14.334 -4.741 1.00 98.88 329 LYS A CA 1
ATOM 2555 C C . LYS A 1 329 ? 2.842 -14.816 -4.014 1.00 98.88 329 LYS A C 1
ATOM 2557 O O . LYS A 1 329 ? 2.896 -15.078 -2.817 1.00 98.88 329 LYS A O 1
ATOM 2562 N N . ALA A 1 330 ? 1.739 -15.050 -4.724 1.00 98.81 330 ALA A N 1
ATOM 2563 C CA . ALA A 1 330 ? 0.548 -15.683 -4.159 1.00 98.81 330 ALA A CA 1
ATOM 2564 C C . ALA A 1 330 ? 0.830 -17.108 -3.660 1.00 98.81 330 ALA A C 1
ATOM 2566 O O . ALA A 1 330 ? 0.392 -17.487 -2.574 1.00 98.81 330 ALA A O 1
ATOM 2567 N N . ASN A 1 331 ? 1.610 -17.897 -4.400 1.00 98.62 331 ASN A N 1
ATOM 2568 C CA . ASN A 1 331 ? 2.044 -19.203 -3.919 1.00 98.62 331 ASN A CA 1
ATOM 2569 C C . ASN A 1 331 ? 2.926 -19.088 -2.666 1.00 98.62 331 ASN A C 1
ATOM 2571 O O . ASN A 1 331 ? 2.726 -19.841 -1.715 1.00 98.62 331 ASN A O 1
ATOM 2575 N N . TYR A 1 332 ? 3.845 -18.120 -2.633 1.00 98.81 332 TYR A N 1
ATOM 2576 C CA . TYR A 1 332 ? 4.662 -17.830 -1.455 1.00 98.81 332 TYR A CA 1
ATOM 2577 C C . TYR A 1 332 ? 3.803 -17.476 -0.227 1.00 98.81 332 TYR A C 1
ATOM 2579 O O . TYR A 1 332 ? 4.032 -18.028 0.850 1.00 98.81 332 TYR A O 1
ATOM 2587 N N . ILE A 1 333 ? 2.780 -16.628 -0.394 1.00 98.88 333 ILE A N 1
ATOM 2588 C CA . ILE A 1 333 ? 1.791 -16.276 0.642 1.00 98.88 333 ILE A CA 1
ATOM 2589 C C . ILE A 1 333 ? 1.138 -17.539 1.218 1.00 98.88 333 ILE A C 1
ATOM 2591 O O . ILE A 1 333 ? 1.106 -17.712 2.437 1.00 98.88 333 ILE A O 1
ATOM 2595 N N . ARG A 1 334 ? 0.663 -18.447 0.351 1.00 98.38 334 ARG A N 1
ATOM 2596 C CA . ARG A 1 334 ? 0.021 -19.702 0.775 1.00 98.38 334 ARG A CA 1
ATOM 2597 C C . ARG A 1 334 ? 0.976 -20.606 1.553 1.00 98.38 334 ARG A C 1
ATOM 2599 O O . ARG A 1 334 ? 0.612 -21.096 2.617 1.00 98.38 334 ARG A O 1
ATOM 2606 N N . VAL A 1 335 ? 2.187 -20.814 1.035 1.00 97.81 335 VAL A N 1
ATOM 2607 C CA . VAL A 1 335 ? 3.189 -21.715 1.635 1.00 97.81 335 VAL A CA 1
ATOM 2608 C C . VAL A 1 335 ? 3.678 -21.207 2.993 1.00 97.81 335 VAL A C 1
ATOM 2610 O O . VAL A 1 335 ? 3.916 -22.012 3.887 1.00 97.81 335 VAL A O 1
ATOM 2613 N N . ASN A 1 336 ? 3.780 -19.888 3.176 1.00 97.94 336 ASN A N 1
ATOM 2614 C CA . ASN A 1 336 ? 4.236 -19.284 4.432 1.00 97.94 336 ASN A CA 1
ATOM 2615 C C . ASN A 1 336 ? 3.096 -18.970 5.418 1.00 97.94 336 ASN A C 1
ATOM 2617 O O . ASN A 1 336 ? 3.336 -18.334 6.442 1.00 97.94 336 ASN A O 1
ATOM 2621 N N . GLY A 1 337 ? 1.859 -19.395 5.129 1.00 97.62 337 GLY A N 1
ATOM 2622 C CA . GLY A 1 337 ? 0.717 -19.202 6.030 1.00 97.62 337 GLY A CA 1
ATOM 2623 C C . GLY A 1 337 ? 0.389 -17.730 6.300 1.00 97.62 337 GLY A C 1
ATOM 2624 O O . GLY A 1 337 ? -0.041 -17.391 7.403 1.00 97.62 337 GLY A O 1
ATOM 2625 N N . LEU A 1 338 ? 0.631 -16.855 5.319 1.00 98.75 338 LEU A N 1
ATOM 2626 C CA . LEU A 1 338 ? 0.368 -15.424 5.452 1.00 98.75 338 LEU A CA 1
ATOM 2627 C C . LEU A 1 338 ? -1.135 -15.127 5.357 1.00 98.75 338 LEU A C 1
ATOM 2629 O O . LEU A 1 338 ? -1.898 -15.906 4.783 1.00 98.75 338 LEU A O 1
ATOM 2633 N N . ALA A 1 339 ? -1.564 -13.976 5.882 1.00 98.38 339 ALA A N 1
ATOM 2634 C CA . ALA A 1 339 ? -2.969 -13.561 5.847 1.00 98.38 339 ALA A CA 1
ATOM 2635 C C . ALA A 1 339 ? -3.491 -13.368 4.415 1.00 98.38 339 ALA A C 1
ATOM 2637 O O . ALA A 1 339 ? -4.674 -13.577 4.136 1.00 98.38 339 ALA A O 1
ATOM 2638 N N . GLY A 1 340 ? -2.614 -12.941 3.505 1.00 98.62 340 GLY A N 1
ATOM 2639 C CA . GLY A 1 340 ? -2.964 -12.692 2.116 1.00 98.62 340 GLY A CA 1
ATOM 2640 C C . GLY A 1 340 ? -2.044 -11.681 1.441 1.00 98.62 340 GLY A C 1
ATOM 2641 O O . GLY A 1 340 ? -0.848 -11.619 1.725 1.00 98.62 340 GLY A O 1
ATOM 2642 N N . SER A 1 341 ? -2.613 -10.898 0.532 1.00 98.81 341 SER A N 1
ATOM 2643 C CA . SER A 1 341 ? -1.904 -9.923 -0.295 1.00 98.81 341 SER A CA 1
ATOM 2644 C C . SER A 1 341 ? -2.346 -8.492 -0.021 1.00 98.81 341 SER A C 1
ATOM 2646 O O . SER A 1 341 ? -3.531 -8.240 0.210 1.00 98.81 341 SER A O 1
ATOM 2648 N N . MET A 1 342 ? -1.416 -7.560 -0.190 1.00 98.62 342 MET A N 1
ATOM 2649 C CA . MET A 1 342 ? -1.666 -6.130 -0.308 1.00 98.62 342 MET A CA 1
ATOM 2650 C C . MET A 1 342 ? -1.185 -5.634 -1.677 1.00 98.62 342 MET A C 1
ATOM 2652 O O . MET A 1 342 ? -0.159 -6.099 -2.166 1.00 98.62 342 MET A O 1
ATOM 2656 N N . VAL A 1 343 ? -1.933 -4.739 -2.327 1.00 98.88 343 VAL A N 1
ATOM 2657 C CA . VAL A 1 343 ? -1.580 -4.193 -3.645 1.00 98.88 343 VAL A CA 1
ATOM 2658 C C . VAL A 1 343 ? -1.601 -2.673 -3.634 1.00 98.88 343 VAL A C 1
ATOM 2660 O O . VAL A 1 343 ? -2.644 -2.059 -3.385 1.00 98.88 343 VAL A O 1
ATOM 2663 N N . TRP A 1 344 ? -0.457 -2.092 -3.992 1.00 98.81 344 TRP A N 1
ATOM 2664 C CA . TRP A 1 344 ? -0.294 -0.674 -4.285 1.00 98.81 344 TRP A CA 1
ATOM 2665 C C . TRP A 1 344 ? -0.081 -0.469 -5.794 1.00 98.81 344 TRP A C 1
ATOM 2667 O O . TRP A 1 344 ? 0.959 -0.845 -6.320 1.00 98.81 344 TRP A O 1
ATOM 2677 N N . ALA A 1 345 ? -1.010 0.097 -6.557 1.00 98.50 345 ALA A N 1
ATOM 2678 C CA . ALA A 1 345 ? -2.391 0.397 -6.193 1.00 98.50 345 ALA A CA 1
ATOM 2679 C C . ALA A 1 345 ? -3.376 -0.121 -7.250 1.00 98.50 345 ALA A C 1
ATOM 2681 O O . ALA A 1 345 ? -3.027 -0.337 -8.411 1.00 98.50 345 ALA A O 1
ATOM 2682 N N . LEU A 1 346 ? -4.631 -0.298 -6.833 1.00 98.19 346 LEU A N 1
ATOM 2683 C CA . LEU A 1 346 ? -5.749 -0.805 -7.632 1.00 98.19 346 LEU A CA 1
ATOM 2684 C C . LEU A 1 346 ? -5.879 -0.047 -8.962 1.00 98.19 346 LEU A C 1
ATOM 2686 O O . LEU A 1 346 ? -6.054 -0.657 -10.013 1.00 98.19 346 LEU A O 1
ATOM 2690 N N . ASP A 1 347 ? -5.734 1.279 -8.931 1.00 98.31 347 ASP A N 1
ATOM 2691 C CA . ASP A 1 347 ? -5.867 2.144 -10.108 1.00 98.31 347 ASP A CA 1
ATOM 2692 C C . ASP A 1 347 ? -4.684 2.090 -11.097 1.00 98.31 347 ASP A C 1
ATOM 2694 O O . ASP A 1 347 ? -4.738 2.716 -12.166 1.00 98.31 347 ASP A O 1
ATOM 2698 N N . GLN A 1 348 ? -3.616 1.360 -10.761 1.00 98.38 348 GLN A N 1
ATOM 2699 C CA . GLN A 1 348 ? -2.418 1.216 -11.593 1.00 98.38 348 GLN A CA 1
ATOM 2700 C C . GLN A 1 348 ? -2.404 -0.070 -12.432 1.00 98.38 348 GLN A C 1
ATOM 2702 O O . GLN A 1 348 ? -1.651 -0.143 -13.410 1.00 98.38 348 GLN A O 1
ATOM 2707 N N . ASP A 1 349 ? -3.260 -1.036 -12.096 1.00 98.44 349 ASP A N 1
ATOM 2708 C CA . ASP A 1 349 ? -3.526 -2.209 -12.927 1.00 98.44 349 ASP A CA 1
ATOM 2709 C C . ASP A 1 349 ? -4.277 -1.810 -14.221 1.00 98.44 349 ASP A C 1
ATOM 2711 O O . ASP A 1 349 ? -4.655 -0.649 -14.422 1.00 98.44 349 ASP A O 1
ATOM 2715 N N . ASP A 1 350 ? -4.453 -2.760 -15.136 1.00 97.12 350 ASP A N 1
ATOM 2716 C CA . ASP A 1 350 ? -5.134 -2.556 -16.416 1.00 97.12 350 ASP A CA 1
ATOM 2717 C C . ASP A 1 350 ? -6.633 -2.850 -16.321 1.00 97.12 350 ASP A C 1
ATOM 2719 O O . ASP A 1 350 ? -7.099 -3.959 -16.583 1.00 97.12 350 ASP A O 1
ATOM 2723 N N . GLU A 1 351 ? -7.416 -1.839 -15.951 1.00 95.56 351 GLU A N 1
ATOM 2724 C CA . GLU A 1 351 ? -8.849 -2.017 -15.725 1.00 95.56 351 GLU A CA 1
ATOM 2725 C C . GLU A 1 351 ? -9.681 -2.228 -17.000 1.00 95.56 351 GLU A C 1
ATOM 2727 O O . GLU A 1 351 ? -10.811 -2.703 -16.913 1.00 95.56 351 GLU A O 1
ATOM 2732 N N . ASN A 1 352 ? -9.138 -1.886 -18.175 1.00 93.44 352 ASN A N 1
ATOM 2733 C CA . ASN A 1 352 ? -9.868 -1.920 -19.451 1.00 93.44 352 ASN A CA 1
ATOM 2734 C C . ASN A 1 352 ? -9.350 -2.994 -20.420 1.00 93.44 352 ASN A C 1
ATOM 2736 O O . ASN A 1 352 ? -9.661 -2.922 -21.610 1.00 93.44 352 ASN A O 1
ATOM 2740 N N . ASN A 1 353 ? -8.543 -3.952 -19.948 1.00 94.94 353 ASN A N 1
ATOM 2741 C CA . ASN A 1 353 ? -7.958 -5.009 -20.779 1.00 94.94 353 ASN A CA 1
ATOM 2742 C C . ASN A 1 353 ? -7.191 -4.465 -22.007 1.00 94.94 353 ASN A C 1
ATOM 2744 O O . ASN A 1 353 ? -7.222 -5.034 -23.100 1.00 94.94 353 ASN A O 1
ATOM 2748 N N . THR A 1 354 ? -6.498 -3.339 -21.845 1.00 93.06 354 THR A N 1
ATOM 2749 C CA . THR A 1 354 ? -5.638 -2.772 -22.893 1.00 93.06 354 THR A CA 1
ATOM 2750 C C . THR A 1 354 ? -4.399 -3.633 -23.158 1.00 93.06 354 THR A C 1
ATOM 2752 O O . THR A 1 354 ? -3.847 -3.602 -24.257 1.00 93.06 354 THR A O 1
ATOM 2755 N N . CYS A 1 355 ? -3.988 -4.442 -22.180 1.00 89.62 355 CYS A N 1
ATOM 2756 C CA . CYS A 1 355 ? -2.864 -5.365 -22.269 1.00 89.62 355 CYS A CA 1
ATOM 2757 C C . CYS A 1 355 ? -3.241 -6.733 -22.874 1.00 89.62 355 CYS A C 1
ATOM 2759 O O . CYS A 1 355 ? -2.345 -7.531 -23.138 1.00 89.62 355 CYS A O 1
ATOM 2761 N N . GLY A 1 356 ? -4.533 -7.047 -23.049 1.00 91.00 356 GLY A N 1
ATOM 2762 C CA . GLY A 1 356 ? -5.004 -8.354 -23.538 1.00 91.00 356 GLY A CA 1
ATOM 2763 C C . GLY A 1 356 ? -5.039 -9.482 -22.489 1.00 91.00 356 GLY A C 1
ATOM 2764 O O . GLY A 1 356 ? -5.273 -10.634 -22.848 1.00 91.00 356 GLY A O 1
ATOM 2765 N N . GLY A 1 357 ? -4.812 -9.172 -21.205 1.00 90.19 357 GLY A N 1
ATOM 2766 C CA . GLY A 1 357 ? -4.784 -10.130 -20.086 1.00 90.19 357 GLY A CA 1
ATOM 2767 C C . GLY A 1 357 ? -6.107 -10.298 -19.322 1.00 90.19 357 GLY A C 1
ATOM 2768 O O . GLY A 1 357 ? -6.126 -10.951 -18.281 1.00 90.19 357 GLY A O 1
ATOM 2769 N N . GLY A 1 358 ? -7.197 -9.704 -19.808 1.00 94.94 358 GLY A N 1
ATOM 2770 C CA . GLY A 1 358 ? -8.448 -9.506 -19.071 1.00 94.94 358 GLY A CA 1
ATOM 2771 C C . GLY A 1 358 ? -8.453 -8.192 -18.283 1.00 94.94 358 GLY A C 1
ATOM 2772 O O . GLY A 1 358 ? -7.449 -7.489 -18.227 1.00 94.94 358 GLY A O 1
ATOM 2773 N N . ASN A 1 359 ? -9.595 -7.841 -17.685 1.00 96.69 359 ASN A N 1
ATOM 2774 C CA . ASN A 1 359 ? -9.668 -6.682 -16.794 1.00 96.69 359 ASN A CA 1
ATOM 2775 C C . ASN A 1 359 ? -8.929 -6.996 -15.489 1.00 96.69 359 ASN A C 1
ATOM 2777 O O . ASN A 1 359 ? -9.099 -8.078 -14.918 1.00 96.69 359 ASN A O 1
ATOM 2781 N N . TYR A 1 360 ? -8.150 -6.033 -15.003 1.00 97.81 360 TYR A N 1
ATOM 2782 C CA . TYR A 1 360 ? -7.364 -6.152 -13.779 1.00 97.81 360 TYR A CA 1
ATOM 2783 C C . TYR A 1 360 ? -6.498 -7.423 -13.745 1.00 97.81 360 TYR A C 1
ATOM 2785 O O . TYR A 1 360 ? -6.661 -8.251 -12.848 1.00 97.81 360 TYR A O 1
ATOM 2793 N N . PRO A 1 361 ? -5.621 -7.663 -14.733 1.00 98.19 361 PRO A N 1
ATOM 2794 C CA . PRO A 1 361 ? -4.902 -8.930 -14.854 1.00 98.19 361 PRO A CA 1
ATOM 2795 C C . PRO A 1 361 ? -4.049 -9.260 -13.618 1.00 98.19 361 PRO A C 1
ATOM 2797 O O . PRO A 1 361 ? -3.931 -10.434 -13.251 1.00 98.19 361 PRO A O 1
ATOM 2800 N N . LEU A 1 362 ? -3.492 -8.255 -12.932 1.00 98.62 362 LEU A N 1
ATOM 2801 C CA . LEU A 1 362 ? -2.746 -8.475 -11.695 1.00 98.62 362 LEU A CA 1
ATOM 2802 C C . LEU A 1 362 ? -3.683 -8.846 -10.537 1.00 98.62 362 LEU A C 1
ATOM 2804 O O . LEU A 1 362 ? -3.480 -9.869 -9.878 1.00 98.62 362 LEU A O 1
ATOM 2808 N N . LEU A 1 363 ? -4.744 -8.067 -10.301 1.00 98.44 363 LEU A N 1
ATOM 2809 C CA . LEU A 1 363 ? -5.675 -8.331 -9.193 1.00 98.44 363 LEU A CA 1
ATOM 2810 C C . LEU A 1 363 ? -6.490 -9.614 -9.404 1.00 98.44 363 LEU A C 1
ATOM 2812 O O . LEU A 1 363 ? -6.685 -10.376 -8.459 1.00 98.44 363 LEU A O 1
ATOM 2816 N N . SER A 1 364 ? -6.916 -9.894 -10.635 1.00 97.81 364 SER A N 1
ATOM 2817 C CA . SER A 1 364 ? -7.624 -11.121 -11.020 1.00 97.81 364 SER A CA 1
ATOM 2818 C C . SER A 1 364 ? -6.760 -12.361 -10.791 1.00 97.81 364 SER A C 1
ATOM 2820 O O . SER A 1 364 ? -7.261 -13.390 -10.336 1.00 97.81 364 SER A O 1
ATOM 2822 N N . THR A 1 365 ? -5.443 -12.258 -11.004 1.00 98.50 365 THR A N 1
ATOM 2823 C CA . THR A 1 365 ? -4.507 -13.329 -10.635 1.00 98.50 365 THR A CA 1
ATOM 2824 C C . THR A 1 365 ? -4.565 -13.610 -9.132 1.00 98.50 365 THR A C 1
ATOM 2826 O O . THR A 1 365 ? -4.689 -14.764 -8.724 1.00 98.50 365 THR A O 1
ATOM 2829 N N . LEU A 1 366 ? -4.539 -12.577 -8.285 1.00 98.31 366 LEU A N 1
ATOM 2830 C CA . LEU A 1 366 ? -4.646 -12.759 -6.832 1.00 98.31 366 LEU A CA 1
ATOM 2831 C C . LEU A 1 366 ? -6.018 -13.284 -6.421 1.00 98.31 366 LEU A C 1
ATOM 2833 O O . LEU A 1 366 ? -6.096 -14.144 -5.552 1.00 98.31 366 LEU A O 1
ATOM 2837 N N . GLN A 1 367 ? -7.096 -12.818 -7.050 1.00 97.12 367 GLN A N 1
ATOM 2838 C CA . GLN A 1 367 ? -8.445 -13.320 -6.796 1.00 97.12 367 GLN A CA 1
ATOM 2839 C C . GLN A 1 367 ? -8.536 -14.837 -7.022 1.00 97.12 367 GLN A C 1
ATOM 2841 O O . GLN A 1 367 ? -9.120 -15.542 -6.199 1.00 97.12 367 GLN A O 1
ATOM 2846 N N . GLN A 1 368 ? -7.923 -15.341 -8.097 1.00 96.62 368 GLN A N 1
ATOM 2847 C CA . GLN A 1 368 ? -7.886 -16.770 -8.415 1.00 96.62 368 GLN A CA 1
ATOM 2848 C C . GLN A 1 368 ? -6.974 -17.562 -7.467 1.00 96.62 368 GLN A C 1
ATOM 2850 O O . GLN A 1 368 ? -7.324 -18.662 -7.046 1.00 96.62 368 GLN A O 1
ATOM 2855 N N . GLN A 1 369 ? -5.799 -17.019 -7.136 1.00 97.81 369 GLN A N 1
ATOM 2856 C CA . GLN A 1 369 ? -4.772 -17.732 -6.365 1.00 97.81 369 GLN A CA 1
ATOM 2857 C C . GLN A 1 369 ? -4.976 -17.667 -4.846 1.00 97.81 369 GLN A C 1
ATOM 2859 O O . GLN A 1 369 ? -4.466 -18.526 -4.123 1.00 97.81 369 GLN A O 1
ATOM 2864 N N . LEU A 1 370 ? -5.690 -16.650 -4.364 1.00 97.31 370 LEU A N 1
ATOM 2865 C CA . LEU A 1 370 ? -5.930 -16.347 -2.954 1.00 97.31 370 LEU A CA 1
ATOM 2866 C C . LEU A 1 370 ? -7.435 -16.129 -2.729 1.00 97.31 370 LEU A C 1
ATOM 2868 O O . LEU A 1 370 ? -7.854 -14.991 -2.510 1.00 97.31 370 LEU A O 1
ATOM 2872 N N . PRO A 1 371 ? -8.274 -17.178 -2.804 1.00 94.25 371 PRO A N 1
ATOM 2873 C CA . PRO A 1 371 ? -9.723 -17.038 -2.690 1.00 94.25 371 PRO A CA 1
ATOM 2874 C C . PRO A 1 371 ? -10.144 -16.500 -1.316 1.00 94.25 371 PRO A C 1
ATOM 2876 O O . PRO A 1 371 ? -9.530 -16.787 -0.286 1.00 94.25 371 PRO A O 1
ATOM 2879 N N . ALA A 1 372 ? -11.217 -15.703 -1.306 1.00 88.19 372 ALA A N 1
ATOM 2880 C CA . ALA A 1 372 ? -11.825 -15.215 -0.069 1.00 88.19 372 ALA A CA 1
ATOM 2881 C C . ALA A 1 372 ? -12.538 -16.352 0.674 1.00 88.19 372 ALA A C 1
ATOM 2883 O O . ALA A 1 372 ? -12.855 -17.390 0.091 1.00 88.19 372 ALA A O 1
ATOM 2884 N N . ALA A 1 373 ? -12.833 -16.141 1.957 1.00 81.06 373 ALA A N 1
ATOM 2885 C CA . ALA A 1 373 ? -13.514 -17.149 2.756 1.00 81.06 373 ALA A CA 1
ATOM 2886 C C . ALA A 1 373 ? -14.933 -17.295 2.205 1.00 81.06 373 ALA A C 1
ATOM 2888 O O . ALA A 1 373 ? -15.674 -16.314 2.126 1.00 81.06 373 ALA A O 1
ATOM 2889 N N . THR A 1 374 ? -15.328 -18.504 1.811 1.00 63.19 374 THR A N 1
ATOM 2890 C CA . THR A 1 374 ? -16.721 -18.748 1.442 1.00 63.19 374 THR A CA 1
ATOM 2891 C C . THR A 1 374 ? -17.561 -18.655 2.706 1.00 63.19 374 THR A C 1
ATOM 2893 O O . THR A 1 374 ? -17.375 -19.452 3.627 1.00 63.19 374 THR A O 1
ATOM 2896 N N . VAL A 1 375 ? -18.497 -17.704 2.761 1.00 53.28 375 VAL A N 1
ATOM 2897 C CA . VAL A 1 375 ? -19.531 -17.701 3.800 1.00 53.28 375 VAL A CA 1
ATOM 2898 C C . VAL A 1 375 ? -20.374 -18.949 3.570 1.00 53.28 375 VAL A C 1
ATOM 2900 O O . VAL A 1 375 ? -21.230 -18.988 2.687 1.00 53.28 375 VAL A O 1
ATOM 2903 N N . GLY A 1 376 ? -20.082 -20.008 4.325 1.00 40.66 376 GLY A N 1
ATOM 2904 C CA . GLY A 1 376 ? -20.895 -21.209 4.342 1.00 40.66 376 GLY A CA 1
ATOM 2905 C C . GLY A 1 376 ? -22.295 -20.812 4.774 1.00 40.66 376 GLY A C 1
ATOM 2906 O O . GLY A 1 376 ? -22.533 -20.522 5.945 1.00 40.66 376 GLY A O 1
ATOM 2907 N N . ASN A 1 377 ? -23.228 -20.770 3.827 1.00 32.50 377 ASN A N 1
ATOM 2908 C CA . ASN A 1 377 ? -24.636 -20.684 4.153 1.00 32.50 377 ASN A CA 1
ATOM 2909 C C . ASN A 1 377 ? -24.950 -21.962 4.937 1.00 32.50 377 ASN A C 1
ATOM 2911 O O . ASN A 1 377 ? -25.087 -23.037 4.351 1.00 32.50 377 ASN A O 1
ATOM 2915 N N . ALA A 1 378 ? -25.027 -21.865 6.265 1.00 37.47 378 ALA A N 1
ATOM 2916 C CA . ALA A 1 378 ? -25.609 -22.891 7.117 1.00 37.47 378 ALA A CA 1
ATOM 2917 C C . ALA A 1 378 ? -27.116 -22.936 6.815 1.00 37.47 378 ALA A C 1
ATOM 2919 O O . ALA A 1 378 ? -27.964 -22.457 7.569 1.00 37.47 378 ALA A O 1
ATOM 2920 N N . GLY A 1 379 ? -27.442 -23.446 5.627 1.00 33.47 379 GLY A N 1
ATOM 2921 C CA . GLY A 1 379 ? -28.789 -23.654 5.148 1.00 33.47 379 GLY A CA 1
ATOM 2922 C C . GLY A 1 379 ? -29.465 -24.639 6.080 1.00 33.47 379 GLY A C 1
ATOM 2923 O O . GLY A 1 379 ? -29.108 -25.812 6.141 1.00 33.47 379 GLY A O 1
ATOM 2924 N N . LYS A 1 380 ? -30.437 -24.128 6.833 1.00 35.72 380 LYS A N 1
ATOM 2925 C CA . LYS A 1 380 ? -31.354 -24.889 7.677 1.00 35.72 380 LYS A CA 1
ATOM 2926 C C . LYS A 1 380 ? -31.806 -26.147 6.931 1.00 35.72 380 LYS A C 1
ATOM 2928 O O . LYS A 1 380 ? -32.544 -26.054 5.951 1.00 35.72 380 LYS A O 1
ATOM 2933 N N . ASN A 1 381 ? -31.397 -27.312 7.431 1.00 32.06 381 ASN A N 1
ATOM 2934 C CA . ASN A 1 381 ? -31.902 -28.618 7.024 1.00 32.06 381 ASN A CA 1
ATOM 2935 C C . ASN A 1 381 ? -33.427 -28.668 7.227 1.00 32.06 381 ASN A C 1
ATOM 2937 O O . ASN A 1 381 ? -33.922 -29.082 8.274 1.00 32.06 381 ASN A O 1
ATOM 2941 N N . ARG A 1 382 ? -34.200 -28.262 6.218 1.00 37.31 382 ARG A N 1
ATOM 2942 C CA . ARG A 1 382 ? -35.604 -28.649 6.088 1.00 37.31 382 ARG A CA 1
ATOM 2943 C C . ARG A 1 382 ? -35.671 -29.802 5.102 1.00 37.31 382 ARG A C 1
ATOM 2945 O O . ARG A 1 382 ? -35.682 -29.606 3.891 1.00 37.31 382 ARG A O 1
ATOM 2952 N N . ARG A 1 383 ? -35.734 -31.016 5.655 1.00 38.09 383 ARG A N 1
ATOM 2953 C CA . ARG A 1 383 ? -36.117 -32.238 4.940 1.00 38.09 383 ARG A CA 1
ATOM 2954 C C . ARG A 1 383 ? -37.405 -31.976 4.148 1.00 38.09 383 ARG A C 1
ATOM 2956 O O . ARG A 1 383 ? -38.471 -31.823 4.739 1.00 38.09 383 ARG A O 1
ATOM 2963 N N . ARG A 1 384 ? -37.326 -31.984 2.818 1.00 36.69 384 ARG A N 1
ATOM 2964 C CA . ARG A 1 384 ? -38.474 -32.226 1.935 1.00 36.69 384 ARG A CA 1
ATOM 2965 C C . ARG A 1 384 ? -38.207 -33.514 1.163 1.00 36.69 384 ARG A C 1
ATOM 2967 O O . ARG A 1 384 ? -37.167 -33.652 0.531 1.00 36.69 384 ARG A O 1
ATOM 2974 N N . LYS A 1 385 ? -39.131 -34.473 1.285 1.00 30.73 385 LYS A N 1
ATOM 2975 C CA . LYS A 1 385 ? -39.115 -35.746 0.547 1.00 30.73 385 LYS A CA 1
ATOM 2976 C C . LYS A 1 385 ? -39.274 -35.480 -0.964 1.00 30.73 385 LYS A C 1
ATOM 2978 O O . LYS A 1 385 ? -40.029 -34.567 -1.308 1.00 30.73 385 LYS A O 1
ATOM 2983 N N . PRO A 1 386 ? -38.635 -36.259 -1.856 1.00 33.06 386 PRO A N 1
ATOM 2984 C CA . PRO A 1 386 ? -38.756 -36.053 -3.294 1.00 33.06 386 PRO A CA 1
ATOM 2985 C C . PRO A 1 386 ? -40.049 -36.666 -3.845 1.00 33.06 386 PRO A C 1
ATOM 2987 O O . PRO A 1 386 ? -40.453 -37.755 -3.438 1.00 33.06 386 PRO A O 1
ATOM 2990 N N . LYS A 1 387 ? -40.669 -35.970 -4.805 1.00 30.05 387 LYS A N 1
ATOM 2991 C CA . LYS A 1 387 ? -41.709 -36.506 -5.692 1.00 30.05 387 LYS A CA 1
ATOM 2992 C C . LYS A 1 387 ? -41.081 -36.689 -7.078 1.00 30.05 387 LYS A C 1
ATOM 2994 O O . LYS A 1 387 ? -40.434 -35.780 -7.587 1.00 30.05 387 LYS A O 1
ATOM 2999 N N . GLN A 1 388 ? -41.217 -37.892 -7.617 1.00 29.31 388 GLN A N 1
ATOM 3000 C CA . GLN A 1 388 ? -40.559 -38.402 -8.820 1.00 29.31 388 GLN A CA 1
ATOM 3001 C C . GLN A 1 388 ? -41.276 -37.920 -10.095 1.00 29.31 388 GLN A C 1
ATOM 3003 O O . GLN A 1 388 ? -42.500 -38.007 -10.166 1.00 29.31 388 GLN A O 1
ATOM 3008 N N . ILE A 1 389 ? -40.522 -37.456 -11.100 1.00 32.03 389 ILE A N 1
ATOM 3009 C CA . ILE A 1 389 ? -40.961 -37.328 -12.504 1.00 32.03 389 ILE A CA 1
ATOM 3010 C C . ILE A 1 389 ? -39.811 -37.857 -13.390 1.00 32.03 389 ILE A C 1
ATOM 3012 O O . ILE A 1 389 ? -38.669 -37.456 -13.153 1.00 32.03 389 ILE A O 1
ATOM 3016 N N . PRO A 1 390 ? -40.050 -38.763 -14.358 1.00 33.44 390 PRO A N 1
ATOM 3017 C CA . PRO A 1 390 ? -38.994 -39.355 -15.178 1.00 33.44 390 PRO A CA 1
ATOM 3018 C C . PRO A 1 390 ? -38.827 -38.675 -16.548 1.00 33.44 390 PRO A C 1
ATOM 3020 O O . PRO A 1 390 ? -39.811 -38.348 -17.205 1.00 33.44 390 PRO A O 1
ATOM 3023 N N . GLY A 1 391 ? -37.572 -38.586 -17.009 1.00 37.62 391 GLY A N 1
ATOM 3024 C CA . GLY A 1 391 ? -37.214 -38.498 -18.433 1.00 37.62 391 GLY A CA 1
ATOM 3025 C C . GLY A 1 391 ? -36.478 -37.224 -18.859 1.00 37.62 391 GLY A C 1
ATOM 3026 O O . GLY A 1 391 ? -37.118 -36.220 -19.142 1.00 37.62 391 GLY A O 1
ATOM 3027 N N . GLY A 1 392 ? -35.141 -37.288 -18.978 1.00 36.16 392 GLY A N 1
ATOM 3028 C CA . GLY A 1 392 ? -34.365 -36.248 -19.677 1.00 36.16 392 GLY A CA 1
ATOM 3029 C C . GLY A 1 392 ? -32.905 -36.020 -19.254 1.00 36.16 392 GLY A C 1
ATOM 3030 O O . GLY A 1 392 ? -32.485 -34.875 -19.266 1.00 36.16 392 GLY A O 1
ATOM 3031 N N . ASN A 1 393 ? -32.115 -37.041 -18.879 1.00 39.28 393 ASN A N 1
ATOM 3032 C CA . ASN A 1 393 ? -30.763 -36.832 -18.305 1.00 39.28 393 ASN A CA 1
ATOM 3033 C C . ASN A 1 393 ? -29.599 -37.576 -18.994 1.00 39.28 393 ASN A C 1
ATOM 3035 O O . ASN A 1 393 ? -28.589 -37.844 -18.349 1.00 39.28 393 ASN A O 1
ATOM 3039 N N . ASN A 1 394 ? -29.678 -37.887 -20.294 1.00 44.69 394 ASN A N 1
ATOM 3040 C CA . ASN A 1 394 ? -28.629 -38.704 -20.935 1.00 44.69 394 ASN A CA 1
ATOM 3041 C C . ASN A 1 394 ? -27.749 -37.986 -21.976 1.00 44.69 394 ASN A C 1
ATOM 3043 O O . ASN A 1 394 ? -26.748 -38.563 -22.382 1.00 44.69 394 ASN A O 1
ATOM 3047 N N . VAL A 1 395 ? -28.038 -36.738 -22.373 1.00 42.47 395 VAL A N 1
ATOM 3048 C CA . VAL A 1 395 ? -27.231 -36.039 -23.406 1.00 42.47 395 VAL A CA 1
ATOM 3049 C C . VAL A 1 395 ? -26.318 -34.951 -22.815 1.00 42.47 395 VAL A C 1
ATOM 3051 O O . VAL A 1 395 ? -25.164 -34.835 -23.222 1.00 42.47 395 VAL A O 1
ATOM 3054 N N . GLY A 1 396 ? -26.760 -34.223 -21.781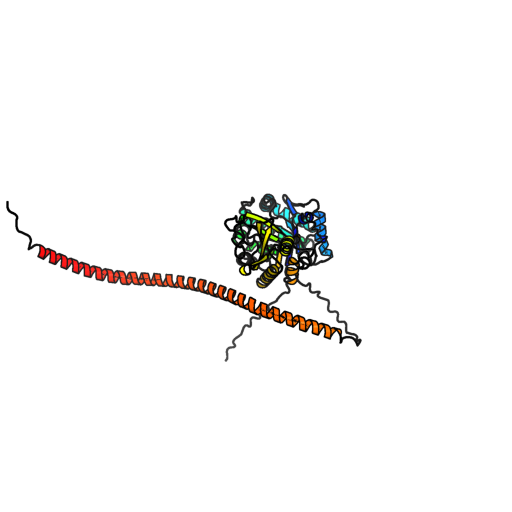 1.00 37.91 396 GLY A N 1
ATOM 3055 C CA . GLY A 1 396 ? -25.939 -33.191 -21.119 1.00 37.91 396 GLY A CA 1
ATOM 3056 C C . GLY A 1 396 ? -24.772 -33.747 -20.291 1.00 37.91 396 GLY A C 1
ATOM 3057 O O . GLY A 1 396 ? -23.682 -33.179 -20.293 1.00 37.91 396 GLY A O 1
ATOM 3058 N N . ASN A 1 397 ? -24.964 -34.904 -19.649 1.00 39.06 397 ASN A N 1
ATOM 3059 C CA . ASN A 1 397 ? -23.928 -35.533 -18.824 1.00 39.06 397 ASN A CA 1
ATOM 3060 C C . ASN A 1 397 ? -22.793 -36.142 -19.653 1.00 39.06 397 ASN A C 1
ATOM 3062 O O . ASN A 1 397 ? -21.653 -36.159 -19.203 1.00 39.06 397 ASN A O 1
ATOM 3066 N N . VAL A 1 398 ? -23.068 -36.620 -20.869 1.00 46.31 398 VAL A N 1
ATOM 3067 C CA . VAL A 1 398 ? -22.029 -37.226 -21.715 1.00 46.31 398 VAL A CA 1
ATOM 3068 C C . VAL A 1 398 ? -21.156 -36.139 -22.350 1.00 46.31 398 VAL A C 1
ATOM 3070 O O . VAL A 1 398 ? -19.934 -36.252 -22.314 1.00 46.31 398 VAL A O 1
ATOM 3073 N N . ALA A 1 399 ? -21.747 -35.040 -22.831 1.00 40.28 399 ALA A N 1
ATOM 3074 C CA . ALA A 1 399 ? -20.989 -33.924 -23.405 1.00 40.28 399 ALA A CA 1
ATOM 3075 C C . ALA A 1 399 ? -20.128 -33.184 -22.360 1.00 40.28 399 ALA A C 1
ATOM 3077 O O . ALA A 1 399 ? -18.963 -32.887 -22.626 1.00 40.28 399 ALA A O 1
ATOM 3078 N N . GLY A 1 400 ? -20.660 -32.953 -21.151 1.00 37.72 400 GLY A N 1
ATOM 3079 C CA . GLY A 1 400 ? -19.912 -32.332 -20.052 1.00 37.72 400 GLY A CA 1
ATOM 3080 C C . GLY A 1 400 ? -18.766 -33.205 -19.531 1.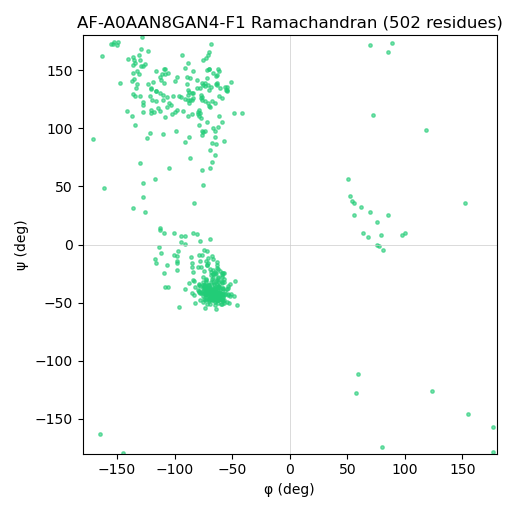00 37.72 400 GLY A C 1
ATOM 3081 O O . GLY A 1 400 ? -17.669 -32.705 -19.288 1.00 37.72 400 GLY A O 1
ATOM 3082 N N . ASN A 1 401 ? -18.981 -34.522 -19.440 1.00 41.59 401 ASN A N 1
ATOM 3083 C CA . ASN A 1 401 ? -17.957 -35.444 -18.950 1.00 41.59 401 ASN A CA 1
ATOM 3084 C C . ASN A 1 401 ? -16.852 -35.697 -19.979 1.00 41.59 401 ASN A C 1
ATOM 3086 O O . ASN A 1 401 ? -15.698 -35.844 -19.592 1.00 41.59 401 ASN A O 1
ATOM 3090 N N . VAL A 1 402 ? -17.159 -35.725 -21.279 1.00 46.53 402 VAL A N 1
ATOM 3091 C CA . VAL A 1 402 ? -16.129 -35.923 -22.313 1.00 46.53 402 VAL A CA 1
ATOM 3092 C C . VAL A 1 402 ? -15.268 -34.666 -22.472 1.00 46.53 402 VAL A C 1
ATOM 3094 O O . VAL A 1 402 ? -14.046 -34.783 -22.482 1.00 46.53 402 VAL A O 1
ATOM 3097 N N . ALA A 1 403 ? -15.859 -33.465 -22.499 1.00 43.25 403 ALA A N 1
ATOM 3098 C CA . ALA A 1 403 ? -15.095 -32.216 -22.596 1.00 43.25 403 ALA A CA 1
ATOM 3099 C C . ALA A 1 403 ? -14.272 -31.926 -21.325 1.00 43.25 403 ALA A C 1
ATOM 3101 O O . ALA A 1 403 ? -13.097 -31.567 -21.419 1.00 43.25 403 ALA A O 1
ATOM 3102 N N . GLY A 1 404 ? -14.856 -32.145 -20.140 1.00 36.12 404 GLY A N 1
ATOM 3103 C CA . GLY A 1 404 ? -14.174 -31.952 -18.858 1.00 36.12 404 GLY A CA 1
ATOM 3104 C C . GLY A 1 404 ? -13.031 -32.943 -18.629 1.00 36.12 404 GLY A C 1
ATOM 3105 O O . GLY A 1 404 ? -11.957 -32.545 -18.182 1.00 36.12 404 GLY A O 1
ATOM 3106 N N . ASN A 1 405 ? -13.217 -34.216 -18.999 1.00 42.25 405 ASN A N 1
ATOM 3107 C CA . ASN A 1 405 ? -12.209 -35.244 -18.740 1.00 42.25 405 ASN A CA 1
ATOM 3108 C C . ASN A 1 405 ? -11.103 -35.305 -19.796 1.00 42.25 405 ASN A C 1
ATOM 3110 O O . ASN A 1 405 ? -9.984 -35.650 -19.430 1.00 42.25 405 ASN A O 1
ATOM 3114 N N . LEU A 1 406 ? -11.354 -34.981 -21.073 1.00 37.94 406 LEU A N 1
ATOM 3115 C CA . LEU A 1 406 ? -10.276 -34.987 -22.074 1.00 37.94 406 LEU A CA 1
ATOM 3116 C C . LEU A 1 406 ? -9.388 -33.745 -21.962 1.00 37.94 406 LEU A C 1
ATOM 3118 O O . LEU A 1 406 ? -8.167 -33.871 -21.936 1.00 37.94 406 LEU A O 1
ATOM 3122 N N . VAL A 1 407 ? -9.983 -32.550 -21.871 1.00 47.38 407 VAL A N 1
ATOM 3123 C CA . VAL A 1 407 ? -9.221 -31.288 -21.861 1.00 47.38 407 VAL A CA 1
ATOM 3124 C C . VAL A 1 407 ? -8.620 -31.025 -20.479 1.00 47.38 407 VAL A C 1
ATOM 3126 O O . VAL A 1 407 ? -7.450 -30.658 -20.381 1.00 47.38 407 VAL A O 1
ATOM 3129 N N . GLY A 1 408 ? -9.377 -31.290 -19.408 1.00 37.22 408 GLY A N 1
ATOM 3130 C CA . GLY A 1 408 ? -8.922 -31.104 -18.029 1.00 37.22 408 GLY A CA 1
ATOM 3131 C C . GLY A 1 408 ? -7.796 -32.058 -17.630 1.00 37.22 408 GLY A C 1
ATOM 3132 O O . GLY A 1 408 ? -6.807 -31.616 -17.048 1.00 37.22 408 GLY A O 1
ATOM 3133 N N . ASN A 1 409 ? -7.880 -33.341 -18.004 1.00 41.44 409 ASN A N 1
ATOM 3134 C CA . ASN A 1 409 ? -6.823 -34.297 -17.661 1.00 41.44 409 ASN A CA 1
ATOM 3135 C C . ASN A 1 409 ? -5.602 -34.175 -18.576 1.00 41.44 409 ASN A C 1
ATOM 3137 O O . ASN A 1 409 ? -4.487 -34.353 -18.098 1.00 41.44 409 ASN A O 1
ATOM 3141 N N . ALA A 1 410 ? -5.757 -33.842 -19.863 1.00 39.50 410 ALA A N 1
ATOM 3142 C CA . ALA A 1 410 ? -4.600 -33.655 -20.740 1.00 39.50 410 ALA A CA 1
ATOM 3143 C C . ALA A 1 410 ? -3.797 -32.396 -20.365 1.00 39.50 410 ALA A C 1
ATOM 3145 O O . ALA A 1 410 ? -2.578 -32.472 -20.219 1.00 39.50 410 ALA A O 1
ATOM 3146 N N . ALA A 1 411 ? -4.461 -31.257 -20.128 1.00 43.66 411 ALA A N 1
ATOM 3147 C CA . ALA A 1 411 ? -3.784 -30.027 -19.713 1.00 43.66 411 ALA A CA 1
ATOM 3148 C C . ALA A 1 411 ? -3.267 -30.112 -18.266 1.00 43.66 411 ALA A C 1
ATOM 3150 O O . ALA A 1 411 ? -2.131 -29.723 -17.996 1.00 43.66 411 ALA A O 1
ATOM 3151 N N . GLY A 1 412 ? -4.059 -30.680 -17.349 1.00 36.94 412 GLY A N 1
ATOM 3152 C CA . GLY A 1 412 ? -3.683 -30.858 -15.946 1.00 36.94 412 GLY A CA 1
ATOM 3153 C C . GLY A 1 412 ? -2.509 -31.814 -15.754 1.00 36.94 412 GLY A C 1
ATOM 3154 O O . GLY A 1 412 ? -1.610 -31.518 -14.972 1.00 36.94 412 GLY A O 1
ATOM 3155 N N . ASN A 1 413 ? -2.450 -32.912 -16.514 1.00 42.31 413 ASN A N 1
ATOM 3156 C CA . ASN A 1 413 ? -1.343 -33.862 -16.409 1.00 42.31 413 ASN A CA 1
ATOM 3157 C C . ASN A 1 413 ? -0.081 -33.367 -17.120 1.00 42.31 413 ASN A C 1
ATOM 3159 O O . ASN A 1 413 ? 1.012 -33.603 -16.617 1.00 42.31 413 ASN A O 1
ATOM 3163 N N . VAL A 1 414 ? -0.185 -32.662 -18.253 1.00 46.19 414 VAL A N 1
ATOM 3164 C CA . VAL A 1 414 ? 1.007 -32.138 -18.944 1.00 46.19 414 VAL A CA 1
ATOM 3165 C C . VAL A 1 414 ? 1.599 -30.953 -18.180 1.00 46.19 414 VAL A C 1
ATOM 3167 O O . VAL A 1 414 ? 2.792 -30.955 -17.898 1.00 46.19 414 VAL A O 1
ATOM 3170 N N . VAL A 1 415 ? 0.788 -29.979 -17.759 1.00 48.44 415 VAL A N 1
ATOM 3171 C CA . VAL A 1 415 ? 1.281 -28.819 -16.995 1.00 48.44 415 VAL A CA 1
ATOM 3172 C C . VAL A 1 415 ? 1.649 -29.221 -15.566 1.00 48.44 415 VAL A C 1
ATOM 3174 O O . VAL A 1 415 ? 2.710 -28.836 -15.084 1.00 48.44 415 VAL A O 1
ATOM 3177 N N . GLY A 1 416 ? 0.834 -30.047 -14.906 1.00 37.41 416 GLY A N 1
ATOM 3178 C CA . GLY A 1 416 ? 1.093 -30.520 -13.546 1.00 37.41 416 GLY A CA 1
ATOM 3179 C C . GLY A 1 416 ? 2.346 -31.386 -13.441 1.00 37.41 416 GLY A C 1
ATOM 3180 O O . GLY A 1 416 ? 3.147 -31.171 -12.536 1.00 37.41 416 GLY A O 1
ATOM 3181 N N . ASN A 1 417 ? 2.584 -32.299 -14.391 1.00 40.50 417 ASN A N 1
ATOM 3182 C CA . ASN A 1 417 ? 3.781 -33.141 -14.351 1.00 40.50 417 ASN A CA 1
ATOM 3183 C C . ASN A 1 417 ? 5.031 -32.407 -14.843 1.00 40.50 417 ASN A C 1
ATOM 3185 O O . ASN A 1 417 ? 6.104 -32.638 -14.299 1.00 40.50 417 ASN A O 1
ATOM 3189 N N . VAL A 1 418 ? 4.935 -31.510 -15.831 1.00 46.56 418 VAL A N 1
ATOM 3190 C CA . VAL A 1 418 ? 6.108 -30.762 -16.318 1.00 46.56 418 VAL A CA 1
ATOM 3191 C C . VAL A 1 418 ? 6.514 -29.680 -15.315 1.00 46.56 418 VAL A C 1
ATOM 3193 O O . VAL A 1 418 ? 7.680 -29.610 -14.943 1.00 46.56 418 VAL A O 1
ATOM 3196 N N . VAL A 1 419 ? 5.574 -28.882 -14.799 1.00 47.03 419 VAL A N 1
ATOM 3197 C CA . VAL A 1 419 ? 5.877 -27.840 -13.800 1.00 47.03 419 VAL A CA 1
ATOM 3198 C C . VAL A 1 419 ? 6.171 -28.466 -12.437 1.00 47.03 419 VAL A C 1
ATOM 3200 O O . VAL A 1 419 ? 7.154 -28.096 -11.800 1.00 47.03 419 VAL A O 1
ATOM 3203 N N . GLY A 1 420 ? 5.390 -29.460 -12.009 1.00 36.28 420 GLY A N 1
ATOM 3204 C CA . GLY A 1 420 ? 5.596 -30.151 -10.736 1.00 36.28 420 GLY A CA 1
ATOM 3205 C C . GLY A 1 420 ? 6.928 -30.897 -10.671 1.00 36.28 420 GLY A C 1
ATOM 3206 O O . GLY A 1 420 ? 7.647 -30.753 -9.687 1.00 36.28 420 GLY A O 1
ATOM 3207 N N . ASN A 1 421 ? 7.320 -31.618 -11.728 1.00 39.53 421 ASN A N 1
ATOM 3208 C CA . ASN A 1 421 ? 8.575 -32.373 -11.701 1.00 39.53 421 ASN A CA 1
ATOM 3209 C C . ASN A 1 421 ? 9.801 -31.522 -12.038 1.00 39.53 421 ASN A C 1
ATOM 3211 O O . ASN A 1 421 ? 10.869 -31.809 -11.510 1.00 39.53 421 ASN A O 1
ATOM 3215 N N . ILE A 1 422 ? 9.699 -30.488 -12.881 1.00 46.28 422 ILE A N 1
ATOM 3216 C CA . ILE A 1 422 ? 10.863 -29.645 -13.209 1.00 46.28 422 ILE A CA 1
ATOM 3217 C C . ILE A 1 422 ? 11.074 -28.587 -12.127 1.00 46.28 422 ILE A C 1
ATOM 3219 O O . ILE A 1 422 ? 12.173 -28.476 -11.592 1.00 46.28 422 ILE A O 1
ATOM 3223 N N . VAL A 1 423 ? 10.029 -27.840 -11.755 1.00 50.19 423 VAL A N 1
ATOM 3224 C CA . VAL A 1 423 ? 10.137 -26.764 -10.757 1.00 50.19 423 VAL A CA 1
ATOM 3225 C C . VAL A 1 423 ? 10.143 -27.335 -9.344 1.00 50.19 423 VAL A C 1
ATOM 3227 O O . VAL A 1 423 ? 10.926 -26.871 -8.524 1.00 50.19 423 VAL A O 1
ATOM 3230 N N . GLY A 1 424 ? 9.347 -28.368 -9.055 1.00 38.06 424 GLY A N 1
ATOM 3231 C CA . GLY A 1 424 ? 9.331 -29.009 -7.737 1.00 38.06 424 GLY A CA 1
ATOM 3232 C C . GLY A 1 424 ? 10.631 -29.744 -7.411 1.00 38.06 424 GLY A C 1
ATOM 3233 O O . GLY A 1 424 ? 11.149 -29.569 -6.311 1.00 38.06 424 GLY A O 1
ATOM 3234 N N . ASN A 1 425 ? 11.230 -30.477 -8.362 1.00 39.72 425 ASN A N 1
ATOM 3235 C CA . ASN A 1 425 ? 12.538 -31.101 -8.119 1.00 39.72 425 ASN A CA 1
ATOM 3236 C C . ASN A 1 425 ? 13.676 -30.076 -8.134 1.00 39.72 425 ASN A C 1
ATOM 3238 O O . ASN A 1 425 ? 14.593 -30.201 -7.331 1.00 39.72 425 ASN A O 1
ATOM 3242 N N . ALA A 1 426 ? 13.634 -29.042 -8.983 1.00 43.34 426 ALA A N 1
ATOM 3243 C CA . ALA A 1 426 ? 14.656 -27.993 -8.955 1.00 43.34 426 ALA A CA 1
ATOM 3244 C C . ALA A 1 426 ? 14.593 -27.176 -7.655 1.00 43.34 426 ALA A C 1
ATOM 3246 O O . ALA A 1 426 ? 15.611 -27.012 -6.991 1.00 43.34 426 ALA A O 1
ATOM 3247 N N . ALA A 1 427 ? 13.406 -26.725 -7.241 1.00 46.00 427 ALA A N 1
ATOM 3248 C CA . ALA A 1 427 ? 13.217 -25.976 -6.001 1.00 46.00 427 ALA A CA 1
ATOM 3249 C C . ALA A 1 427 ? 13.457 -26.849 -4.763 1.00 46.00 427 ALA A C 1
ATOM 3251 O O . ALA A 1 427 ? 14.099 -26.393 -3.823 1.00 46.00 427 ALA A O 1
ATOM 3252 N N . GLY A 1 428 ? 13.012 -28.109 -4.774 1.00 37.41 428 GLY A N 1
ATOM 3253 C CA . GLY A 1 428 ? 13.256 -29.071 -3.699 1.00 37.41 428 GLY A CA 1
ATOM 3254 C C . GLY A 1 428 ? 14.737 -29.410 -3.536 1.00 37.41 428 GLY A C 1
ATOM 3255 O O . GLY A 1 428 ? 15.240 -29.407 -2.416 1.00 37.41 428 GLY A O 1
ATOM 3256 N N . ASN A 1 429 ? 15.468 -29.610 -4.637 1.00 40.16 429 ASN A N 1
ATOM 3257 C CA . ASN A 1 429 ? 16.907 -29.878 -4.592 1.00 40.16 429 ASN A CA 1
ATOM 3258 C C . ASN A 1 429 ? 17.715 -28.629 -4.224 1.00 40.16 429 ASN A C 1
ATOM 3260 O O . ASN A 1 429 ? 18.679 -28.738 -3.475 1.00 40.16 429 ASN A O 1
ATOM 3264 N N . ILE A 1 430 ? 17.330 -27.439 -4.698 1.00 50.41 430 ILE A N 1
ATOM 3265 C CA . ILE A 1 430 ? 18.014 -26.185 -4.350 1.00 50.41 430 ILE A CA 1
ATOM 3266 C C . ILE A 1 430 ? 17.752 -25.821 -2.886 1.00 50.41 430 ILE A C 1
ATOM 3268 O O . ILE A 1 430 ? 18.703 -25.558 -2.158 1.00 50.41 430 ILE A O 1
ATOM 3272 N N . ALA A 1 431 ? 16.498 -25.856 -2.425 1.00 46.62 431 ALA A N 1
ATOM 3273 C CA . ALA A 1 431 ? 16.149 -25.537 -1.041 1.00 46.62 431 ALA A CA 1
ATOM 3274 C C . ALA A 1 431 ? 16.648 -26.610 -0.063 1.00 46.62 431 ALA A C 1
ATOM 3276 O O . ALA A 1 431 ? 17.184 -26.269 0.987 1.00 46.62 431 ALA A O 1
ATOM 3277 N N . GLY A 1 432 ? 16.539 -27.893 -0.422 1.00 35.81 432 GLY A N 1
ATOM 3278 C CA . GLY A 1 432 ? 17.036 -29.012 0.377 1.00 35.81 432 GLY A CA 1
ATOM 3279 C C . GLY A 1 432 ? 18.559 -29.015 0.506 1.00 35.81 432 GLY A C 1
ATOM 3280 O O . GLY A 1 432 ? 19.071 -29.134 1.617 1.00 35.81 432 GLY A O 1
ATOM 3281 N N . ASN A 1 433 ? 19.294 -28.792 -0.591 1.00 41.25 433 ASN A N 1
ATOM 3282 C CA . ASN A 1 433 ? 20.757 -28.716 -0.543 1.00 41.25 433 ASN A CA 1
ATOM 3283 C C . ASN A 1 433 ? 21.248 -27.414 0.096 1.00 41.25 433 ASN A C 1
ATOM 3285 O O . ASN A 1 433 ? 22.247 -27.441 0.806 1.00 41.25 433 ASN A O 1
ATOM 3289 N N . ALA A 1 434 ? 20.560 -26.284 -0.099 1.00 43.25 434 ALA A N 1
ATOM 3290 C CA . ALA A 1 434 ? 20.925 -25.024 0.546 1.00 43.25 434 ALA A CA 1
ATOM 3291 C C . ALA A 1 434 ? 20.657 -25.060 2.056 1.00 43.25 434 ALA A C 1
ATOM 3293 O O . ALA A 1 434 ? 21.529 -24.670 2.826 1.00 43.25 434 ALA A O 1
ATOM 3294 N N . ALA A 1 435 ? 19.505 -25.576 2.496 1.00 42.97 435 ALA A N 1
ATOM 3295 C CA . ALA A 1 435 ? 19.189 -25.726 3.915 1.00 42.97 435 ALA A CA 1
ATOM 3296 C C . ALA A 1 435 ? 20.059 -26.804 4.580 1.00 42.97 435 ALA A C 1
ATOM 3298 O O . ALA A 1 435 ? 20.564 -26.584 5.678 1.00 42.97 435 ALA A O 1
ATOM 3299 N N . GLY A 1 436 ? 20.295 -27.931 3.900 1.00 34.38 436 GLY A N 1
ATOM 3300 C CA . GLY A 1 436 ? 21.171 -29.004 4.370 1.00 34.38 436 GLY A CA 1
ATOM 3301 C C . GLY A 1 436 ? 22.633 -28.572 4.484 1.00 34.38 436 GLY A C 1
ATOM 3302 O O . GLY A 1 436 ? 23.259 -28.815 5.513 1.00 34.38 436 GLY A O 1
ATOM 3303 N N . ASN A 1 437 ? 23.165 -27.856 3.487 1.00 41.34 437 ASN A N 1
ATOM 3304 C CA . ASN A 1 437 ? 24.531 -27.330 3.540 1.00 41.34 437 ASN A CA 1
ATOM 3305 C C . ASN A 1 437 ? 24.658 -26.161 4.519 1.00 41.34 437 ASN A C 1
ATOM 3307 O O . ASN A 1 437 ? 25.652 -26.094 5.231 1.00 41.34 437 ASN A O 1
ATOM 3311 N N . ALA A 1 438 ? 23.669 -25.268 4.619 1.00 43.78 438 ALA A N 1
ATOM 3312 C CA . ALA A 1 438 ? 23.701 -24.177 5.592 1.00 43.78 438 ALA A CA 1
ATOM 3313 C C . ALA A 1 438 ? 23.624 -24.702 7.033 1.00 43.78 438 ALA A C 1
ATOM 3315 O O . ALA A 1 438 ? 24.403 -24.266 7.877 1.00 43.78 438 ALA A O 1
ATOM 3316 N N . ALA A 1 439 ? 22.752 -25.678 7.311 1.00 41.41 439 ALA A N 1
ATOM 3317 C CA . ALA A 1 439 ? 22.669 -26.326 8.619 1.00 41.41 439 ALA A CA 1
ATOM 3318 C C . ALA A 1 439 ? 23.921 -27.167 8.918 1.00 41.41 439 ALA A C 1
ATOM 3320 O O . ALA A 1 439 ? 24.455 -27.093 10.021 1.00 41.41 439 ALA A O 1
ATOM 3321 N N . GLY A 1 440 ? 24.435 -27.912 7.934 1.00 34.47 440 GLY A N 1
ATOM 3322 C CA . GLY A 1 440 ? 25.652 -28.715 8.066 1.00 34.47 440 GLY A CA 1
ATOM 3323 C C . GLY A 1 440 ? 26.909 -27.874 8.299 1.00 34.47 440 GLY A C 1
ATOM 3324 O O . GLY A 1 440 ? 27.714 -28.209 9.163 1.00 34.47 440 GLY A O 1
ATOM 3325 N N . ILE A 1 441 ? 27.051 -26.743 7.601 1.00 44.50 44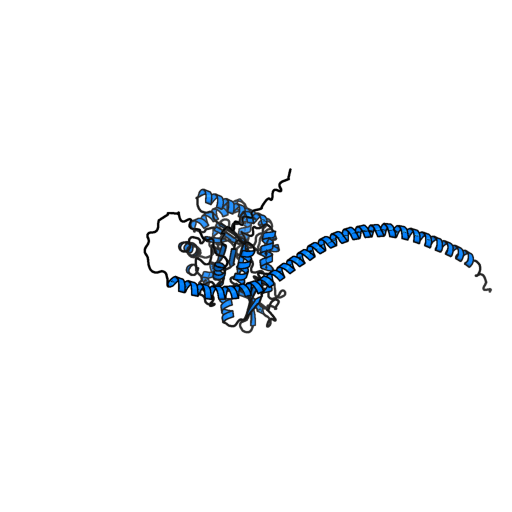1 ILE A N 1
ATOM 3326 C CA . ILE A 1 441 ? 28.167 -25.803 7.778 1.00 44.50 441 ILE A CA 1
ATOM 3327 C C . ILE A 1 441 ? 28.020 -25.035 9.094 1.00 44.50 441 ILE A C 1
ATOM 3329 O O . ILE A 1 441 ? 29.001 -24.893 9.816 1.00 44.50 441 ILE A O 1
ATOM 3333 N N . ALA A 1 442 ? 26.818 -24.574 9.456 1.00 44.44 442 ALA A N 1
ATOM 3334 C CA . ALA A 1 442 ? 26.609 -23.834 10.700 1.00 44.44 442 ALA A CA 1
ATOM 3335 C C . ALA A 1 442 ? 26.815 -24.718 11.940 1.00 44.44 442 ALA A C 1
ATOM 3337 O O . ALA A 1 442 ? 27.532 -24.322 12.856 1.00 44.44 442 ALA A O 1
ATOM 3338 N N . VAL A 1 443 ? 26.246 -25.928 11.958 1.00 45.03 443 VAL A N 1
ATOM 3339 C CA . VAL A 1 443 ? 26.383 -26.869 13.083 1.00 45.03 443 VAL A CA 1
ATOM 3340 C C . VAL A 1 443 ? 27.773 -27.507 13.095 1.00 45.03 443 VAL A C 1
ATOM 3342 O O . VAL A 1 443 ? 28.386 -27.596 14.155 1.00 45.03 443 VAL A O 1
ATOM 3345 N N . GLY A 1 444 ? 28.309 -27.886 11.931 1.00 35.78 444 GLY A N 1
ATOM 3346 C CA . GLY A 1 444 ? 29.644 -28.472 11.797 1.00 35.78 444 GLY A CA 1
ATOM 3347 C C . GLY A 1 444 ? 30.764 -27.503 12.171 1.00 35.78 444 GLY A C 1
ATOM 3348 O O . GLY A 1 444 ? 31.658 -27.879 12.926 1.00 35.78 444 GLY A O 1
ATOM 3349 N N . ASN A 1 445 ? 30.691 -26.239 11.739 1.00 42.94 445 ASN A N 1
ATOM 3350 C CA . ASN A 1 445 ? 31.694 -25.236 12.105 1.00 42.94 445 ASN A CA 1
ATOM 3351 C C . ASN A 1 445 ? 31.528 -24.761 13.549 1.00 42.94 445 ASN A C 1
ATOM 3353 O O . ASN A 1 445 ? 32.532 -24.554 14.222 1.00 42.94 445 ASN A O 1
ATOM 3357 N N . ALA A 1 446 ? 30.301 -24.611 14.061 1.00 44.53 446 ALA A N 1
ATOM 3358 C CA . ALA A 1 446 ? 30.101 -24.213 15.454 1.00 44.53 446 ALA A CA 1
ATOM 3359 C C . ALA A 1 446 ? 30.551 -25.313 16.429 1.00 44.53 446 ALA A C 1
ATOM 3361 O O . ALA A 1 446 ? 31.293 -25.025 17.366 1.00 44.53 446 ALA A O 1
ATOM 3362 N N . ALA A 1 447 ? 30.170 -26.573 16.188 1.00 42.72 447 ALA A N 1
ATOM 3363 C CA . ALA A 1 447 ? 30.569 -27.700 17.030 1.00 42.72 447 ALA A CA 1
ATOM 3364 C C . ALA A 1 447 ? 32.052 -28.062 16.846 1.00 42.72 447 ALA A C 1
ATOM 3366 O O . ALA A 1 447 ? 32.745 -28.305 17.831 1.00 42.72 447 ALA A O 1
ATOM 3367 N N . GLY A 1 448 ? 32.557 -28.040 15.608 1.00 37.91 448 GLY A N 1
ATOM 3368 C CA . GLY A 1 448 ? 33.954 -28.325 15.280 1.00 37.91 448 GLY A CA 1
ATOM 3369 C C . GLY A 1 448 ? 34.921 -27.271 15.817 1.00 37.91 448 GLY A C 1
ATOM 3370 O O . GLY A 1 448 ? 35.930 -27.633 16.417 1.00 37.91 448 GLY A O 1
ATOM 3371 N N . ASN A 1 449 ? 34.593 -25.979 15.703 1.00 45.59 449 ASN A N 1
ATOM 33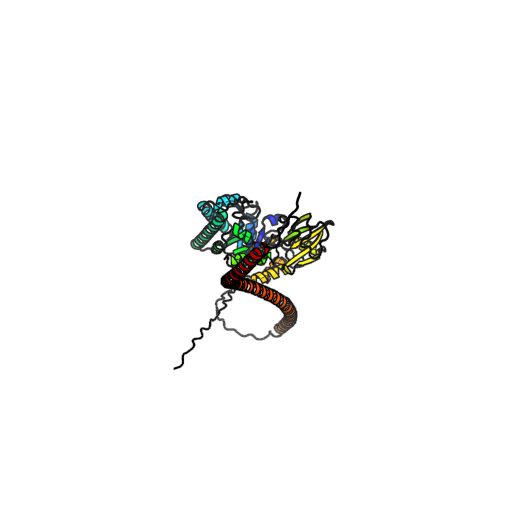72 C CA . ASN A 1 449 ? 35.431 -24.912 16.259 1.00 45.59 449 ASN A CA 1
ATOM 3373 C C . ASN A 1 449 ? 35.330 -24.848 17.786 1.00 45.59 449 ASN A C 1
ATOM 3375 O O . ASN A 1 449 ? 36.339 -24.608 18.441 1.00 45.59 449 ASN A O 1
ATOM 3379 N N . ALA A 1 450 ? 34.155 -25.094 18.379 1.00 44.84 450 ALA A N 1
ATOM 3380 C CA . ALA A 1 450 ? 34.017 -25.125 19.836 1.00 44.84 450 ALA A CA 1
ATOM 3381 C C . ALA A 1 450 ? 34.765 -26.318 20.457 1.00 44.84 450 ALA A C 1
ATOM 3383 O O . ALA A 1 450 ? 35.525 -26.132 21.406 1.00 44.84 450 ALA A O 1
ATOM 3384 N N . ALA A 1 451 ? 34.610 -27.525 19.900 1.00 44.16 451 ALA A N 1
ATOM 3385 C CA . ALA A 1 451 ? 35.297 -28.722 20.382 1.00 44.16 451 ALA A CA 1
ATOM 3386 C C . ALA A 1 451 ? 36.801 -28.689 20.066 1.00 44.16 451 ALA A C 1
ATOM 3388 O O . ALA A 1 451 ? 37.615 -29.000 20.932 1.00 44.16 451 ALA A O 1
ATOM 3389 N N . GLY A 1 452 ? 37.180 -28.252 18.861 1.00 40.25 452 GLY A N 1
ATOM 3390 C CA . GLY A 1 452 ? 38.572 -28.122 18.432 1.00 40.25 452 GLY A CA 1
ATOM 3391 C C . GLY A 1 452 ? 39.345 -27.070 19.225 1.00 40.25 452 GLY A C 1
ATOM 3392 O O . GLY A 1 452 ? 40.457 -27.347 19.663 1.00 40.25 452 GLY A O 1
ATOM 3393 N N . ASN A 1 453 ? 38.748 -25.905 19.504 1.00 47.56 453 ASN A N 1
ATOM 3394 C CA . ASN A 1 453 ? 39.402 -24.873 20.314 1.00 47.56 453 ASN A CA 1
ATOM 3395 C C . ASN A 1 453 ? 39.447 -25.245 21.800 1.00 47.56 453 ASN A C 1
ATOM 3397 O O . ASN A 1 453 ? 40.445 -24.963 22.457 1.00 47.56 453 ASN A O 1
ATOM 3401 N N . ALA A 1 454 ? 38.411 -25.896 22.342 1.00 47.16 454 ALA A N 1
ATOM 3402 C CA . ALA A 1 454 ? 38.403 -26.315 23.744 1.00 47.16 454 ALA A CA 1
ATOM 3403 C C . ALA A 1 454 ? 39.397 -27.459 24.007 1.00 47.16 454 ALA A C 1
ATOM 3405 O O . ALA A 1 454 ? 40.193 -27.378 24.941 1.00 47.16 454 ALA A O 1
ATOM 3406 N N . VAL A 1 455 ? 39.395 -28.500 23.167 1.00 49.25 455 VAL A N 1
ATOM 3407 C CA . VAL A 1 455 ? 40.287 -29.662 23.314 1.00 49.25 455 VAL A CA 1
ATOM 3408 C C . VAL A 1 455 ? 41.705 -29.324 22.858 1.00 49.25 455 VAL A C 1
ATOM 3410 O O . VAL A 1 455 ? 42.656 -29.685 23.542 1.00 49.25 455 VAL A O 1
ATOM 3413 N N . GLY A 1 456 ? 41.867 -28.585 21.758 1.00 43.16 456 GLY A N 1
ATOM 3414 C CA . GLY A 1 456 ? 43.168 -28.179 21.225 1.00 43.16 456 GLY A CA 1
ATOM 3415 C C . GLY A 1 456 ? 43.924 -27.223 22.146 1.00 43.16 456 GLY A C 1
ATOM 3416 O O . GLY A 1 456 ? 45.106 -27.446 22.398 1.00 43.16 456 GLY A O 1
ATOM 3417 N N . ASN A 1 457 ? 43.256 -26.221 22.732 1.00 49.84 457 ASN A N 1
ATOM 3418 C CA . ASN A 1 457 ? 43.918 -25.318 23.680 1.00 49.84 457 ASN A CA 1
ATOM 3419 C C . ASN A 1 457 ? 44.178 -25.989 25.032 1.00 49.84 457 ASN A C 1
ATOM 3421 O O . ASN A 1 457 ? 45.223 -25.746 25.631 1.00 49.84 457 ASN A O 1
ATOM 3425 N N . ALA A 1 458 ? 43.278 -26.855 25.515 1.00 49.00 458 ALA A N 1
ATOM 3426 C CA . ALA A 1 458 ? 43.491 -27.567 26.775 1.00 49.00 458 ALA A CA 1
ATOM 3427 C C . ALA A 1 458 ? 44.599 -28.628 26.658 1.00 49.00 458 ALA A C 1
ATOM 3429 O O . ALA A 1 458 ? 45.503 -28.661 27.493 1.00 49.00 458 ALA A O 1
ATOM 3430 N N . ALA A 1 459 ? 44.578 -29.456 25.607 1.00 50.66 459 ALA A N 1
ATOM 3431 C CA . ALA A 1 459 ? 45.591 -30.483 25.369 1.00 50.66 459 ALA A CA 1
ATOM 3432 C C . ALA A 1 459 ? 46.929 -29.881 24.916 1.00 50.66 459 ALA A C 1
ATOM 3434 O O . ALA A 1 459 ? 47.978 -30.330 25.369 1.00 50.66 459 ALA A O 1
ATOM 3435 N N . GLY A 1 460 ? 46.902 -28.834 24.085 1.00 46.62 460 GLY A N 1
ATOM 3436 C CA . GLY A 1 460 ? 48.090 -28.111 23.632 1.00 46.62 460 GLY A CA 1
ATOM 3437 C C . GLY A 1 460 ? 48.814 -27.400 24.773 1.00 46.62 460 GLY A C 1
ATOM 3438 O O . GLY A 1 460 ? 50.020 -27.574 24.920 1.00 46.62 460 GLY A O 1
ATOM 3439 N N . ASN A 1 461 ? 48.092 -26.686 25.647 1.00 52.00 461 ASN A N 1
ATOM 3440 C CA . ASN A 1 461 ? 48.706 -26.029 26.808 1.00 52.00 461 ASN A CA 1
ATOM 3441 C C . ASN A 1 461 ? 49.174 -27.034 27.870 1.00 52.00 461 ASN A C 1
ATOM 3443 O O . ASN A 1 461 ? 50.210 -26.813 28.497 1.00 52.00 461 ASN A O 1
ATOM 3447 N N . ALA A 1 462 ? 48.462 -28.150 28.062 1.00 52.72 462 ALA A N 1
ATOM 3448 C CA . ALA A 1 462 ? 48.896 -29.210 28.971 1.00 52.72 462 ALA A CA 1
ATOM 3449 C C . ALA A 1 462 ? 50.153 -29.935 28.454 1.00 52.72 462 ALA A C 1
ATOM 3451 O O . ALA A 1 462 ? 51.093 -30.142 29.220 1.00 52.72 462 ALA A O 1
ATOM 3452 N N . ALA A 1 463 ? 50.214 -30.263 27.159 1.00 52.53 463 ALA A N 1
ATOM 3453 C CA . ALA A 1 463 ? 51.370 -30.911 26.538 1.00 52.53 463 ALA A CA 1
ATOM 3454 C C . ALA A 1 463 ? 52.583 -29.971 26.425 1.00 52.53 463 ALA A C 1
ATOM 3456 O O . ALA A 1 463 ? 53.708 -30.401 26.676 1.00 52.53 463 ALA A O 1
ATOM 3457 N N . ALA A 1 464 ? 52.371 -28.685 26.122 1.00 50.59 464 ALA A N 1
ATOM 3458 C CA . ALA A 1 464 ? 53.437 -27.684 26.085 1.00 50.59 464 ALA A CA 1
ATOM 3459 C C . ALA A 1 464 ? 54.026 -27.417 27.481 1.00 50.59 464 ALA A C 1
ATOM 3461 O O . ALA A 1 464 ? 55.246 -27.362 27.620 1.00 50.59 464 ALA A O 1
ATOM 3462 N N . ASN A 1 465 ? 53.197 -27.337 28.530 1.00 51.97 465 ASN A N 1
ATOM 3463 C CA . ASN A 1 465 ? 53.686 -27.130 29.898 1.00 51.97 465 ASN A CA 1
ATOM 3464 C C . ASN A 1 465 ? 54.321 -28.385 30.511 1.00 51.97 465 ASN A C 1
ATOM 3466 O O . ASN A 1 465 ? 55.305 -28.261 31.240 1.00 51.97 465 ASN A O 1
ATOM 3470 N N . ALA A 1 466 ? 53.802 -29.584 30.226 1.00 51.84 466 ALA A N 1
ATOM 3471 C CA . ALA A 1 466 ? 54.366 -30.831 30.746 1.00 51.84 466 ALA A CA 1
ATOM 3472 C C . ALA A 1 466 ? 55.631 -31.264 29.983 1.00 51.84 466 ALA A C 1
ATOM 3474 O O . ALA A 1 466 ? 56.607 -31.680 30.603 1.00 51.84 466 ALA A O 1
ATOM 3475 N N . GLY A 1 467 ? 55.641 -31.136 28.652 1.00 49.06 467 GLY A N 1
ATOM 3476 C CA . GLY A 1 467 ? 56.770 -31.517 27.799 1.00 49.06 467 GLY A CA 1
ATOM 3477 C C . GLY A 1 467 ? 57.850 -30.441 27.703 1.00 49.06 467 GLY A C 1
ATOM 3478 O O . GLY A 1 467 ? 59.032 -30.749 27.833 1.00 49.06 467 GLY A O 1
ATOM 3479 N N . GLY A 1 468 ? 57.465 -29.173 27.536 1.00 46.06 468 GLY A N 1
ATOM 3480 C CA . GLY A 1 468 ? 58.398 -28.054 27.377 1.00 46.06 468 GLY A CA 1
ATOM 3481 C C . GLY A 1 468 ? 59.215 -27.766 28.634 1.00 46.06 468 GLY A C 1
ATOM 3482 O O . GLY A 1 468 ? 60.427 -27.598 28.541 1.00 46.06 468 GLY A O 1
ATOM 3483 N N . ASN A 1 469 ? 58.597 -27.803 29.820 1.00 49.78 469 ASN A N 1
ATOM 3484 C CA . ASN A 1 469 ? 59.330 -27.590 31.073 1.00 49.78 469 ASN A CA 1
ATOM 3485 C C . ASN A 1 469 ? 60.181 -28.804 31.468 1.00 49.78 469 ASN A C 1
ATOM 3487 O O . ASN A 1 469 ? 61.284 -28.626 31.978 1.00 49.78 469 ASN A O 1
ATOM 3491 N N . ALA A 1 470 ? 59.716 -30.033 31.218 1.00 50.72 470 ALA A N 1
ATOM 3492 C CA . ALA A 1 470 ? 60.489 -31.231 31.545 1.00 50.72 470 ALA A CA 1
ATOM 3493 C C . ALA A 1 470 ? 61.699 -31.404 30.612 1.00 50.72 470 ALA A C 1
ATOM 3495 O O . ALA A 1 470 ? 62.813 -31.626 31.085 1.00 50.72 470 ALA A O 1
ATOM 3496 N N . VAL A 1 471 ? 61.501 -31.249 29.297 1.00 52.56 471 VAL A N 1
ATOM 3497 C CA . VAL A 1 471 ? 62.571 -31.380 28.294 1.00 52.56 471 VAL A CA 1
ATOM 3498 C C . VAL A 1 471 ? 63.478 -30.152 28.297 1.00 52.56 471 VAL A C 1
ATOM 3500 O O . VAL A 1 471 ? 64.692 -30.309 28.231 1.00 52.56 471 VAL A O 1
ATOM 3503 N N . GLY A 1 472 ? 62.928 -28.943 28.445 1.00 45.50 472 GLY A N 1
ATOM 3504 C CA . GLY A 1 472 ? 63.701 -27.701 28.518 1.00 45.50 472 GLY A CA 1
ATOM 3505 C C . GLY A 1 472 ? 64.615 -27.638 29.742 1.00 45.50 472 GLY A C 1
ATOM 3506 O O . GLY A 1 472 ? 65.790 -27.307 29.601 1.00 45.50 472 GLY A O 1
ATOM 3507 N N . ASN A 1 473 ? 64.133 -28.045 30.923 1.00 51.66 473 ASN A N 1
ATOM 3508 C CA . ASN A 1 473 ? 64.972 -28.083 32.126 1.00 51.66 473 ASN A CA 1
ATOM 3509 C C . ASN A 1 473 ? 66.000 -29.222 32.082 1.00 51.66 473 ASN A C 1
ATOM 3511 O O . ASN A 1 473 ? 67.136 -29.033 32.514 1.00 51.66 473 ASN A O 1
ATOM 3515 N N . ALA A 1 474 ? 65.647 -30.391 31.536 1.00 53.72 474 ALA A N 1
ATOM 3516 C CA . ALA A 1 474 ? 66.584 -31.507 31.405 1.00 53.72 474 ALA A CA 1
ATOM 3517 C C . ALA A 1 474 ? 67.683 -31.225 30.364 1.00 53.72 474 ALA A C 1
ATOM 3519 O O . ALA A 1 474 ? 68.864 -31.424 30.649 1.00 53.72 474 ALA A O 1
ATOM 3520 N N . ALA A 1 475 ? 67.314 -30.711 29.186 1.00 52.66 475 ALA A N 1
ATOM 3521 C CA . ALA A 1 475 ? 68.252 -30.365 28.120 1.00 52.66 475 ALA A CA 1
ATOM 3522 C C . ALA A 1 475 ? 69.085 -29.124 28.470 1.00 52.66 475 ALA A C 1
ATOM 3524 O O . ALA A 1 475 ? 70.285 -29.115 28.211 1.00 52.66 475 ALA A O 1
ATOM 3525 N N . GLY A 1 476 ? 68.487 -28.115 29.114 1.00 45.78 476 GLY A N 1
ATOM 3526 C CA . GLY A 1 476 ? 69.185 -26.917 29.584 1.00 45.78 476 GLY A CA 1
ATOM 3527 C C . GLY A 1 476 ? 70.230 -27.224 30.658 1.00 45.78 476 GLY A C 1
ATOM 3528 O O . GLY A 1 476 ? 71.365 -26.764 30.550 1.00 45.78 476 GLY A O 1
ATOM 3529 N N . ASN A 1 477 ? 69.903 -28.075 31.637 1.00 52.97 477 ASN A N 1
ATOM 3530 C CA . ASN A 1 477 ? 70.864 -28.492 32.663 1.00 52.97 477 ASN A CA 1
ATOM 3531 C C . ASN A 1 477 ? 71.961 -29.408 32.098 1.00 52.97 477 ASN A C 1
ATOM 3533 O O . ASN A 1 477 ? 73.124 -29.277 32.478 1.00 52.97 477 ASN A O 1
ATOM 3537 N N . ALA A 1 478 ? 71.628 -30.312 31.170 1.00 53.91 478 ALA A N 1
ATOM 3538 C CA . ALA A 1 478 ? 72.614 -31.187 30.535 1.00 53.91 478 ALA A CA 1
ATOM 3539 C C . ALA A 1 478 ? 73.576 -30.409 29.618 1.00 53.91 478 ALA A C 1
ATOM 3541 O O . ALA A 1 478 ? 74.790 -30.594 29.706 1.00 53.91 478 ALA A O 1
ATOM 3542 N N . ALA A 1 479 ? 73.053 -29.504 28.783 1.00 53.72 479 ALA A N 1
ATOM 3543 C CA . ALA A 1 479 ? 73.854 -28.674 27.886 1.00 53.72 479 ALA A CA 1
ATOM 3544 C C . ALA A 1 479 ? 74.670 -27.620 28.650 1.00 53.72 479 ALA A C 1
ATOM 3546 O O . ALA A 1 479 ? 75.836 -27.411 28.327 1.00 53.72 479 ALA A O 1
ATOM 3547 N N . GLY A 1 480 ? 74.100 -27.010 29.696 1.00 48.50 480 GLY A N 1
ATOM 3548 C CA . GLY A 1 480 ? 74.799 -26.059 30.562 1.00 48.50 480 GLY A CA 1
ATOM 3549 C C . GLY A 1 480 ? 75.967 -26.696 31.318 1.00 48.50 480 GLY A C 1
ATOM 3550 O O . GLY A 1 480 ? 77.069 -26.149 31.315 1.00 48.50 480 GLY A O 1
ATOM 3551 N N . ASN A 1 481 ? 75.774 -27.893 31.881 1.00 54.12 481 ASN A N 1
ATOM 3552 C CA . ASN A 1 481 ? 76.850 -28.624 32.559 1.00 54.12 481 ASN A CA 1
ATOM 3553 C C . ASN A 1 481 ? 77.922 -29.128 31.579 1.00 54.12 481 ASN A C 1
ATOM 3555 O O . ASN A 1 481 ? 79.111 -29.081 31.892 1.00 54.12 481 ASN A O 1
ATOM 3559 N N . ALA A 1 482 ? 77.533 -29.575 30.379 1.00 55.09 482 ALA A N 1
ATOM 3560 C CA . ALA A 1 482 ? 78.479 -30.014 29.353 1.00 55.09 482 ALA A CA 1
ATOM 3561 C C . ALA A 1 482 ? 79.310 -28.847 28.789 1.00 55.09 482 ALA A C 1
ATOM 3563 O O . ALA A 1 482 ? 80.528 -28.971 28.664 1.00 55.09 482 ALA A O 1
ATOM 3564 N N . ALA A 1 483 ? 78.680 -27.702 28.506 1.00 54.75 483 ALA A N 1
ATOM 3565 C CA . ALA A 1 483 ? 79.358 -26.504 28.017 1.00 54.75 483 ALA A CA 1
ATOM 3566 C C . ALA A 1 483 ? 80.241 -25.858 29.096 1.00 54.75 483 ALA A C 1
ATOM 3568 O O . ALA A 1 483 ? 81.364 -25.458 28.798 1.00 54.75 483 ALA A O 1
ATOM 3569 N N . GLY A 1 484 ? 79.784 -25.819 30.353 1.00 50.62 484 GLY A N 1
ATOM 3570 C CA . GLY A 1 484 ? 80.573 -25.327 31.486 1.00 50.62 484 GLY A CA 1
ATOM 3571 C C . GLY A 1 484 ? 81.825 -26.170 31.744 1.00 50.62 484 GLY A C 1
ATOM 3572 O O . GLY A 1 484 ? 82.917 -25.622 31.888 1.00 50.62 484 GLY A O 1
ATOM 3573 N N . ASN A 1 485 ? 81.701 -27.501 31.706 1.00 55.28 485 ASN A N 1
ATOM 3574 C CA . ASN A 1 485 ? 82.845 -28.405 31.864 1.00 55.28 485 ASN A CA 1
ATOM 3575 C C . ASN A 1 485 ? 83.804 -28.356 30.659 1.00 55.28 485 ASN A C 1
ATOM 3577 O O . ASN A 1 485 ? 85.019 -28.419 30.840 1.00 55.28 485 ASN A O 1
ATOM 3581 N N . ALA A 1 486 ? 83.289 -28.202 29.434 1.00 55.69 486 ALA A N 1
ATOM 3582 C CA . ALA A 1 486 ? 84.115 -28.064 28.233 1.00 55.69 486 ALA A CA 1
ATOM 3583 C C . ALA A 1 486 ? 84.867 -26.721 28.187 1.00 55.69 486 ALA A C 1
ATOM 3585 O O . ALA A 1 486 ? 86.053 -26.700 27.864 1.00 55.69 486 ALA A O 1
ATOM 3586 N N . ALA A 1 487 ? 84.217 -25.615 28.567 1.00 55.00 487 ALA A N 1
ATOM 3587 C CA . ALA A 1 487 ? 84.841 -24.294 28.646 1.00 55.00 487 ALA A CA 1
ATOM 3588 C C . ALA A 1 487 ? 85.873 -24.207 29.784 1.00 55.00 487 ALA A C 1
ATOM 3590 O O . ALA A 1 487 ? 86.948 -23.646 29.583 1.00 55.00 487 ALA A O 1
ATOM 3591 N N . GLY A 1 488 ? 85.599 -24.819 30.943 1.00 51.59 488 GLY A N 1
ATOM 3592 C CA . GLY A 1 488 ? 86.560 -24.914 32.048 1.00 51.59 488 GLY A CA 1
ATOM 3593 C C . GLY A 1 488 ? 87.818 -25.710 31.679 1.00 51.59 488 GLY A C 1
ATOM 3594 O O . GLY A 1 488 ? 88.933 -25.274 31.961 1.00 51.59 488 GLY A O 1
ATOM 3595 N N . ASN A 1 489 ? 87.657 -26.829 30.966 1.00 54.88 489 ASN A N 1
ATOM 3596 C CA . ASN A 1 489 ? 88.782 -27.647 30.500 1.00 54.88 489 ASN A CA 1
ATOM 3597 C C . ASN A 1 489 ? 89.562 -26.995 29.340 1.00 54.88 489 ASN A C 1
ATOM 3599 O O . ASN A 1 489 ? 90.779 -27.155 29.257 1.00 54.88 489 ASN A O 1
ATOM 3603 N N . ALA A 1 490 ? 88.895 -26.231 28.467 1.00 53.66 490 ALA A N 1
ATOM 3604 C CA . ALA A 1 490 ? 89.545 -25.487 27.386 1.00 53.66 490 ALA A CA 1
ATOM 3605 C C . ALA A 1 490 ? 90.312 -24.253 27.900 1.00 53.66 490 ALA A C 1
ATOM 3607 O O . ALA A 1 490 ? 91.431 -24.007 27.458 1.00 53.66 490 ALA A O 1
ATOM 3608 N N . ALA A 1 491 ? 89.771 -23.523 28.884 1.00 53.69 491 ALA A N 1
ATOM 3609 C CA . ALA A 1 491 ? 90.459 -22.399 29.525 1.00 53.69 491 ALA A CA 1
ATOM 3610 C C . ALA A 1 491 ? 91.669 -22.851 30.368 1.00 53.69 491 ALA A C 1
ATOM 3612 O O . ALA A 1 491 ? 92.680 -22.154 30.411 1.00 53.69 491 ALA A O 1
ATOM 3613 N N . GLY A 1 492 ? 91.609 -24.043 30.976 1.00 50.03 492 GLY A N 1
ATOM 3614 C CA . GLY A 1 492 ? 92.748 -24.647 31.679 1.00 50.03 492 GLY A CA 1
ATOM 3615 C C . GLY A 1 492 ? 93.901 -25.085 30.761 1.00 50.03 492 GLY A C 1
ATOM 3616 O O . GLY A 1 492 ? 95.051 -25.090 31.196 1.00 50.03 492 GLY A O 1
ATOM 3617 N N . ASN A 1 493 ? 93.612 -25.402 29.492 1.00 52.59 493 ASN A N 1
ATOM 3618 C CA . ASN A 1 493 ? 94.613 -25.825 28.503 1.00 52.59 493 ASN A CA 1
ATOM 3619 C C . ASN A 1 493 ? 95.097 -24.691 27.579 1.00 52.59 493 ASN A C 1
ATOM 3621 O O . ASN A 1 493 ? 96.206 -24.776 27.066 1.00 52.59 493 ASN A O 1
ATOM 3625 N N . ALA A 1 494 ? 94.331 -23.608 27.408 1.00 49.81 494 ALA A N 1
ATOM 3626 C CA . ALA A 1 494 ? 94.746 -22.430 26.634 1.00 49.81 494 ALA A CA 1
ATOM 3627 C C . ALA A 1 494 ? 95.701 -21.485 27.395 1.00 49.81 494 ALA A C 1
ATOM 3629 O O . ALA A 1 494 ? 96.281 -20.583 26.800 1.00 49.81 494 ALA A O 1
ATOM 3630 N N . GLY A 1 495 ? 95.908 -21.701 28.698 1.00 49.22 495 GLY A N 1
ATOM 3631 C CA . GLY A 1 495 ? 96.872 -20.952 29.512 1.00 49.22 495 GLY A CA 1
ATOM 3632 C C . GLY A 1 495 ? 98.331 -21.414 29.395 1.00 49.22 495 GLY A C 1
ATOM 3633 O O . GLY A 1 495 ? 99.143 -20.981 30.208 1.00 49.22 495 GLY A O 1
ATOM 3634 N N . LYS A 1 496 ? 98.674 -22.314 28.458 1.00 52.19 496 LYS A N 1
ATOM 3635 C CA . LYS A 1 496 ? 100.034 -22.883 28.357 1.00 52.19 496 LYS A CA 1
ATOM 3636 C C . LYS A 1 496 ? 100.821 -22.574 27.077 1.00 52.19 496 LYS A C 1
ATOM 3638 O O . LYS A 1 496 ? 102.039 -22.657 27.148 1.00 52.19 496 LYS A O 1
ATOM 3643 N N . ASP A 1 497 ? 100.199 -22.112 25.988 1.00 48.91 497 ASP A N 1
ATOM 3644 C CA . ASP A 1 497 ? 100.878 -22.033 24.677 1.00 48.91 497 ASP A CA 1
ATOM 3645 C C . ASP A 1 497 ? 100.794 -20.642 24.009 1.00 48.91 497 ASP A C 1
ATOM 3647 O O . ASP A 1 497 ? 100.377 -20.507 22.859 1.00 48.91 497 ASP A O 1
ATOM 3651 N N . GLY A 1 498 ? 101.189 -19.579 24.720 1.00 44.59 498 GLY A N 1
ATOM 3652 C CA . GLY A 1 498 ? 101.167 -18.215 24.172 1.00 44.59 498 GLY A CA 1
ATOM 3653 C C . GLY A 1 498 ? 102.032 -17.197 24.915 1.00 44.59 498 GLY A C 1
ATOM 3654 O O . GLY A 1 498 ? 101.542 -16.122 25.246 1.00 44.59 498 GLY A O 1
ATOM 3655 N N . ALA A 1 499 ? 103.295 -17.527 25.199 1.00 43.50 499 ALA A N 1
ATOM 3656 C CA . ALA A 1 499 ? 104.297 -16.573 25.683 1.00 43.50 499 ALA A CA 1
ATOM 3657 C C . ALA A 1 499 ? 105.620 -16.750 24.916 1.00 43.50 499 ALA A C 1
ATOM 3659 O O . ALA A 1 499 ? 106.346 -17.709 25.161 1.00 43.50 499 ALA A O 1
ATOM 3660 N N . ALA A 1 500 ? 105.882 -15.845 23.969 1.00 41.41 500 ALA A N 1
ATOM 3661 C CA . ALA A 1 500 ? 107.197 -15.471 23.423 1.00 41.41 500 ALA A CA 1
ATOM 3662 C C . ALA A 1 500 ? 106.955 -14.234 22.527 1.00 41.41 500 ALA A C 1
ATOM 3664 O O . ALA A 1 500 ? 106.312 -14.347 21.486 1.00 41.41 500 ALA A O 1
ATOM 3665 N N . GLU A 1 501 ? 107.058 -13.021 23.073 1.00 39.69 501 GLU A N 1
ATOM 3666 C CA . GLU A 1 501 ? 108.269 -12.175 23.141 1.00 39.69 501 GLU A CA 1
ATOM 3667 C C . GLU A 1 501 ? 108.674 -11.570 21.783 1.00 39.69 501 GLU A C 1
ATOM 3669 O O . GLU A 1 501 ? 109.094 -12.265 20.861 1.00 39.69 501 GLU A O 1
ATOM 3674 N N . ILE A 1 502 ? 108.530 -10.242 21.697 1.00 35.72 502 ILE A N 1
ATOM 3675 C CA . ILE A 1 502 ? 109.214 -9.350 20.757 1.00 35.72 502 ILE A CA 1
ATOM 3676 C C . ILE A 1 502 ? 110.145 -8.504 21.634 1.00 35.72 502 ILE A C 1
ATOM 3678 O O . ILE A 1 502 ? 109.643 -7.750 22.468 1.00 35.72 502 ILE A O 1
ATOM 3682 N N . ASP A 1 503 ? 111.455 -8.666 21.453 1.00 45.78 503 ASP A N 1
ATOM 3683 C CA . ASP A 1 503 ? 112.490 -7.768 21.974 1.00 45.78 503 ASP A CA 1
ATOM 3684 C C . ASP A 1 503 ? 112.694 -6.597 21.001 1.00 45.78 503 ASP A C 1
ATOM 3686 O O . ASP A 1 503 ? 112.877 -6.812 19.798 1.00 45.78 503 ASP A O 1
ATOM 3690 N N . ASP A 1 504 ? 112.671 -5.384 21.555 1.00 40.47 504 ASP A N 1
ATOM 3691 C CA . ASP A 1 504 ? 113.691 -4.342 21.360 1.00 40.47 504 ASP A CA 1
ATOM 3692 C C . ASP A 1 504 ? 113.790 -3.502 22.649 1.00 40.47 504 ASP A C 1
ATOM 3694 O O . ASP A 1 504 ? 112.720 -3.099 23.178 1.00 40.47 504 ASP A O 1
#

Nearest PDB structures (foldseek):
  3fxy-assembly2_B  TM=9.147E-01  e=1.020E-42  Homo sapiens
  1lg2-assembly1_A  TM=9.399E-01  e=2.059E-40  Homo sapiens
  8r42-assembly1_A  TM=9.070E-01  e=4.109E-37  Homo sapiens
  2esc-assembly1_A  TM=9.046E-01  e=9.559E-37  Bos taurus
  1hjx-assembly1_C  TM=8.993E-01  e=1.971E-36  Homo sapiens

InterPro domains:
  IPR001223 Glycoside hydrolase family 18, catalytic domain [PF00704] (24-349)
  IPR001223 Glycoside hydrolase family 18, catalytic domain [PS51910] (21-373)
  IPR001579 Glycosyl hydrolase family 18, active site [PS01095] (127-135)
  IPR011583 Chitinase II/V-like, catalytic domain [SM00636] (21-349)
  IPR017853 Glycoside hydrolase superfamily [SSF51445] (21-369)
  IPR029070 Chitinase insertion domain superfamily [G3DSA:3.10.50.10] (255-320)
  IPR050314 Glycosyl hydrolase family 18 [PTHR11177] (21-457)

pLDDT: mean 81.32, std 25.04, range [29.31, 98.94]